Protein AF-A0A926W6M4-F1 (afdb_monomer)

pLDDT: mean 94.33, std 7.23, range [59.16, 98.94]

Nearest PDB structures (foldseek):
  7usl-assembly1_C  TM=1.344E-01  e=1.389E-02  Bordetella pertussis
  4cbp-assembly1_A  TM=4.745E-01  e=2.052E+00  Drosophila melanogaster
  4ru4-assembly1_C  TM=1.924E-01  e=9.771E-01  Pseudomonas phage LKA1

Secondary structure (DSSP, 8-state):
-B-EEEEEE--SS--EEEEEEEEEESS-EEEEEEEEEEEE--SSS-EEEEEEEEEESSS-EEEEEEES-EEE--BSS-EEEEEEEEEESS-EEEEEEES-EEEEEESS-EEEEEEEEEE--SS-SS--EEEEEES-EEEEEES--EEEEEEEEEESS-EEEEEEEEEEEEEES--EEEEEEEEEESS--EEEEEEEEEEEEEES--EEEEEEEE--SBS-EEEEEES-EEEEEES--EEEEEEEE-SBT-EEEEEESSEEEEEESS-EEEEEEEEESTT-EEEEEES-EEEEEESS-EEEEEEEEEESS--EEEEEES-EEEEEESS-EEEEEEEEEESS-EEEEEEES-EEEEEESS-EEEEEEEEEETT-EEEEEEES-EEEEEEES-EEEEEEEEEESS--EEEEEES-EEEEEEE--EEEEEEEEEE-SSS-EEEEEEES-EEEEEEE--EEEEEEEESSTTEEEEEEES-EEEEEES--EEEEEESSEEEEEEEEEEEES--EEEE-SEEEEEEEEES--EEE-TT--TTTEEEEE-STT-EEEEEEEEETTEEEEEEEEEES-SEEEETTEEESSHHHHHHHHHH-

Radius of gyration: 30.2 Å; Cα contacts (8 Å, |Δi|>4): 2503; chains: 1; bounding box: 79×34×93 Å

Mean predicted aligned error: 5.6 Å

Sequence (592 aa):
MSQLTGNQAGTPRADSFSGTVELSGATDLAGAAIVNASVATFGGNDTIKGTTTVVSSEGSAEADGIKSSSLDAGSGNDVFTVKASATGTKPVLAYGARWASLRGGSGDDKFSILGAAYSTVSSSAIPPKSYGLYQASVFGGNGKDTIEITSVTSGWQPESYGTYEAAIFGEDGNDTITVKSTGNGSVIGQVYGVYGGLVSGGNGNDTFAIESINTGLYSASSVGVSEAFIEGGRGNDTISIVAKAGAYGGSSVGLRGGTISGGSGNDVIDIAASGGGKGASGTGVDGGSIYGGSGNDQVTISAVGSGGYGGSSTGLSQGTIDTGEGNDSITISSSAYGTKGAGSTGVYGGSIYGGSGNDQVTISAIGSGGDGGGGTGLFQGTIDTGEGNDSITISSSAYGAIGVGSTGVYQSAVRGGDGKDVINITAIAGSDGSSPGSAFGLRQSQVDGGQGNDLITISGQAKSGRVTGYGASQSTVHGGDGNDVISISGTTAALDDALIYGGNGNDVFKTGRGSGTVDGGAGKDLIFLDFFDAATMTIAAQSGNGLQITGTAQVMDKTVGWSQTILNMEQFQVGSTIFTTAVEAATFLQSA

Foldseek 3Di:
DFAAAEEEEADQEEEEAWFEEEEEEAEADADERYENYEYAYAHYAYEYWFYYAFEHEHYEWHWESHELYEHEHHYYAYEYHFDTETEYAAAWEWEQYENYEYEDAAEAYEHDTETETEHPDQDDPHAHETESEEQYEYEQHAYAYEHAFEYEYEYAAHEWESHAQYEYEDAHEAYEHEFYTEYHHAEHYEWEREEAHEYEDHAYAYEYHFETEYQYAYQYEWERYEQYEYEDHHEAYEHAFYTEFDHAATETERYHAYEYEDHEYAYEAHFEFEFEEANTEWERYHAYEYEQHAEAYEHEFETEFEYAEEGEYEREALYEYAHAHYAYEAAFEIEFDYQYHYEWERYHNYEYEQHAEAYEHHFETEFAYAAEGHWEREYNYEYAHEHYAYEAAFETEMEYAHAYEWERYYNYEYEDHADEYEAHFETEYEHPQNYAYEFESEELYEYEDHHEEYEHAFWFEYPYLRYWGERYANYEYEDYHYAYEHAFDIPFASYHQYEYEDYADEYEDRGAHFAYEHEDHHDAYEYEDQNDDLVFKAWDADPQLKIKIKGWTDNRPDIDIHIYIYHHHQWYDHDHDIDRGSVVVRVVSNVD

Solvent-accessible surface area (backbone atoms only — not comparable to full-atom values): 21208 Å² total; per-residue (Å²): 122,44,64,35,56,44,83,46,77,53,44,78,44,61,41,78,48,72,13,40,28,76,46,77,48,62,47,71,44,76,43,48,0,27,35,56,23,37,39,42,32,63,14,33,53,30,37,43,35,17,33,10,40,22,38,9,71,64,15,30,3,30,8,20,2,30,31,51,25,42,39,36,39,34,28,32,52,26,38,39,43,26,32,6,32,6,29,14,55,34,55,11,32,8,23,6,28,28,51,23,40,39,36,33,36,33,37,50,18,37,39,40,27,27,5,26,5,34,35,79,39,86,77,52,98,56,54,17,31,11,18,7,27,33,51,19,38,42,37,32,29,40,31,49,20,38,42,40,30,29,7,33,12,27,20,30,32,5,32,7,20,7,25,35,52,18,39,40,35,30,40,39,35,48,21,39,43,35,26,34,7,32,15,39,24,64,26,59,23,44,10,22,6,34,32,33,41,40,40,37,29,33,40,33,50,19,38,36,43,28,32,6,34,10,61,6,49,28,44,3,28,8,27,8,32,32,55,24,40,38,35,30,35,38,36,48,18,38,43,38,29,33,5,31,4,28,31,40,33,0,31,9,25,8,30,38,32,34,38,40,33,30,35,38,35,47,20,39,40,37,29,30,5,35,6,28,24,40,45,1,28,4,25,7,26,45,29,31,41,38,35,29,36,38,35,48,20,37,39,38,27,35,6,28,1,36,13,64,47,25,2,30,10,28,7,32,31,55,20,41,39,38,33,33,40,29,51,28,36,40,38,27,34,10,33,6,31,23,53,26,53,2,33,7,27,8,26,38,50,17,40,40,36,33,35,38,38,47,20,35,40,39,30,32,5,33,3,37,3,47,53,6,2,28,5,29,8,34,31,52,21,41,38,39,32,32,39,29,51,24,38,39,37,29,29,11,30,6,29,18,36,29,59,13,33,7,28,7,32,31,55,24,42,39,35,32,32,41,36,42,20,36,39,38,27,31,6,32,14,36,39,78,58,79,32,58,30,36,6,25,6,30,30,52,23,41,40,36,29,32,39,37,45,19,39,40,37,31,27,2,35,36,73,25,84,44,30,41,5,27,4,28,30,53,20,42,38,35,31,30,41,28,50,20,38,42,36,30,32,28,70,66,20,11,26,40,64,17,41,38,37,28,34,40,35,45,22,38,37,45,52,51,54,37,21,29,39,40,33,28,55,46,71,58,12,37,40,45,51,73,73,69,46,68,93,51,38,52,67,42,58,44,80,75,43,8,37,40,39,37,36,58,44,72,58,68,98,37,84,41,77,38,46,28,39,37,35,46,39,44,32,41,32,48,88,90,47,75,30,71,42,30,59,58,44,36,54,50,56,75,73,106

Structure (mmCIF, N/CA/C/O backbone):
data_AF-A0A926W6M4-F1
#
_entry.id   AF-A0A926W6M4-F1
#
loop_
_atom_site.group_PDB
_atom_site.id
_atom_site.type_symbol
_atom_site.label_atom_id
_atom_site.label_alt_id
_atom_site.label_comp_id
_atom_site.label_asym_id
_atom_site.label_entity_id
_atom_site.label_seq_id
_atom_site.pdbx_PDB_ins_code
_atom_site.Cartn_x
_atom_site.Cartn_y
_atom_site.Cartn_z
_atom_site.occupancy
_atom_site.B_iso_or_equiv
_atom_site.auth_seq_id
_atom_site.auth_comp_id
_atom_site.auth_asym_id
_atom_site.auth_atom_id
_atom_site.pdbx_PDB_model_num
ATOM 1 N N . MET A 1 1 ? 34.849 2.402 -35.323 1.00 59.16 1 MET A N 1
ATOM 2 C CA . MET A 1 1 ? 33.580 3.083 -35.007 1.00 59.16 1 MET A CA 1
ATOM 3 C C . MET A 1 1 ? 32.620 2.807 -36.149 1.00 59.16 1 MET A C 1
ATOM 5 O O . MET A 1 1 ? 32.940 3.169 -37.273 1.00 59.16 1 MET A O 1
ATOM 9 N N . SER A 1 2 ? 31.524 2.099 -35.894 1.00 78.75 2 SER A N 1
ATOM 10 C CA . SER A 1 2 ? 30.453 1.896 -36.873 1.00 78.75 2 SER A CA 1
ATOM 11 C C . SER A 1 2 ? 29.199 2.494 -36.260 1.00 78.75 2 SER A C 1
ATOM 13 O O . SER A 1 2 ? 28.609 1.908 -35.362 1.00 78.75 2 SER A O 1
ATOM 15 N N . GLN A 1 3 ? 28.880 3.722 -36.646 1.00 90.50 3 GLN A N 1
ATOM 16 C CA . GLN A 1 3 ? 27.676 4.401 -36.190 1.00 90.50 3 GLN A CA 1
ATOM 17 C C . GLN A 1 3 ? 26.574 4.174 -37.224 1.00 90.50 3 GLN A C 1
ATOM 19 O O . GLN A 1 3 ? 26.821 4.339 -38.420 1.00 90.50 3 GLN A O 1
ATOM 24 N N . LEU A 1 4 ? 25.375 3.809 -36.775 1.00 91.75 4 LEU A N 1
ATOM 25 C CA . LEU A 1 4 ? 24.209 3.694 -37.646 1.00 91.75 4 LEU A CA 1
ATOM 26 C C . LEU A 1 4 ? 23.500 5.049 -37.720 1.00 91.75 4 LEU A C 1
ATOM 28 O O . LEU A 1 4 ? 23.140 5.617 -36.688 1.00 91.75 4 LEU A O 1
ATOM 32 N N . THR A 1 5 ? 23.317 5.568 -38.935 1.00 92.94 5 THR A N 1
ATOM 33 C CA . THR A 1 5 ? 22.681 6.869 -39.195 1.00 92.94 5 THR A CA 1
ATOM 34 C C . THR A 1 5 ? 21.812 6.815 -40.451 1.00 92.94 5 THR A C 1
ATOM 36 O O . THR A 1 5 ? 21.972 5.918 -41.287 1.00 92.94 5 THR A O 1
ATOM 39 N N . GLY A 1 6 ? 20.917 7.795 -40.602 1.00 91.44 6 GLY A N 1
ATOM 40 C CA . GLY A 1 6 ? 20.104 7.963 -41.804 1.00 91.44 6 GLY A CA 1
ATOM 41 C C . GLY A 1 6 ? 19.035 6.884 -41.979 1.00 91.44 6 GLY A C 1
ATOM 42 O O . GLY A 1 6 ? 18.664 6.197 -41.029 1.00 91.44 6 GLY A O 1
ATOM 43 N N . ASN A 1 7 ? 18.527 6.755 -43.204 1.00 90.19 7 ASN A N 1
ATOM 44 C CA . ASN A 1 7 ? 17.441 5.829 -43.520 1.00 90.19 7 ASN A CA 1
ATOM 45 C C . ASN A 1 7 ? 17.991 4.439 -43.842 1.00 90.19 7 ASN A C 1
ATOM 47 O O . ASN A 1 7 ? 18.852 4.294 -44.710 1.00 90.19 7 ASN A O 1
ATOM 51 N N . GLN A 1 8 ? 17.450 3.432 -43.174 1.00 90.31 8 GLN A N 1
ATOM 52 C CA . GLN A 1 8 ? 17.761 2.024 -43.353 1.00 90.31 8 GLN A CA 1
ATOM 53 C C . GLN A 1 8 ? 16.446 1.283 -43.594 1.00 90.31 8 GLN A C 1
ATOM 55 O O . GLN A 1 8 ? 15.484 1.470 -42.852 1.00 90.31 8 GLN A O 1
ATOM 60 N N . ALA A 1 9 ? 16.399 0.468 -44.642 1.00 89.19 9 ALA A N 1
ATOM 61 C CA . ALA A 1 9 ? 15.225 -0.322 -44.985 1.00 89.19 9 ALA A CA 1
ATOM 62 C C . ALA A 1 9 ? 15.596 -1.803 -44.972 1.00 89.19 9 ALA A C 1
ATOM 64 O O . ALA A 1 9 ? 16.601 -2.191 -45.576 1.00 89.19 9 ALA A O 1
ATOM 65 N N . GLY A 1 10 ? 14.785 -2.592 -44.278 1.00 88.12 10 GLY A N 1
ATOM 66 C CA . GLY A 1 10 ? 14.865 -4.041 -44.263 1.00 88.12 10 GLY A CA 1
ATOM 67 C C . GLY A 1 10 ? 14.240 -4.693 -45.496 1.00 88.12 10 GLY A C 1
ATOM 68 O O . GLY A 1 10 ? 13.847 -4.046 -46.473 1.00 88.12 10 GLY A O 1
ATOM 69 N N . THR A 1 11 ? 14.145 -6.009 -45.438 1.00 88.56 11 THR A N 1
ATOM 70 C CA . THR A 1 11 ? 13.506 -6.897 -46.393 1.00 88.56 11 THR A CA 1
ATOM 71 C C . THR A 1 11 ? 12.354 -7.648 -45.707 1.00 88.56 11 THR A C 1
ATOM 73 O O . THR A 1 11 ? 12.111 -7.469 -44.522 1.00 88.56 11 THR A O 1
ATOM 76 N N . PRO A 1 12 ? 11.591 -8.483 -46.434 1.00 87.44 12 PRO A N 1
ATOM 77 C CA . PRO A 1 12 ? 10.625 -9.403 -45.818 1.00 87.44 12 PRO A CA 1
ATOM 78 C C . PRO A 1 12 ? 11.266 -10.649 -45.170 1.00 87.44 12 PRO A C 1
ATOM 80 O O . PRO A 1 12 ? 10.611 -11.684 -45.036 1.00 87.44 12 PRO A O 1
ATOM 83 N N . ARG A 1 13 ? 12.577 -10.628 -44.915 1.00 92.44 13 ARG A N 1
ATOM 84 C CA . ARG A 1 13 ? 13.341 -11.704 -44.276 1.00 92.44 13 ARG A CA 1
ATOM 85 C C . ARG A 1 13 ? 14.089 -11.101 -43.096 1.00 92.44 13 ARG A C 1
ATOM 87 O O . ARG A 1 13 ? 14.403 -9.927 -43.145 1.00 92.44 13 ARG A O 1
ATOM 94 N N . ALA A 1 14 ? 14.511 -11.965 -42.172 1.00 93.62 14 ALA A N 1
ATOM 95 C CA . ALA A 1 14 ? 15.355 -11.590 -41.044 1.00 93.62 14 ALA A CA 1
ATOM 96 C C . ALA A 1 14 ? 16.553 -10.716 -41.464 1.00 93.62 14 ALA A C 1
ATOM 98 O O . ALA A 1 14 ? 17.445 -11.163 -42.200 1.00 93.62 14 ALA A O 1
ATOM 99 N N . ASP A 1 15 ? 16.576 -9.502 -40.938 1.00 94.81 15 ASP A N 1
ATOM 100 C CA . ASP A 1 15 ? 17.582 -8.477 -41.119 1.00 94.81 15 ASP A CA 1
ATOM 101 C C . ASP A 1 15 ? 18.339 -8.214 -39.811 1.00 94.81 15 ASP A C 1
ATOM 103 O O . ASP A 1 15 ? 17.902 -8.518 -38.698 1.00 94.81 15 ASP A O 1
ATOM 107 N N . SER A 1 16 ? 19.525 -7.617 -39.935 1.00 95.25 16 SER A N 1
ATOM 108 C CA . SER A 1 16 ? 20.306 -7.201 -38.775 1.00 95.25 16 SER A CA 1
ATOM 109 C C . SER A 1 16 ? 20.917 -5.823 -38.978 1.00 95.25 16 SER A C 1
ATOM 111 O O . SER A 1 16 ? 21.706 -5.605 -39.899 1.00 95.25 16 SER A O 1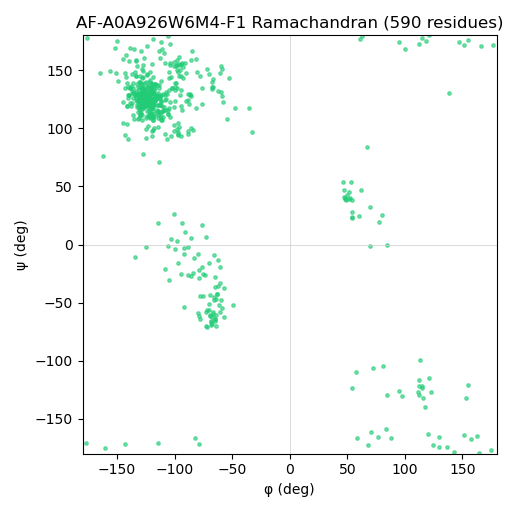
ATOM 113 N N . PHE A 1 17 ? 20.587 -4.905 -38.071 1.00 95.31 17 PHE A N 1
ATOM 114 C CA . PHE A 1 17 ? 21.121 -3.549 -38.037 1.00 95.31 17 PHE A CA 1
ATOM 115 C C . PHE A 1 17 ? 21.927 -3.358 -36.759 1.00 95.31 17 PHE A C 1
ATOM 117 O O . PHE A 1 17 ? 21.427 -3.582 -35.658 1.00 95.31 17 PHE A O 1
ATOM 124 N N . SER A 1 18 ? 23.185 -2.928 -36.877 1.00 95.00 18 SER A N 1
ATOM 125 C CA . SER A 1 18 ? 24.042 -2.749 -35.705 1.00 95.00 18 SER A CA 1
ATOM 126 C C . SER A 1 18 ? 24.888 -1.485 -35.760 1.00 95.00 18 SER A C 1
ATOM 128 O O . SER A 1 18 ? 25.546 -1.227 -36.767 1.00 95.00 18 SER A O 1
ATOM 130 N N . GLY A 1 19 ? 24.937 -0.757 -34.646 1.00 95.38 19 GLY A N 1
ATOM 131 C CA . GLY A 1 19 ? 25.907 0.298 -34.371 1.00 95.38 19 GLY A CA 1
ATOM 132 C C . GLY A 1 19 ? 26.801 -0.078 -33.187 1.00 95.38 19 GLY A C 1
ATOM 133 O O . GLY A 1 19 ? 26.333 -0.607 -32.176 1.00 95.38 19 GLY A O 1
ATOM 134 N N . THR A 1 20 ? 28.104 0.178 -33.288 1.00 96.69 20 THR A N 1
ATOM 135 C CA . THR A 1 20 ? 29.062 0.029 -32.185 1.00 96.69 20 THR A CA 1
ATOM 136 C C . THR A 1 20 ? 30.061 1.184 -32.143 1.00 96.69 20 THR A C 1
ATOM 138 O O . THR A 1 20 ? 30.822 1.431 -33.091 1.00 96.69 20 THR A O 1
ATOM 141 N N . VAL A 1 21 ? 30.080 1.877 -31.004 1.00 96.75 21 VAL A N 1
ATOM 142 C CA . VAL A 1 21 ? 30.970 3.003 -30.715 1.00 96.75 21 VAL A CA 1
ATOM 143 C C . VAL A 1 21 ? 31.762 2.713 -29.447 1.00 96.75 21 VAL A C 1
ATOM 145 O O . VAL A 1 21 ? 31.196 2.485 -28.384 1.00 96.75 21 VAL A O 1
ATOM 148 N N . GLU A 1 22 ? 33.085 2.756 -29.559 1.00 96.75 22 GLU A N 1
ATOM 149 C CA . GLU A 1 22 ? 34.008 2.647 -28.432 1.00 96.75 22 GLU A CA 1
ATOM 150 C C . GLU A 1 22 ? 34.937 3.859 -28.462 1.00 96.75 22 GLU A C 1
ATOM 152 O O . GLU A 1 22 ? 35.627 4.097 -29.457 1.00 96.75 22 GLU A O 1
ATOM 157 N N . LEU A 1 23 ? 34.905 4.654 -27.395 1.00 95.31 23 LEU A N 1
ATOM 158 C CA . LEU A 1 23 ? 35.708 5.860 -27.230 1.00 95.31 23 LEU A CA 1
ATOM 159 C C . LEU A 1 23 ? 36.489 5.776 -25.922 1.00 95.31 23 LEU A C 1
ATOM 161 O O . LEU A 1 23 ? 35.921 5.486 -24.871 1.00 95.31 23 LEU A O 1
ATOM 165 N N . SER A 1 24 ? 37.783 6.079 -25.978 1.00 95.00 24 SER A N 1
ATOM 166 C CA . SER A 1 24 ? 38.648 6.143 -24.799 1.00 95.00 24 SER A CA 1
ATOM 167 C C . SER A 1 24 ? 39.659 7.276 -24.927 1.00 95.00 24 SER A C 1
ATOM 169 O O . SER A 1 24 ? 40.294 7.400 -25.976 1.00 95.00 24 SER A O 1
ATOM 171 N N . GLY A 1 25 ? 39.857 8.071 -23.878 1.00 92.38 25 GLY A N 1
ATOM 172 C CA . GLY A 1 25 ? 40.804 9.187 -23.912 1.00 92.38 25 GLY A CA 1
ATOM 173 C C . GLY A 1 25 ? 40.799 10.046 -22.649 1.00 92.38 25 GLY A C 1
ATOM 174 O O . GLY A 1 25 ? 40.094 9.751 -21.691 1.00 92.38 25 GLY A O 1
ATOM 175 N N . ALA A 1 26 ? 41.593 11.118 -22.659 1.00 85.81 26 ALA A N 1
ATOM 176 C CA . ALA A 1 26 ? 41.717 12.058 -21.539 1.00 85.81 26 ALA A CA 1
ATOM 177 C C . ALA A 1 26 ? 40.865 13.333 -21.697 1.00 85.81 26 ALA A C 1
ATOM 179 O O . ALA A 1 26 ? 40.933 14.227 -20.867 1.00 85.81 26 ALA A O 1
ATOM 180 N N . THR A 1 27 ? 40.070 13.454 -22.758 1.00 91.56 27 THR A N 1
ATOM 181 C CA . THR A 1 27 ? 39.250 14.645 -23.034 1.00 91.56 27 THR A CA 1
ATOM 182 C C . THR A 1 27 ? 37.775 14.388 -22.756 1.00 91.56 27 THR A C 1
ATOM 184 O O . THR A 1 27 ? 37.385 13.281 -22.393 1.00 91.56 27 THR A O 1
ATOM 187 N N . ASP A 1 28 ? 36.941 15.402 -22.959 1.00 92.31 28 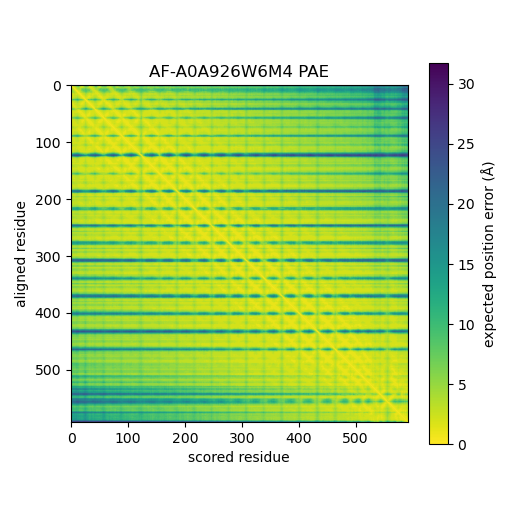ASP A N 1
ATOM 188 C CA . ASP A 1 28 ? 35.497 15.212 -23.078 1.00 92.31 28 ASP A CA 1
ATOM 189 C C . ASP A 1 28 ? 35.191 14.281 -24.260 1.00 92.31 28 ASP A C 1
ATOM 191 O O . ASP A 1 28 ? 35.747 14.445 -25.352 1.00 92.31 28 ASP A O 1
ATOM 195 N N . LEU A 1 29 ? 34.349 13.276 -24.023 1.00 95.12 29 LEU A N 1
ATOM 196 C CA . LEU A 1 29 ? 33.982 12.258 -25.002 1.00 95.12 29 LEU A CA 1
ATOM 197 C C . LEU A 1 29 ? 32.469 12.049 -25.002 1.00 95.12 29 LEU A C 1
ATOM 199 O O . LEU A 1 29 ? 31.862 11.839 -23.954 1.00 95.12 29 LEU A O 1
ATOM 203 N N . ALA A 1 30 ? 31.889 12.035 -26.200 1.00 95.75 30 ALA A N 1
ATOM 204 C CA . ALA A 1 30 ? 30.486 11.723 -26.424 1.00 95.75 30 ALA A CA 1
ATOM 205 C C . ALA A 1 30 ? 30.353 10.749 -27.599 1.00 95.75 30 ALA A C 1
ATOM 207 O O . ALA A 1 30 ? 30.940 10.969 -28.661 1.00 95.75 30 ALA A O 1
ATOM 208 N N . GLY A 1 31 ? 29.595 9.671 -27.411 1.00 95.56 31 GLY A N 1
ATOM 209 C CA . GLY A 1 31 ? 29.374 8.644 -28.426 1.00 95.56 31 GLY A CA 1
ATOM 210 C C . GLY A 1 31 ? 27.914 8.215 -28.491 1.00 95.56 31 GLY A C 1
ATOM 211 O O . GLY A 1 31 ? 27.237 8.172 -27.471 1.00 95.56 31 GLY A O 1
ATOM 212 N N . ALA A 1 32 ? 27.445 7.869 -29.690 1.00 97.06 32 ALA A N 1
ATOM 213 C CA . ALA A 1 32 ? 26.110 7.317 -29.910 1.00 97.06 32 ALA A CA 1
ATOM 214 C C . ALA A 1 32 ? 26.170 6.186 -30.942 1.00 97.06 32 ALA A C 1
ATOM 216 O O . ALA A 1 32 ? 26.720 6.405 -32.019 1.00 97.06 32 ALA A O 1
ATOM 217 N N . ALA A 1 33 ? 25.623 5.004 -30.655 1.00 97.19 33 ALA A N 1
ATOM 218 C CA . ALA A 1 33 ? 25.716 3.864 -31.573 1.00 97.19 33 ALA A CA 1
ATOM 219 C C . ALA A 1 33 ? 24.727 3.972 -32.736 1.00 97.19 33 ALA A C 1
ATOM 221 O O . ALA A 1 33 ? 25.111 3.753 -33.886 1.00 97.19 33 ALA A O 1
ATOM 222 N N . ILE A 1 34 ? 23.485 4.348 -32.436 1.00 97.25 34 ILE A N 1
ATOM 223 C CA . ILE A 1 34 ? 22.439 4.641 -33.416 1.00 97.25 34 ILE A CA 1
ATOM 224 C C . ILE A 1 34 ? 22.004 6.091 -33.197 1.00 97.25 34 ILE A C 1
ATOM 226 O O . ILE A 1 34 ? 21.569 6.440 -32.099 1.00 97.25 34 ILE A O 1
ATOM 230 N N . VAL A 1 35 ? 22.161 6.953 -34.204 1.00 97.31 35 VAL A N 1
ATOM 231 C CA . VAL A 1 35 ? 21.824 8.379 -34.080 1.00 97.31 35 VAL A CA 1
ATOM 232 C C . VAL A 1 35 ? 21.177 8.925 -35.341 1.00 97.31 35 VAL A C 1
ATOM 234 O O . VAL A 1 35 ? 21.666 8.675 -36.443 1.00 97.31 35 VAL A O 1
ATOM 237 N N . ASN A 1 36 ? 20.107 9.710 -35.181 1.00 96.75 36 ASN A N 1
ATOM 238 C CA . ASN A 1 36 ? 19.364 10.295 -36.302 1.00 96.75 36 ASN A CA 1
ATOM 239 C C . ASN A 1 36 ? 19.056 9.245 -37.385 1.00 96.75 36 ASN A C 1
ATOM 241 O O . ASN A 1 36 ? 19.243 9.491 -38.580 1.00 96.75 36 ASN A O 1
ATOM 245 N N . ALA A 1 37 ? 18.690 8.040 -36.944 1.00 96.00 37 ALA A N 1
ATOM 246 C CA . ALA A 1 37 ? 18.408 6.912 -37.810 1.00 96.00 37 ALA A CA 1
ATOM 247 C C . ALA A 1 37 ? 16.898 6.699 -37.930 1.00 96.00 37 ALA A C 1
ATOM 249 O O . ALA A 1 37 ? 16.152 6.864 -36.962 1.00 96.00 37 ALA A O 1
ATOM 250 N N . SER A 1 38 ? 16.470 6.300 -39.121 1.00 96.81 38 SER A N 1
ATOM 251 C CA . SER A 1 38 ? 15.142 5.758 -39.381 1.00 96.81 38 SER A CA 1
ATOM 252 C C . SER A 1 38 ? 15.336 4.342 -39.899 1.00 96.81 38 SER A C 1
ATOM 254 O O . SER A 1 38 ? 15.884 4.164 -40.985 1.00 96.81 38 SER A O 1
ATOM 256 N N . VAL A 1 39 ? 14.966 3.349 -39.095 1.00 94.19 39 VAL A N 1
ATOM 257 C CA . VAL A 1 39 ? 15.032 1.930 -39.461 1.00 94.19 39 VAL A CA 1
ATOM 258 C C . VAL A 1 39 ? 13.605 1.423 -39.568 1.00 94.19 39 VAL A C 1
ATOM 260 O O . VAL A 1 39 ? 12.829 1.622 -38.638 1.00 94.19 39 VAL A O 1
ATOM 263 N N . ALA A 1 40 ? 13.275 0.797 -40.691 1.00 93.62 40 ALA A N 1
ATOM 264 C CA . ALA A 1 40 ? 12.019 0.084 -40.872 1.00 93.62 40 ALA A CA 1
ATOM 265 C C . ALA A 1 40 ? 12.322 -1.284 -41.477 1.00 93.62 40 ALA A C 1
ATOM 267 O O . ALA A 1 40 ? 12.875 -1.355 -42.583 1.00 93.62 40 ALA A O 1
ATOM 268 N N . THR A 1 41 ? 11.986 -2.348 -40.762 1.00 88.62 41 THR A N 1
ATOM 269 C CA . THR A 1 41 ? 11.997 -3.712 -41.288 1.00 88.62 41 THR A CA 1
ATOM 270 C C . THR A 1 41 ? 10.557 -4.153 -41.542 1.00 88.62 41 THR A C 1
ATOM 272 O O . THR A 1 41 ? 9.611 -3.596 -40.991 1.00 88.62 41 THR A O 1
ATOM 275 N N . PHE A 1 42 ? 10.360 -5.002 -42.552 1.00 84.81 42 PHE A N 1
ATOM 276 C CA . PHE A 1 42 ? 9.016 -5.306 -43.061 1.00 84.81 42 PHE A CA 1
ATOM 277 C C . PHE A 1 42 ? 8.532 -6.680 -42.614 1.00 84.81 42 PHE A C 1
ATOM 279 O O . PHE A 1 42 ? 7.326 -6.875 -42.495 1.00 84.81 42 PHE A O 1
ATOM 286 N N . GLY A 1 43 ? 9.447 -7.633 -42.416 1.00 86.62 43 GLY A N 1
ATOM 287 C CA . GLY A 1 43 ? 9.126 -8.865 -41.719 1.00 86.62 43 GLY A CA 1
ATOM 288 C C . GLY A 1 43 ? 10.267 -9.877 -41.643 1.00 86.62 43 GLY A C 1
ATOM 289 O O . GLY A 1 43 ? 11.265 -9.760 -42.345 1.00 86.62 43 GLY A O 1
ATOM 290 N N . GLY A 1 44 ? 10.057 -10.940 -40.868 1.00 93.25 44 GLY A N 1
ATOM 291 C CA . GLY A 1 44 ? 11.107 -11.867 -40.446 1.00 93.25 44 GLY A CA 1
ATOM 292 C C . GLY A 1 44 ? 11.554 -11.542 -39.021 1.00 93.25 44 GLY A C 1
ATOM 293 O O . GLY A 1 44 ? 11.173 -10.523 -38.490 1.00 93.25 44 GLY A O 1
ATOM 294 N N . ASN A 1 45 ? 12.328 -12.427 -38.390 1.00 96.88 45 ASN A N 1
ATOM 295 C CA . ASN A 1 45 ? 12.819 -12.181 -37.029 1.00 96.88 45 ASN A CA 1
ATOM 296 C C . ASN A 1 45 ? 14.082 -11.316 -37.095 1.00 96.88 45 ASN A C 1
ATOM 298 O O . ASN A 1 45 ? 15.179 -11.825 -37.361 1.00 96.88 45 ASN A O 1
ATOM 302 N N . ASP A 1 46 ? 13.911 -10.026 -36.876 1.00 97.06 46 ASP A N 1
ATOM 303 C CA . ASP A 1 46 ? 14.900 -8.986 -37.059 1.00 97.06 46 ASP A CA 1
ATOM 304 C C . ASP A 1 46 ? 15.698 -8.720 -35.779 1.00 97.06 46 ASP A C 1
ATOM 306 O O . ASP A 1 46 ? 15.312 -9.032 -34.650 1.00 97.06 46 ASP A O 1
ATOM 310 N N . THR A 1 47 ? 16.902 -8.172 -35.935 1.00 97.38 47 THR A N 1
ATOM 311 C CA . THR A 1 47 ? 17.750 -7.800 -34.796 1.00 97.38 47 THR A CA 1
ATOM 312 C C . THR A 1 47 ? 18.321 -6.405 -34.968 1.00 97.38 47 THR A C 1
ATOM 314 O O . THR A 1 47 ? 19.121 -6.155 -35.874 1.00 97.38 47 THR A O 1
ATOM 317 N N . ILE A 1 48 ? 18.006 -5.512 -34.031 1.00 97.25 48 ILE A N 1
ATOM 318 C CA . ILE A 1 48 ? 18.528 -4.147 -33.993 1.00 97.25 48 ILE A CA 1
ATOM 319 C C . ILE A 1 48 ? 19.395 -3.961 -32.743 1.00 97.25 48 ILE A C 1
ATOM 321 O O . ILE A 1 48 ? 18.946 -4.113 -31.606 1.00 97.25 48 ILE A O 1
ATOM 325 N N . LYS A 1 49 ? 20.677 -3.631 -32.941 1.00 97.88 49 LYS A N 1
ATOM 326 C CA . LYS A 1 49 ? 21.678 -3.554 -31.868 1.00 97.88 49 LYS A CA 1
ATOM 327 C C . LYS A 1 49 ? 22.401 -2.209 -31.816 1.00 97.88 49 LYS A C 1
ATOM 329 O O . LYS A 1 49 ? 23.096 -1.833 -32.755 1.00 97.88 49 LYS A O 1
ATOM 334 N N . GLY A 1 50 ? 22.344 -1.526 -30.677 1.00 97.81 50 GLY A N 1
ATOM 335 C CA . GLY A 1 50 ? 23.132 -0.318 -30.402 1.00 97.81 50 GLY A CA 1
ATOM 336 C C . GLY A 1 50 ? 24.063 -0.538 -29.215 1.00 97.81 50 GLY A C 1
ATOM 337 O O . GLY A 1 50 ? 23.603 -0.851 -28.124 1.00 97.81 50 GLY A O 1
ATOM 338 N N . THR A 1 51 ? 25.380 -0.412 -29.386 1.00 98.25 51 THR A N 1
ATOM 339 C CA . THR A 1 51 ? 26.333 -0.530 -28.267 1.00 98.25 51 THR A CA 1
ATOM 340 C C . THR A 1 51 ? 27.321 0.627 -28.240 1.00 98.25 51 THR A C 1
ATOM 342 O O . THR A 1 51 ? 28.123 0.788 -29.156 1.00 98.25 51 THR A O 1
ATOM 345 N N . THR A 1 52 ? 27.309 1.390 -27.153 1.00 98.44 52 THR A N 1
ATOM 346 C CA . THR A 1 52 ? 28.227 2.505 -26.928 1.00 98.44 52 THR A CA 1
ATOM 347 C C . THR A 1 52 ? 28.981 2.320 -25.622 1.00 98.44 52 THR A C 1
ATOM 349 O O . THR A 1 52 ? 28.370 2.153 -24.567 1.00 98.44 52 THR A O 1
ATOM 352 N N . THR A 1 53 ? 30.307 2.415 -25.686 1.00 98.19 53 THR A N 1
ATOM 353 C CA . THR A 1 53 ? 31.189 2.476 -24.518 1.00 98.19 53 THR A CA 1
ATOM 354 C C . THR A 1 53 ? 32.057 3.725 -24.607 1.00 98.19 53 THR A C 1
ATOM 356 O O . THR A 1 53 ? 32.791 3.905 -25.578 1.00 98.19 53 THR A O 1
ATOM 359 N N . VAL A 1 54 ? 31.995 4.583 -23.592 1.00 97.69 54 VAL A N 1
ATOM 360 C CA . VAL A 1 54 ? 32.797 5.806 -23.492 1.00 97.69 54 VAL A CA 1
ATOM 361 C C . VAL A 1 54 ? 33.567 5.809 -22.179 1.00 97.69 54 VAL A C 1
ATOM 363 O O . VAL A 1 54 ? 32.979 5.699 -21.107 1.00 97.69 54 VAL A O 1
ATOM 366 N N . VAL A 1 55 ? 34.890 5.947 -22.257 1.00 97.19 55 VAL A N 1
ATOM 367 C CA . VAL A 1 55 ? 35.786 5.999 -21.096 1.00 97.19 55 VAL A CA 1
ATOM 368 C C . VAL A 1 55 ? 36.629 7.270 -21.158 1.00 97.19 55 VAL A C 1
ATOM 370 O O . VAL A 1 55 ? 37.541 7.368 -21.978 1.00 97.19 55 VAL A O 1
ATOM 373 N N . SER A 1 56 ? 36.359 8.236 -20.278 1.00 94.44 56 SER A N 1
ATOM 374 C CA . SER A 1 56 ? 37.191 9.436 -20.136 1.00 94.44 56 SER A CA 1
ATOM 375 C C . SER A 1 56 ? 37.995 9.413 -18.837 1.00 94.44 56 SER A C 1
ATOM 377 O O . SER A 1 56 ? 37.429 9.295 -17.753 1.00 94.44 56 SER A O 1
ATOM 379 N N . SER A 1 57 ? 39.322 9.543 -18.913 1.00 90.81 57 SER A N 1
ATOM 380 C CA . SER A 1 57 ? 40.174 9.577 -17.716 1.00 90.81 57 SER A CA 1
ATOM 381 C C . SER A 1 57 ? 40.173 10.938 -17.010 1.00 90.81 57 SER A C 1
ATOM 383 O O . SER A 1 57 ? 40.333 10.983 -15.792 1.00 90.81 57 SER A O 1
ATOM 385 N N . GLU A 1 58 ? 39.965 12.047 -17.729 1.00 86.38 58 GLU A N 1
ATOM 386 C CA . GLU A 1 58 ? 40.045 13.408 -17.155 1.00 86.38 58 GLU A CA 1
ATOM 387 C C . GLU A 1 58 ? 38.889 14.348 -17.550 1.00 86.38 58 GLU A C 1
ATOM 389 O O . GLU A 1 58 ? 38.769 15.437 -16.973 1.00 86.38 58 GLU A O 1
ATOM 394 N N . GLY A 1 59 ? 38.050 13.962 -18.514 1.00 85.31 59 GLY A N 1
ATOM 395 C CA . GLY A 1 59 ? 36.941 14.752 -19.055 1.00 85.31 59 GLY A CA 1
ATOM 396 C C . GLY A 1 59 ? 35.561 14.158 -18.758 1.00 85.31 59 GLY A C 1
ATOM 397 O O . GLY A 1 59 ? 35.415 13.232 -17.954 1.00 85.31 59 GLY A O 1
ATOM 398 N N . SER A 1 60 ? 34.535 14.737 -19.382 1.00 91.88 60 SER A N 1
ATOM 399 C CA . SER A 1 60 ? 33.170 14.205 -19.381 1.00 91.88 60 SER A CA 1
ATOM 400 C C . SER A 1 60 ? 33.061 12.943 -20.241 1.00 91.88 60 SER A C 1
ATOM 402 O O . SER A 1 60 ? 33.811 12.756 -21.203 1.00 91.88 60 SER A O 1
ATOM 404 N N . ALA A 1 61 ? 32.133 12.062 -19.874 1.00 96.31 61 ALA A N 1
ATOM 405 C CA . ALA A 1 61 ? 31.835 10.844 -20.614 1.00 96.31 61 ALA A CA 1
ATOM 406 C C . ALA A 1 61 ? 30.323 10.746 -20.830 1.00 96.31 61 ALA A C 1
ATOM 408 O O . ALA A 1 61 ? 29.570 10.578 -19.872 1.00 96.31 61 ALA A O 1
ATOM 409 N N . GLU A 1 62 ? 29.888 10.832 -22.084 1.00 97.62 62 GLU A N 1
ATOM 410 C CA . GLU A 1 62 ? 28.487 10.692 -22.481 1.00 97.62 62 GLU A CA 1
ATOM 411 C C . GLU A 1 62 ? 28.323 9.528 -23.464 1.00 97.62 62 GLU A C 1
ATOM 413 O O . GLU A 1 62 ? 28.931 9.513 -24.535 1.00 97.62 62 GLU A O 1
ATOM 418 N N . ALA A 1 63 ? 27.507 8.541 -23.101 1.00 98.38 63 ALA A N 1
ATOM 419 C CA . ALA A 1 63 ? 27.213 7.384 -23.940 1.00 98.38 63 ALA A CA 1
ATOM 420 C C . ALA A 1 63 ? 25.713 7.298 -24.238 1.00 98.38 63 ALA A C 1
ATOM 422 O O . ALA A 1 63 ? 24.906 7.218 -23.315 1.00 98.38 63 ALA A O 1
ATOM 423 N N . ASP A 1 64 ? 25.350 7.233 -25.518 1.00 98.50 64 ASP A N 1
ATOM 424 C CA . ASP A 1 64 ? 23.995 6.934 -25.982 1.00 98.50 64 ASP A CA 1
ATOM 425 C C . ASP A 1 64 ? 23.961 5.588 -26.714 1.00 98.50 64 ASP A C 1
ATOM 427 O O . ASP A 1 64 ? 24.721 5.366 -27.660 1.00 98.50 64 ASP A O 1
ATOM 431 N N . GLY A 1 65 ? 23.063 4.684 -26.338 1.00 98.00 65 GLY A N 1
ATOM 432 C CA . GLY A 1 65 ? 22.806 3.475 -27.122 1.00 98.00 65 GLY A CA 1
ATOM 433 C C . GLY A 1 65 ? 22.056 3.841 -28.402 1.00 98.00 65 GLY A C 1
ATOM 434 O O . GLY A 1 65 ? 22.542 3.603 -29.511 1.00 98.00 65 GLY A O 1
ATOM 435 N N . ILE A 1 66 ? 20.913 4.505 -28.234 1.00 98.12 66 ILE A N 1
ATOM 436 C CA . ILE A 1 66 ? 20.115 5.103 -29.308 1.00 98.12 66 ILE A CA 1
ATOM 437 C C . ILE A 1 66 ? 19.823 6.566 -28.970 1.00 98.12 66 ILE A C 1
ATOM 439 O O . ILE A 1 66 ? 19.419 6.879 -27.851 1.00 98.12 66 ILE A O 1
ATOM 443 N N . LYS A 1 67 ? 19.969 7.456 -29.954 1.00 98.38 67 LYS A N 1
ATOM 444 C CA . LYS A 1 67 ? 19.679 8.885 -29.813 1.00 98.38 67 LYS A CA 1
ATOM 445 C C . LYS A 1 67 ? 18.869 9.415 -30.991 1.00 98.38 67 LYS A C 1
ATOM 447 O O . LYS A 1 67 ? 19.270 9.223 -32.138 1.00 98.38 67 LYS A O 1
ATOM 452 N N . SER A 1 68 ? 17.767 10.118 -30.728 1.00 98.12 68 SER A N 1
ATOM 453 C CA . SER A 1 68 ? 17.010 10.857 -31.758 1.00 98.12 68 SER A CA 1
ATOM 454 C C . SER A 1 68 ? 16.665 10.002 -32.987 1.00 98.12 68 SER A C 1
ATOM 456 O O . SER A 1 68 ? 16.914 10.408 -34.117 1.00 98.12 68 SER A O 1
ATOM 458 N N . SER A 1 69 ? 16.193 8.772 -32.772 1.00 98.25 69 SER A N 1
ATOM 459 C CA . SER A 1 69 ? 15.996 7.778 -33.838 1.00 98.25 69 SER A CA 1
ATOM 460 C C . SER A 1 69 ? 14.621 7.116 -33.750 1.00 98.25 69 SER A C 1
ATOM 462 O O . SER A 1 69 ? 14.048 7.021 -32.666 1.00 98.25 69 SER A O 1
ATOM 464 N N . SER A 1 70 ? 14.115 6.643 -34.888 1.00 97.94 70 SER A N 1
ATOM 465 C CA . SER A 1 70 ? 12.856 5.900 -35.004 1.00 97.94 70 SER A CA 1
ATOM 466 C C . SER A 1 70 ? 13.142 4.530 -35.599 1.00 97.94 70 SER A C 1
ATOM 468 O O . SER A 1 70 ? 13.675 4.452 -36.706 1.00 97.94 70 SER A O 1
ATOM 470 N N . LEU A 1 71 ? 12.814 3.473 -34.867 1.00 97.69 71 LEU A N 1
ATOM 471 C CA . LEU A 1 71 ? 13.107 2.091 -35.228 1.00 97.69 71 LEU A CA 1
ATOM 472 C C . LEU A 1 71 ? 11.805 1.288 -35.189 1.00 97.69 71 LEU A C 1
ATOM 474 O O . LEU A 1 71 ? 11.123 1.303 -34.168 1.00 97.69 71 LEU A O 1
ATOM 478 N N . ASP A 1 72 ? 11.480 0.621 -36.286 1.00 97.06 72 ASP A N 1
ATOM 479 C CA . ASP A 1 72 ? 10.273 -0.187 -36.459 1.00 97.06 72 ASP A CA 1
ATOM 480 C C . ASP A 1 72 ? 10.680 -1.557 -37.011 1.00 97.06 72 ASP A C 1
ATOM 482 O O . ASP A 1 72 ? 11.337 -1.603 -38.058 1.00 97.06 72 ASP A O 1
ATOM 486 N N . ALA A 1 73 ? 10.382 -2.626 -36.265 1.00 95.25 73 ALA A N 1
ATOM 487 C CA . ALA A 1 73 ? 10.771 -3.989 -36.617 1.00 95.25 73 ALA A CA 1
ATOM 488 C C . ALA A 1 73 ? 9.709 -4.753 -37.452 1.00 95.25 73 ALA A C 1
ATOM 490 O O . ALA A 1 73 ? 9.986 -5.784 -38.065 1.00 95.25 73 ALA A O 1
ATOM 491 N N . GLY A 1 74 ? 8.512 -4.185 -37.621 1.00 93.94 74 GLY A N 1
ATOM 492 C CA . GLY A 1 74 ? 7.509 -4.741 -38.520 1.00 93.94 74 GLY A CA 1
ATOM 493 C C . GLY A 1 74 ? 6.868 -6.029 -38.002 1.00 93.94 74 GLY A C 1
ATOM 494 O O . GLY A 1 74 ? 5.948 -5.971 -37.198 1.00 93.94 74 GLY A O 1
ATOM 495 N N . SER A 1 75 ? 7.211 -7.185 -38.571 1.00 95.56 75 SER A N 1
ATOM 496 C CA . SER A 1 75 ? 6.535 -8.447 -38.236 1.00 95.56 75 SER A CA 1
ATOM 497 C C . SER A 1 75 ? 7.520 -9.588 -38.045 1.00 95.56 75 SER A C 1
ATOM 499 O O . SER A 1 75 ? 8.249 -9.916 -38.976 1.00 95.56 75 SER A O 1
ATOM 501 N N . GLY A 1 76 ? 7.418 -10.322 -36.956 1.00 96.88 76 GLY A N 1
ATOM 502 C CA . GLY A 1 76 ? 8.356 -11.366 -36.590 1.00 96.88 76 GLY A CA 1
ATOM 503 C C . GLY A 1 76 ? 8.548 -11.355 -35.086 1.00 96.88 76 GLY A C 1
ATOM 504 O O . GLY A 1 76 ? 7.910 -10.594 -34.383 1.00 96.88 76 GLY A O 1
ATOM 505 N N . ASN A 1 77 ? 9.400 -12.243 -34.589 1.00 97.94 77 ASN A N 1
ATOM 506 C CA . ASN A 1 77 ? 9.822 -12.177 -33.194 1.00 97.94 77 ASN A CA 1
ATOM 507 C C . ASN A 1 77 ? 11.163 -11.447 -33.155 1.00 97.94 77 ASN A C 1
ATOM 509 O O . ASN A 1 77 ? 12.219 -12.068 -33.362 1.00 97.94 77 ASN A O 1
ATOM 513 N N . ASP A 1 78 ? 11.106 -10.143 -32.938 1.00 98.31 78 ASP A N 1
ATOM 514 C CA . ASP A 1 78 ? 12.196 -9.209 -33.157 1.00 98.31 78 ASP A CA 1
ATOM 515 C C . ASP A 1 78 ? 12.956 -8.897 -31.870 1.00 98.31 78 ASP A C 1
ATOM 517 O O . ASP A 1 78 ? 12.472 -9.036 -30.745 1.00 98.31 78 ASP A O 1
ATOM 521 N N . VAL A 1 79 ? 14.225 -8.509 -32.018 1.00 98.38 79 VAL A N 1
ATOM 522 C CA . VAL A 1 79 ? 15.120 -8.298 -30.876 1.00 98.38 79 VAL A CA 1
ATOM 523 C C . VAL A 1 79 ? 15.828 -6.953 -30.950 1.00 98.38 79 VAL A C 1
ATOM 525 O O . VAL A 1 79 ? 16.705 -6.721 -31.785 1.00 98.38 79 VAL A O 1
ATOM 528 N N . PHE A 1 80 ? 15.560 -6.107 -29.959 1.00 98.56 80 PHE A N 1
ATOM 529 C CA . PHE A 1 80 ? 16.281 -4.871 -29.691 1.00 98.56 80 PHE A CA 1
ATOM 530 C C . PHE A 1 80 ? 17.278 -5.075 -28.547 1.00 98.56 80 PHE A C 1
ATOM 532 O O . PHE A 1 80 ? 16.907 -5.362 -27.411 1.00 98.56 80 PHE A O 1
ATOM 539 N N . THR A 1 81 ? 18.573 -4.898 -28.821 1.00 98.38 81 THR A N 1
ATOM 540 C CA . THR A 1 81 ? 19.631 -4.942 -27.795 1.00 98.38 81 THR A CA 1
ATOM 541 C C . THR A 1 81 ? 20.401 -3.630 -27.757 1.00 98.38 81 THR A C 1
ATOM 543 O O . THR A 1 81 ? 21.195 -3.326 -28.650 1.00 98.38 81 THR A O 1
ATOM 546 N N . VAL A 1 82 ? 20.215 -2.859 -26.690 1.00 98.44 82 VAL A N 1
ATOM 547 C CA . VAL A 1 82 ? 20.743 -1.502 -26.558 1.00 98.44 82 VAL A CA 1
ATOM 548 C C . VAL A 1 82 ? 21.563 -1.381 -25.283 1.00 98.44 82 VAL A C 1
ATOM 550 O O . VAL A 1 82 ? 21.087 -1.659 -24.187 1.00 98.44 82 VAL A O 1
ATOM 553 N N . LYS A 1 83 ? 22.816 -0.948 -25.413 1.00 98.44 83 LYS A N 1
ATOM 554 C CA . LYS A 1 83 ? 23.730 -0.758 -24.288 1.00 98.44 83 LYS A CA 1
ATOM 555 C C . LYS A 1 83 ? 24.483 0.556 -24.414 1.00 98.44 83 LYS A C 1
ATOM 557 O O . LYS A 1 83 ? 25.185 0.775 -25.399 1.00 98.44 83 LYS A O 1
ATOM 562 N N . ALA A 1 84 ? 24.419 1.367 -23.370 1.00 98.50 84 ALA A N 1
ATOM 563 C CA . ALA A 1 84 ? 25.229 2.559 -23.190 1.00 98.50 84 ALA A CA 1
ATOM 564 C C . ALA A 1 84 ? 26.018 2.462 -21.887 1.00 98.50 84 ALA A C 1
ATOM 566 O O . ALA A 1 84 ? 25.440 2.274 -20.821 1.00 98.50 84 ALA A O 1
ATOM 567 N N . SER A 1 85 ? 27.339 2.591 -21.968 1.00 98.31 85 SER A N 1
ATOM 568 C CA . SER A 1 85 ? 28.232 2.569 -20.812 1.00 98.31 85 SER A CA 1
ATOM 569 C C . SER A 1 85 ? 29.148 3.784 -20.845 1.00 98.31 85 SER A C 1
ATOM 571 O O . SER A 1 85 ? 29.946 3.923 -21.769 1.00 98.31 85 SER A O 1
ATOM 573 N N . ALA A 1 86 ? 29.075 4.627 -19.822 1.00 97.88 86 ALA A N 1
ATOM 574 C CA . ALA A 1 86 ? 29.961 5.768 -19.638 1.00 97.88 86 ALA A CA 1
ATOM 575 C C . ALA A 1 86 ? 30.770 5.604 -18.347 1.00 97.88 86 ALA A C 1
ATOM 577 O O . ALA A 1 86 ? 30.210 5.314 -17.291 1.00 97.88 86 ALA A O 1
ATOM 578 N N . THR A 1 87 ? 32.082 5.816 -18.419 1.00 96.44 87 THR A N 1
ATOM 579 C CA . THR A 1 87 ? 32.983 5.797 -17.261 1.00 96.44 87 THR A CA 1
ATOM 580 C C . THR A 1 87 ? 33.856 7.042 -17.274 1.00 96.44 87 THR A C 1
ATOM 582 O O . THR A 1 87 ? 34.504 7.321 -18.283 1.00 96.44 87 THR A O 1
ATOM 585 N N . GLY A 1 88 ? 33.929 7.773 -16.161 1.00 92.56 88 GLY A N 1
ATOM 586 C CA . GLY A 1 88 ? 34.838 8.915 -16.082 1.00 92.56 88 GLY A CA 1
ATOM 587 C C . GLY A 1 88 ? 34.907 9.647 -14.748 1.00 92.56 88 GLY A C 1
ATOM 588 O O . GLY A 1 88 ? 34.408 9.177 -13.726 1.00 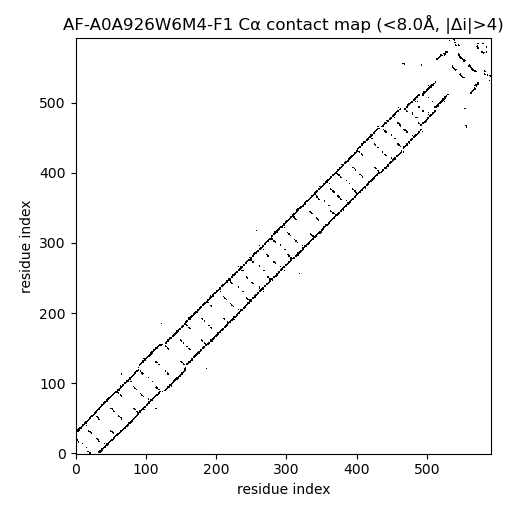92.56 88 GLY A O 1
ATOM 589 N N . THR A 1 89 ? 35.590 10.794 -14.757 1.00 85.75 89 THR A N 1
ATOM 590 C CA . THR A 1 89 ? 35.889 11.601 -13.557 1.00 85.75 89 THR A CA 1
ATOM 591 C C . THR A 1 89 ? 35.094 12.908 -13.485 1.00 85.75 89 THR A C 1
ATOM 593 O O . THR A 1 89 ? 34.916 13.459 -12.400 1.00 85.75 89 THR A O 1
ATOM 596 N N . LYS A 1 90 ? 34.594 13.397 -14.623 1.00 81.69 90 LYS A N 1
ATOM 597 C CA . LYS A 1 90 ? 33.712 14.570 -14.780 1.00 81.69 90 LYS A CA 1
ATOM 598 C C . LYS A 1 90 ? 32.436 14.113 -15.512 1.00 81.69 90 LYS A C 1
ATOM 600 O O . LYS A 1 90 ? 32.424 12.948 -15.899 1.00 81.69 90 LYS A O 1
ATOM 605 N N . PRO A 1 91 ? 31.360 14.928 -15.633 1.00 89.31 91 PRO A N 1
ATOM 606 C CA . PRO A 1 91 ? 29.980 14.448 -15.768 1.00 89.31 91 PRO A CA 1
ATOM 607 C C . PRO A 1 91 ? 29.856 13.157 -16.572 1.00 89.31 91 PRO A C 1
ATOM 609 O O . PRO A 1 91 ? 30.247 13.111 -17.740 1.00 89.31 91 PRO A O 1
ATOM 612 N N . VAL A 1 92 ? 29.372 12.110 -15.906 1.00 94.94 92 VAL A N 1
ATOM 613 C CA . VAL A 1 92 ? 29.228 10.781 -16.497 1.00 94.94 92 VAL A CA 1
ATOM 614 C C . VAL A 1 92 ? 27.748 10.565 -16.754 1.00 94.94 92 VAL A C 1
ATOM 616 O O . VAL A 1 92 ? 26.968 10.496 -15.804 1.00 94.94 92 VAL A O 1
ATOM 619 N N . LEU A 1 93 ? 27.375 10.509 -18.029 1.00 97.12 93 LEU A N 1
ATOM 620 C CA . LEU A 1 93 ? 25.998 10.386 -18.489 1.00 97.12 93 LEU A CA 1
ATOM 621 C C . LEU A 1 93 ? 25.867 9.148 -19.373 1.00 97.12 93 LEU A C 1
ATOM 623 O O . LEU A 1 93 ? 26.608 8.990 -20.343 1.00 97.12 93 LEU A O 1
ATOM 627 N N . ALA A 1 94 ? 24.910 8.283 -19.061 1.00 98.44 94 ALA A N 1
ATOM 628 C CA . ALA A 1 94 ? 24.578 7.143 -19.904 1.00 98.44 94 ALA A CA 1
ATOM 629 C C . ALA A 1 94 ? 23.080 7.107 -20.197 1.00 98.44 94 ALA A C 1
ATOM 631 O O . ALA A 1 94 ? 22.264 7.170 -19.280 1.00 98.44 94 ALA A O 1
ATOM 632 N N . TYR A 1 95 ? 22.736 6.974 -21.473 1.00 98.69 95 TYR A N 1
ATOM 633 C CA . TYR A 1 95 ? 21.366 6.862 -21.955 1.00 98.69 95 TYR A CA 1
ATOM 634 C C . TYR A 1 95 ? 21.238 5.577 -22.767 1.00 98.69 95 TYR A C 1
ATOM 636 O O . TYR A 1 95 ? 21.851 5.464 -23.830 1.00 98.69 95 TYR A O 1
ATOM 644 N N . GLY A 1 96 ? 20.446 4.612 -22.297 1.00 98.50 96 GLY A N 1
ATOM 645 C CA . GLY A 1 96 ? 20.096 3.439 -23.098 1.00 98.50 96 GLY A CA 1
ATOM 646 C C . GLY A 1 96 ? 19.432 3.886 -24.402 1.00 98.50 96 GLY A C 1
ATOM 647 O O . GLY A 1 96 ? 20.016 3.743 -25.478 1.00 98.50 96 GLY A O 1
ATOM 648 N N . ALA A 1 97 ? 18.277 4.545 -24.291 1.00 98.50 97 ALA A N 1
ATOM 649 C CA . ALA A 1 97 ? 17.649 5.270 -25.392 1.00 98.50 97 ALA A CA 1
ATOM 650 C C . ALA A 1 97 ? 17.220 6.686 -24.973 1.00 98.50 97 ALA A C 1
ATOM 652 O O . ALA A 1 97 ? 16.625 6.881 -23.912 1.00 98.50 97 ALA A O 1
ATOM 653 N N . ARG A 1 98 ? 17.509 7.677 -25.825 1.00 98.56 98 ARG A N 1
ATOM 654 C CA . ARG A 1 98 ? 17.177 9.091 -25.609 1.00 98.56 98 ARG A CA 1
ATOM 655 C C . ARG A 1 98 ? 16.482 9.690 -26.826 1.00 98.56 98 ARG A C 1
ATOM 657 O O . ARG A 1 98 ? 17.023 9.627 -27.932 1.00 98.56 98 ARG A O 1
ATOM 664 N N . TRP A 1 99 ? 15.315 10.307 -26.621 1.00 98.50 99 TRP A N 1
ATOM 665 C CA . TRP A 1 99 ? 14.516 10.914 -27.701 1.00 98.50 99 TRP A CA 1
ATOM 666 C C . TRP A 1 99 ? 14.256 9.948 -28.860 1.00 98.50 99 TRP A C 1
ATOM 668 O O . TRP A 1 99 ? 14.380 10.312 -30.028 1.00 98.50 99 TRP A O 1
ATOM 678 N N . ALA A 1 100 ? 13.989 8.686 -28.534 1.00 98.06 100 ALA A N 1
ATOM 679 C CA . ALA A 1 100 ? 13.861 7.615 -29.509 1.00 98.06 100 ALA A CA 1
ATOM 680 C C . ALA A 1 100 ? 12.470 6.979 -29.463 1.00 98.06 100 ALA A C 1
ATOM 682 O O . ALA A 1 100 ? 11.797 7.018 -28.433 1.00 98.06 100 ALA A O 1
ATOM 683 N N . SER A 1 101 ? 12.063 6.380 -30.578 1.00 98.38 101 SER A N 1
ATOM 684 C CA . SER A 1 101 ? 10.866 5.545 -30.678 1.00 98.38 101 SER A CA 1
ATOM 685 C C . SER A 1 101 ? 11.268 4.174 -31.204 1.00 98.38 101 SER A C 1
ATOM 687 O O . SER A 1 101 ? 11.943 4.092 -32.231 1.00 98.38 101 SER A O 1
ATOM 689 N N . LEU A 1 102 ? 10.928 3.127 -30.458 1.00 98.44 102 LEU A N 1
ATOM 690 C CA . LEU A 1 102 ? 11.215 1.736 -30.787 1.00 98.44 102 LEU A CA 1
ATOM 691 C C . LEU A 1 102 ? 9.884 0.984 -30.860 1.00 98.44 102 LEU A C 1
ATOM 693 O O . LEU A 1 102 ? 9.106 1.068 -29.912 1.00 98.44 102 LEU A O 1
ATOM 697 N N . ARG A 1 103 ? 9.621 0.283 -31.963 1.00 98.44 103 ARG A N 1
ATOM 698 C CA . ARG A 1 103 ? 8.400 -0.504 -32.186 1.00 98.44 103 ARG A CA 1
ATOM 699 C C . ARG A 1 103 ? 8.772 -1.925 -32.592 1.00 98.44 103 ARG A C 1
ATOM 701 O O . ARG A 1 103 ? 9.616 -2.073 -33.477 1.00 98.44 103 ARG A O 1
ATOM 708 N N . GLY A 1 104 ? 8.176 -2.910 -31.928 1.00 97.00 104 GLY A N 1
ATOM 709 C CA . GLY A 1 104 ? 8.327 -4.333 -32.238 1.00 97.00 104 GLY A CA 1
ATOM 710 C C . GLY A 1 104 ? 7.447 -4.688 -33.425 1.00 97.00 104 GLY A C 1
ATOM 711 O O . GLY A 1 104 ? 7.946 -4.892 -34.525 1.00 97.00 104 GLY A O 1
ATOM 712 N N . GLY A 1 105 ? 6.139 -4.509 -33.253 1.00 96.31 105 GLY A N 1
ATOM 713 C CA . GLY A 1 105 ? 5.167 -4.590 -34.332 1.00 96.31 105 GLY A CA 1
ATOM 714 C C . GLY A 1 105 ? 4.242 -5.782 -34.150 1.00 96.31 105 GLY A C 1
ATOM 715 O O . GLY A 1 105 ? 3.247 -5.663 -33.447 1.00 96.31 105 GLY A O 1
ATOM 716 N N . SER A 1 106 ? 4.463 -6.900 -34.833 1.00 96.62 106 SER A N 1
ATOM 717 C CA . SER A 1 106 ? 3.665 -8.111 -34.599 1.00 96.62 106 SER A CA 1
ATOM 718 C C . SER A 1 106 ? 4.543 -9.335 -34.417 1.00 96.62 106 SER A C 1
ATOM 720 O O . SER A 1 106 ? 5.324 -9.625 -35.316 1.00 96.62 106 SER A O 1
ATOM 722 N N . GLY A 1 107 ? 4.271 -10.136 -33.398 1.00 97.50 107 GLY A N 1
ATOM 723 C CA . GLY A 1 107 ? 5.046 -11.297 -32.979 1.00 97.50 107 GLY A CA 1
ATOM 724 C C . GLY A 1 107 ? 5.521 -11.109 -31.540 1.00 97.50 107 GLY A C 1
ATOM 725 O O . GLY A 1 107 ? 5.167 -10.133 -30.903 1.00 97.50 107 GLY A O 1
ATOM 726 N N . ASP A 1 108 ? 6.247 -12.087 -30.999 1.00 98.44 108 ASP A N 1
ATOM 727 C CA . ASP A 1 108 ? 6.716 -12.017 -29.608 1.00 98.44 108 ASP A CA 1
ATOM 728 C C . ASP A 1 108 ? 8.081 -11.308 -29.568 1.00 98.44 108 ASP A C 1
ATOM 730 O O . ASP A 1 108 ? 9.129 -11.942 -29.771 1.00 98.44 108 ASP A O 1
ATOM 734 N N . ASP A 1 109 ? 8.066 -10.002 -29.321 1.00 98.56 109 ASP A N 1
ATOM 735 C CA . ASP A 1 109 ? 9.215 -9.113 -29.433 1.00 98.56 109 ASP A CA 1
ATOM 736 C C . ASP A 1 109 ? 9.970 -8.939 -28.114 1.00 98.56 109 ASP A C 1
ATOM 738 O O . ASP A 1 109 ? 9.449 -9.060 -27.001 1.00 98.56 109 ASP A O 1
ATOM 742 N N . LYS A 1 110 ? 11.268 -8.641 -28.217 1.00 98.75 110 LYS A N 1
ATOM 743 C CA . LYS A 1 110 ? 12.137 -8.463 -27.053 1.00 98.75 110 LYS A CA 1
ATOM 744 C C . LYS A 1 110 ? 12.956 -7.186 -27.107 1.00 98.75 110 LYS A C 1
ATOM 746 O O . LYS A 1 110 ? 13.813 -7.007 -27.971 1.00 98.75 110 LYS A O 1
ATOM 751 N N . PHE A 1 111 ? 12.844 -6.388 -26.052 1.00 98.81 111 PHE A N 1
ATOM 752 C CA . PHE A 1 111 ? 13.641 -5.188 -25.827 1.00 98.81 111 PHE A CA 1
ATOM 753 C C . PHE A 1 111 ? 14.537 -5.372 -24.606 1.00 98.81 111 PHE A C 1
ATOM 755 O O . PHE A 1 111 ? 14.075 -5.699 -23.519 1.00 98.81 111 PHE A O 1
ATOM 762 N N . SER A 1 112 ? 15.838 -5.144 -24.772 1.00 98.69 112 SER A N 1
ATOM 763 C CA . SER A 1 112 ? 16.806 -5.100 -23.674 1.00 98.69 112 SER A CA 1
ATOM 764 C C . SER A 1 112 ? 17.608 -3.811 -23.774 1.00 98.69 112 SER A C 1
ATOM 766 O O . SER A 1 112 ? 18.434 -3.654 -24.677 1.00 98.69 112 SER A O 1
ATOM 768 N N . ILE A 1 113 ? 17.335 -2.866 -22.873 1.00 98.81 113 ILE A N 1
ATOM 769 C CA . ILE A 1 113 ? 17.875 -1.506 -22.920 1.00 98.81 113 ILE A CA 1
ATOM 770 C C . ILE A 1 113 ? 18.605 -1.198 -21.615 1.00 98.81 113 ILE A C 1
ATOM 772 O O . ILE A 1 113 ? 18.012 -1.197 -20.541 1.00 98.81 113 ILE A O 1
ATOM 776 N N . LEU A 1 114 ? 19.903 -0.907 -21.715 1.00 98.69 114 LEU A N 1
ATOM 777 C CA . LEU A 1 114 ? 20.781 -0.632 -20.580 1.00 98.69 114 LEU A CA 1
ATOM 778 C C . LEU A 1 114 ? 21.450 0.740 -20.701 1.00 98.69 114 LEU A C 1
ATOM 780 O O . LEU A 1 114 ? 22.213 0.978 -21.640 1.00 98.69 114 LEU A O 1
ATOM 784 N N . GLY A 1 115 ? 21.253 1.587 -19.691 1.00 98.56 115 GLY A N 1
ATOM 785 C CA . GLY A 1 115 ? 22.130 2.714 -19.370 1.00 98.56 115 GLY A CA 1
ATOM 786 C C . GLY A 1 115 ? 23.030 2.376 -18.179 1.00 98.56 115 GLY A C 1
ATOM 787 O O . GLY A 1 115 ? 22.563 1.819 -17.184 1.00 98.56 115 GLY A O 1
ATOM 788 N N . ALA A 1 116 ? 24.325 2.682 -18.262 1.00 98.31 116 ALA A N 1
ATOM 789 C CA . ALA A 1 116 ? 25.261 2.468 -17.163 1.00 98.31 116 ALA A CA 1
ATOM 790 C C . ALA A 1 116 ? 26.292 3.601 -17.037 1.00 98.31 116 ALA A C 1
ATOM 792 O O . ALA A 1 116 ? 27.091 3.819 -17.948 1.00 98.31 116 ALA A O 1
ATOM 793 N N . ALA A 1 117 ? 26.308 4.300 -15.899 1.00 97.19 117 ALA A N 1
ATOM 794 C CA . ALA A 1 117 ? 27.222 5.414 -15.632 1.00 97.19 117 ALA A CA 1
ATOM 795 C C . ALA A 1 117 ? 28.098 5.161 -14.393 1.00 97.19 117 ALA A C 1
ATOM 797 O O . ALA A 1 117 ? 27.604 5.020 -13.272 1.00 97.19 117 ALA A O 1
ATOM 798 N N . TYR A 1 118 ? 29.418 5.157 -14.582 1.00 95.06 118 TYR A N 1
ATOM 799 C CA . TYR A 1 118 ? 30.405 4.872 -13.541 1.00 95.06 118 TYR A CA 1
ATOM 800 C C . TYR A 1 118 ? 31.334 6.070 -13.319 1.00 95.06 118 TYR A C 1
ATOM 802 O O . TYR A 1 118 ? 32.194 6.384 -14.142 1.00 95.06 118 TYR A O 1
ATOM 810 N N . SER A 1 119 ? 31.193 6.732 -12.175 1.00 91.38 119 SER A N 1
ATOM 811 C CA . SER A 1 119 ? 32.153 7.737 -11.725 1.00 91.38 119 SER A CA 1
ATOM 812 C C . SER A 1 119 ? 33.288 7.071 -10.949 1.00 91.38 119 SER A C 1
ATOM 814 O O . SER A 1 119 ? 33.043 6.294 -10.026 1.00 91.38 119 SER A O 1
ATOM 816 N N . THR A 1 120 ? 34.536 7.379 -11.304 1.00 86.31 120 THR A N 1
ATOM 817 C CA . THR A 1 120 ? 35.730 6.834 -10.628 1.00 86.31 120 THR A CA 1
ATOM 818 C C . THR A 1 120 ? 36.238 7.718 -9.489 1.00 86.31 120 THR A C 1
ATOM 820 O O . THR A 1 120 ? 37.183 7.346 -8.794 1.00 86.31 120 THR A O 1
ATOM 823 N N . VAL A 1 121 ? 35.620 8.882 -9.273 1.00 80.94 121 VAL A N 1
ATOM 824 C CA . VAL A 1 121 ? 36.007 9.819 -8.215 1.00 80.94 121 VAL A CA 1
ATOM 825 C C . VAL A 1 121 ? 35.101 9.693 -6.996 1.00 80.94 121 VAL A C 1
ATOM 827 O O . VAL A 1 121 ? 33.878 9.603 -7.088 1.00 80.94 121 VAL A O 1
ATOM 830 N N . SER A 1 122 ? 35.721 9.748 -5.821 1.00 68.81 122 SER A N 1
ATOM 831 C CA . SER A 1 122 ? 35.053 9.664 -4.519 1.00 68.81 122 SER A CA 1
ATOM 832 C C . SER A 1 122 ? 34.531 11.011 -4.004 1.00 68.81 122 SER A C 1
ATOM 834 O O . SER A 1 122 ? 34.109 11.093 -2.857 1.00 68.81 122 SER A O 1
ATOM 836 N N . SER A 1 123 ? 34.616 12.076 -4.806 1.00 69.75 123 SER A N 1
ATOM 837 C CA . SER A 1 123 ? 34.159 13.430 -4.468 1.00 69.75 123 SER A CA 1
ATOM 838 C C . SER A 1 123 ? 34.009 14.262 -5.749 1.00 69.75 123 SER A C 1
ATOM 840 O O . SER A 1 123 ? 34.880 15.064 -6.090 1.00 69.75 123 SER A O 1
ATOM 842 N N . SER A 1 124 ? 32.940 14.026 -6.510 1.00 64.75 124 SER A N 1
ATOM 843 C CA . SER A 1 124 ? 32.577 14.877 -7.653 1.00 64.75 124 SER A CA 1
ATOM 844 C C . SER A 1 124 ? 31.495 15.862 -7.231 1.00 64.75 124 SER A C 1
ATOM 846 O O . SER A 1 124 ? 30.546 15.468 -6.560 1.00 64.75 124 SER A O 1
ATOM 848 N N . ALA A 1 125 ? 31.602 17.117 -7.673 1.00 65.62 125 ALA A N 1
ATOM 849 C CA . ALA A 1 125 ? 30.519 18.095 -7.548 1.00 65.62 125 ALA A CA 1
ATOM 850 C C . ALA A 1 125 ? 29.327 17.778 -8.471 1.00 65.62 125 ALA A C 1
ATOM 852 O O . ALA A 1 125 ? 28.253 18.344 -8.289 1.00 65.62 125 ALA A O 1
ATOM 853 N N . ILE A 1 126 ? 29.519 16.910 -9.475 1.00 82.25 126 ILE A N 1
ATOM 854 C CA . ILE A 1 126 ? 28.480 16.538 -10.438 1.00 82.25 126 ILE A CA 1
ATOM 855 C C . ILE A 1 126 ? 28.228 15.025 -10.344 1.00 82.25 126 ILE A C 1
ATOM 857 O O . ILE A 1 126 ? 29.160 14.248 -10.599 1.00 82.25 126 ILE A O 1
ATOM 861 N N . PRO A 1 127 ? 27.008 14.604 -9.969 1.00 87.06 127 PRO A N 1
ATOM 862 C CA . PRO A 1 127 ? 26.649 13.198 -9.814 1.00 87.06 127 PRO A CA 1
ATOM 863 C C . PRO A 1 127 ? 26.657 12.452 -11.162 1.00 87.06 127 PRO A C 1
ATOM 865 O O . PRO A 1 127 ? 26.248 13.032 -12.173 1.00 87.06 127 PRO A O 1
ATOM 868 N N . PRO A 1 128 ? 27.110 11.181 -11.217 1.00 93.12 128 PRO A N 1
ATOM 869 C CA . PRO A 1 128 ? 26.895 10.347 -12.395 1.00 93.12 128 PRO A CA 1
ATOM 870 C C . PRO A 1 128 ? 25.401 10.061 -12.561 1.00 93.12 128 PRO A C 1
ATOM 872 O O . PRO A 1 128 ? 24.730 9.715 -11.583 1.00 93.12 128 PRO A O 1
ATOM 875 N N . LYS A 1 129 ? 24.905 10.170 -13.797 1.00 96.12 129 LYS A N 1
ATOM 876 C CA . LYS A 1 129 ? 23.502 9.914 -14.131 1.00 96.12 129 LYS A CA 1
ATOM 877 C C . LYS A 1 129 ? 23.373 8.816 -15.170 1.00 96.12 129 LYS A C 1
ATOM 879 O O . LYS A 1 129 ? 24.079 8.823 -16.178 1.00 96.12 129 LYS A O 1
ATOM 884 N N . SER A 1 130 ? 22.445 7.900 -14.938 1.00 98.06 130 SER A N 1
ATOM 885 C CA . SER A 1 130 ? 22.070 6.885 -15.914 1.00 98.06 130 SER A CA 1
ATOM 886 C C . SER A 1 130 ? 20.566 6.872 -16.113 1.00 98.06 130 SER A C 1
ATOM 888 O O . SER A 1 130 ? 19.803 7.045 -15.161 1.00 98.06 130 SER A O 1
ATOM 890 N N . TYR A 1 131 ? 20.183 6.640 -17.363 1.00 98.62 131 TYR A N 1
ATOM 891 C CA . TYR A 1 131 ? 18.815 6.514 -17.821 1.00 98.62 131 TYR A CA 1
ATOM 892 C C . TYR A 1 131 ? 18.705 5.253 -18.676 1.00 98.62 131 TYR A C 1
ATOM 894 O O . TYR A 1 131 ? 19.438 5.112 -19.659 1.00 98.62 131 TYR A O 1
ATOM 902 N N . GLY A 1 132 ? 17.790 4.347 -18.332 1.00 98.50 132 GLY A N 1
ATOM 903 C CA . GLY A 1 132 ? 17.407 3.267 -19.243 1.00 98.50 132 GLY A CA 1
ATOM 904 C C . GLY A 1 132 ? 16.690 3.860 -20.457 1.00 98.50 132 GLY A C 1
ATOM 905 O O . GLY A 1 132 ? 17.182 3.769 -21.584 1.00 98.50 132 GLY A O 1
ATOM 906 N N . LEU A 1 133 ? 15.596 4.582 -20.192 1.00 98.62 133 LEU A N 1
ATOM 907 C CA . LEU A 1 133 ? 14.881 5.425 -21.154 1.00 98.62 133 LEU A CA 1
ATOM 908 C C . LEU A 1 133 ? 14.836 6.882 -20.682 1.00 98.62 133 LEU A C 1
ATOM 910 O O . LEU A 1 133 ? 14.501 7.154 -19.530 1.00 98.62 133 LEU A O 1
ATOM 914 N N . TYR A 1 134 ? 15.118 7.820 -21.583 1.00 98.75 134 TYR A N 1
ATOM 915 C CA . TYR A 1 134 ? 14.985 9.257 -21.338 1.00 98.75 134 TYR A CA 1
ATOM 916 C C . TYR A 1 134 ? 14.167 9.904 -22.449 1.00 98.75 134 TYR A C 1
ATOM 918 O O . TYR A 1 134 ? 14.638 9.983 -23.590 1.00 98.75 134 TYR A O 1
ATOM 926 N N . GLN A 1 135 ? 12.957 10.370 -22.121 1.00 98.50 135 GLN A N 1
ATOM 927 C CA . GLN A 1 135 ? 12.054 11.018 -23.079 1.00 98.50 135 GLN A CA 1
ATOM 928 C C . GLN A 1 135 ? 11.940 10.211 -24.383 1.00 98.50 135 GLN A C 1
ATOM 930 O O . GLN A 1 135 ? 12.132 10.723 -25.486 1.00 98.50 135 GLN A O 1
ATOM 935 N N . ALA A 1 136 ? 11.745 8.902 -24.232 1.00 98.50 136 ALA A N 1
ATOM 936 C CA . ALA A 1 136 ? 11.725 7.916 -25.302 1.00 98.50 136 ALA A CA 1
ATOM 937 C C . ALA A 1 136 ? 10.465 7.049 -25.190 1.00 98.50 136 ALA A C 1
ATOM 939 O O . ALA A 1 136 ? 9.779 7.076 -24.170 1.00 98.50 136 ALA A O 1
ATOM 940 N N . SER A 1 137 ? 10.168 6.292 -26.242 1.00 98.62 137 SER A N 1
ATOM 941 C CA . SER A 1 137 ? 9.008 5.405 -26.305 1.00 98.62 137 SER A CA 1
ATOM 942 C C . SER A 1 137 ? 9.392 4.008 -26.779 1.00 98.62 137 SER A C 1
ATOM 944 O O . SER A 1 137 ? 10.210 3.872 -27.695 1.00 98.62 137 SER A O 1
ATOM 946 N N . VAL A 1 138 ? 8.796 2.996 -26.154 1.00 98.75 138 VAL A N 1
ATOM 947 C CA . VAL A 1 138 ? 8.856 1.591 -26.571 1.00 98.75 138 VAL A CA 1
ATOM 948 C C . VAL A 1 138 ? 7.426 1.087 -26.737 1.00 98.75 138 VAL A C 1
ATOM 950 O O . VAL A 1 138 ? 6.606 1.305 -25.849 1.00 98.75 138 VAL A O 1
ATOM 953 N N . PHE A 1 139 ? 7.150 0.445 -27.867 1.00 98.62 139 PHE A N 1
ATOM 954 C CA . PHE A 1 139 ? 5.876 -0.194 -28.183 1.00 98.62 139 PHE A CA 1
ATOM 955 C C . PHE A 1 139 ? 6.162 -1.666 -28.494 1.00 98.62 139 PHE A C 1
ATOM 957 O O . PHE A 1 139 ? 6.967 -1.924 -29.396 1.00 98.62 139 PHE A O 1
ATOM 964 N N . GLY A 1 140 ? 5.561 -2.580 -27.731 1.00 97.50 140 GLY A N 1
ATOM 965 C CA . GLY A 1 140 ? 5.596 -4.020 -27.984 1.00 97.50 140 GLY A CA 1
ATOM 966 C C . GLY A 1 140 ? 4.891 -4.325 -29.299 1.00 97.50 140 GLY A C 1
ATOM 967 O O . GLY A 1 140 ? 5.552 -4.499 -30.325 1.00 97.50 140 GLY A O 1
ATOM 968 N N . GLY A 1 141 ? 3.570 -4.171 -29.302 1.00 97.62 141 GLY A N 1
ATOM 969 C CA . GLY A 1 141 ? 2.737 -4.373 -30.474 1.00 97.62 141 GLY A CA 1
ATOM 970 C C . GLY A 1 141 ? 1.749 -5.510 -30.255 1.00 97.62 141 GLY A C 1
ATOM 971 O O . GLY A 1 141 ? 1.135 -5.624 -29.205 1.00 97.62 141 GLY A O 1
ATOM 972 N N . ASN A 1 142 ? 1.537 -6.333 -31.280 1.00 97.31 142 ASN A N 1
ATOM 973 C CA . ASN A 1 142 ? 0.715 -7.532 -31.144 1.00 97.31 142 ASN A CA 1
ATOM 974 C C . ASN A 1 142 ? 1.598 -8.733 -30.812 1.00 97.31 142 ASN A C 1
ATOM 976 O O . ASN A 1 142 ? 2.309 -9.196 -31.701 1.00 97.31 142 ASN A O 1
ATOM 980 N N . GLY A 1 143 ? 1.448 -9.351 -29.650 1.00 97.69 143 GLY A N 1
ATOM 981 C CA . GLY A 1 143 ? 2.198 -10.548 -29.293 1.00 97.69 143 GLY A CA 1
ATOM 982 C C . GLY A 1 143 ? 2.400 -10.679 -27.797 1.00 97.69 143 GLY A C 1
ATOM 983 O O . GLY A 1 143 ? 1.672 -10.106 -27.007 1.00 97.69 143 GLY A O 1
ATOM 984 N N . LYS A 1 144 ? 3.328 -11.536 -27.383 1.00 98.50 144 LYS A N 1
ATOM 985 C CA . LYS A 1 144 ? 3.760 -11.609 -25.985 1.00 98.50 144 LYS A CA 1
ATOM 986 C C . LYS A 1 144 ? 5.136 -10.998 -25.865 1.00 98.50 144 LYS A C 1
ATOM 988 O O . LYS A 1 144 ? 6.150 -11.696 -25.986 1.00 98.50 144 LYS A O 1
ATOM 993 N N . ASP A 1 145 ? 5.161 -9.710 -25.593 1.00 98.62 145 ASP A N 1
ATOM 994 C CA . ASP A 1 145 ? 6.364 -8.915 -25.653 1.00 98.62 145 ASP A CA 1
ATOM 995 C C . ASP A 1 145 ? 7.091 -8.883 -24.314 1.00 98.62 145 ASP A C 1
ATOM 997 O O . ASP A 1 145 ? 6.528 -8.955 -23.221 1.00 98.62 145 ASP A O 1
ATOM 1001 N N . THR A 1 146 ? 8.416 -8.802 -24.384 1.00 98.81 146 THR A N 1
ATOM 1002 C CA . THR A 1 146 ? 9.280 -8.678 -23.211 1.00 98.81 146 THR A CA 1
ATOM 1003 C C . THR A 1 146 ? 10.089 -7.396 -23.296 1.00 98.81 146 THR A C 1
ATOM 1005 O O . THR A 1 146 ? 11.032 -7.291 -24.083 1.00 98.81 146 THR A O 1
ATOM 1008 N N . ILE A 1 147 ? 9.788 -6.440 -22.422 1.00 98.88 147 ILE A N 1
ATOM 1009 C CA . ILE A 1 147 ? 10.449 -5.137 -22.368 1.00 98.88 147 ILE A CA 1
ATOM 1010 C C . ILE A 1 147 ? 11.272 -5.043 -21.082 1.00 98.88 147 ILE A C 1
ATOM 1012 O O . ILE A 1 147 ? 10.730 -4.887 -19.992 1.00 98.88 147 ILE A O 1
ATOM 1016 N N . GLU A 1 148 ? 12.601 -5.114 -21.190 1.00 98.81 148 GLU A N 1
ATOM 1017 C CA . GLU A 1 148 ? 13.526 -4.969 -20.061 1.00 98.81 148 GLU A CA 1
ATOM 1018 C C . GLU A 1 148 ? 14.336 -3.672 -20.166 1.00 98.81 148 GLU A C 1
ATOM 1020 O O . GLU A 1 148 ? 15.209 -3.511 -21.026 1.00 98.81 148 GLU A O 1
ATOM 1025 N N . ILE A 1 149 ? 14.085 -2.759 -19.229 1.00 98.81 149 ILE A N 1
ATOM 1026 C CA . ILE A 1 149 ? 14.774 -1.479 -19.096 1.00 98.81 149 ILE A CA 1
ATOM 1027 C C . ILE A 1 149 ? 15.621 -1.501 -17.830 1.00 98.81 149 ILE A C 1
ATOM 1029 O O . ILE A 1 149 ? 15.118 -1.719 -16.731 1.00 98.81 149 ILE A O 1
ATOM 1033 N N . THR A 1 150 ? 16.919 -1.250 -17.966 1.00 98.62 150 THR A N 1
ATOM 1034 C CA . THR A 1 150 ? 17.856 -1.227 -16.844 1.00 98.62 150 THR A CA 1
ATOM 1035 C C . THR A 1 150 ? 18.667 0.064 -16.821 1.00 98.62 150 THR A C 1
ATOM 1037 O O . THR A 1 150 ? 19.218 0.498 -17.833 1.00 98.62 150 THR A O 1
ATOM 1040 N N . SER A 1 151 ? 18.807 0.644 -15.633 1.00 98.50 151 SER A N 1
ATOM 1041 C CA . SER A 1 151 ? 19.736 1.734 -15.355 1.00 98.50 151 SER A CA 1
ATOM 1042 C C . SER A 1 151 ? 20.640 1.400 -14.175 1.00 98.50 151 SER A C 1
ATOM 1044 O O . SER A 1 151 ? 20.172 0.985 -13.113 1.00 98.50 151 SER A O 1
ATOM 1046 N N . VAL A 1 152 ? 21.946 1.620 -14.333 1.00 97.50 152 VAL A N 1
ATOM 1047 C CA . VAL A 1 152 ? 22.939 1.400 -13.276 1.00 97.50 152 VAL A CA 1
ATOM 1048 C C . VAL A 1 152 ? 23.814 2.632 -13.110 1.00 97.50 152 VAL A C 1
ATOM 1050 O O . VAL A 1 152 ? 24.450 3.085 -14.059 1.00 97.50 152 VAL A O 1
ATOM 1053 N N . THR A 1 153 ? 23.929 3.137 -11.887 1.00 95.06 153 THR A N 1
ATOM 1054 C CA . THR A 1 153 ? 24.922 4.160 -11.551 1.00 95.06 153 THR A CA 1
ATOM 1055 C C . THR A 1 153 ? 25.829 3.753 -10.410 1.00 95.06 153 THR A C 1
ATOM 1057 O O . THR A 1 153 ? 25.429 3.063 -9.474 1.00 95.06 153 THR A O 1
ATOM 1060 N N . SER A 1 154 ? 27.081 4.204 -10.486 1.00 93.00 154 SER A N 1
ATOM 1061 C CA . SER A 1 154 ? 28.058 4.058 -9.411 1.00 93.00 154 SER A CA 1
ATOM 1062 C C . SER A 1 154 ? 28.847 5.346 -9.209 1.00 93.00 154 SER A C 1
ATOM 1064 O O . SER A 1 154 ? 29.370 5.897 -10.177 1.00 93.00 154 SER A O 1
ATOM 1066 N N . GLY A 1 155 ? 28.982 5.817 -7.967 1.00 88.69 155 GLY A N 1
ATOM 1067 C CA . GLY A 1 155 ? 29.783 7.006 -7.648 1.00 88.69 155 GLY A CA 1
ATOM 1068 C C . GLY A 1 155 ? 29.476 7.624 -6.286 1.00 88.69 155 GLY A C 1
ATOM 1069 O O . GLY A 1 155 ? 28.845 7.007 -5.439 1.00 88.69 155 GLY A O 1
ATOM 1070 N N . TRP A 1 156 ? 29.926 8.859 -6.045 1.00 84.62 156 TRP A N 1
ATOM 1071 C CA . TRP A 1 156 ? 29.711 9.517 -4.749 1.00 84.62 156 TRP A CA 1
ATOM 1072 C C . TRP A 1 156 ? 28.221 9.803 -4.472 1.00 84.62 156 TRP A C 1
ATOM 1074 O O . TRP A 1 156 ? 27.732 9.411 -3.418 1.00 84.62 156 TRP A O 1
ATOM 1084 N N . GLN A 1 157 ? 27.496 10.379 -5.442 1.00 87.50 157 GLN A N 1
ATOM 1085 C CA . GLN A 1 157 ? 26.053 10.682 -5.395 1.00 87.50 157 GLN A CA 1
ATOM 1086 C C . GLN A 1 157 ? 25.354 10.101 -6.635 1.00 87.50 157 GLN A C 1
ATOM 1088 O O . GLN A 1 157 ? 25.158 10.814 -7.611 1.00 87.50 157 GLN A O 1
ATOM 1093 N N . PRO A 1 158 ? 25.071 8.795 -6.690 1.00 89.88 158 PRO A N 1
ATOM 1094 C CA . PRO A 1 158 ? 24.496 8.186 -7.886 1.00 89.88 158 PRO A CA 1
ATOM 1095 C C . PRO A 1 158 ? 23.060 8.672 -8.133 1.00 89.88 158 PRO A C 1
ATOM 1097 O O . PRO A 1 158 ? 22.239 8.655 -7.216 1.00 89.88 158 PRO A O 1
ATOM 1100 N N . GLU A 1 159 ? 22.750 9.047 -9.376 1.00 94.44 159 GLU A N 1
ATOM 1101 C CA . GLU A 1 159 ? 21.378 9.271 -9.843 1.00 94.44 159 GLU A CA 1
ATOM 1102 C C . GLU A 1 159 ? 21.019 8.236 -10.914 1.00 94.44 159 GLU A C 1
ATOM 1104 O O . GLU A 1 159 ? 21.622 8.218 -11.985 1.00 94.44 159 GLU A O 1
ATOM 1109 N N . SER A 1 160 ? 20.065 7.349 -10.644 1.00 96.81 160 SER A N 1
ATOM 1110 C CA . SER A 1 160 ? 19.664 6.298 -11.589 1.00 96.81 160 SER A CA 1
ATOM 1111 C C . SER A 1 160 ? 18.173 6.362 -11.871 1.00 96.81 160 SER A C 1
ATOM 1113 O O . SER A 1 160 ? 17.377 6.407 -10.935 1.00 96.81 160 SER A O 1
ATOM 1115 N N . TYR A 1 161 ? 17.797 6.319 -13.144 1.00 98.44 161 TYR A N 1
ATOM 1116 C CA . TYR A 1 161 ? 16.408 6.344 -13.587 1.00 98.44 161 TYR A CA 1
ATOM 1117 C C . TYR A 1 161 ? 16.189 5.169 -14.537 1.00 98.44 161 TYR A C 1
ATOM 1119 O O . TYR A 1 161 ? 16.808 5.115 -15.600 1.00 98.44 161 TYR A O 1
ATOM 1127 N N . GLY A 1 162 ? 15.330 4.215 -14.176 1.00 98.31 162 GLY A N 1
ATOM 1128 C CA . GLY A 1 162 ? 14.918 3.176 -15.122 1.00 98.31 162 GLY A CA 1
ATOM 1129 C C . GLY A 1 162 ? 14.267 3.841 -16.335 1.00 98.31 162 GLY A C 1
ATOM 1130 O O . GLY A 1 162 ? 14.772 3.733 -17.455 1.00 98.31 162 GLY A O 1
ATOM 1131 N N . THR A 1 163 ? 13.250 4.661 -16.075 1.00 98.50 163 THR A N 1
ATOM 1132 C CA . THR A 1 163 ? 12.671 5.594 -17.044 1.00 98.50 163 THR A CA 1
ATOM 1133 C C . THR A 1 163 ? 12.603 7.021 -16.497 1.00 98.50 163 THR A C 1
ATOM 1135 O O . THR A 1 163 ? 12.473 7.242 -15.291 1.00 98.50 163 THR A O 1
ATOM 1138 N N . TYR A 1 164 ? 12.706 7.999 -17.396 1.00 98.56 164 TYR A N 1
ATOM 1139 C CA . TYR A 1 164 ? 12.517 9.419 -17.107 1.00 98.56 164 TYR A CA 1
ATOM 1140 C C . TYR A 1 164 ? 11.665 10.052 -18.207 1.00 98.56 164 TYR A C 1
ATOM 1142 O O . TYR A 1 164 ? 12.119 10.144 -19.352 1.00 98.56 164 TYR A O 1
ATOM 1150 N N . GLU A 1 165 ? 10.440 10.454 -17.861 1.00 98.38 165 GLU A N 1
ATOM 1151 C CA . GLU A 1 165 ? 9.449 11.046 -18.772 1.00 98.38 165 GLU A CA 1
ATOM 1152 C C . GLU A 1 165 ? 9.290 10.234 -20.071 1.00 98.38 165 GLU A C 1
ATOM 1154 O O . GLU A 1 165 ? 9.230 10.780 -21.173 1.00 98.38 165 GLU A O 1
ATOM 1159 N N . ALA A 1 166 ? 9.301 8.906 -19.947 1.00 98.38 166 ALA A N 1
ATOM 1160 C CA . ALA A 1 166 ? 9.248 7.974 -21.068 1.00 98.38 166 ALA A CA 1
ATOM 1161 C C . ALA A 1 166 ? 7.897 7.254 -21.121 1.00 98.38 166 ALA A C 1
ATOM 1163 O O . ALA A 1 166 ? 7.149 7.250 -20.144 1.00 98.38 166 ALA A O 1
ATOM 1164 N N . ALA A 1 167 ? 7.612 6.632 -22.261 1.00 98.56 167 ALA A N 1
ATOM 1165 C CA . ALA A 1 167 ? 6.413 5.831 -22.452 1.00 98.56 167 ALA A CA 1
ATOM 1166 C C . ALA A 1 167 ? 6.767 4.380 -22.808 1.00 98.56 167 ALA A C 1
ATOM 1168 O O . ALA A 1 167 ? 7.653 4.141 -23.631 1.00 98.56 167 ALA A O 1
ATOM 1169 N N . ILE A 1 168 ? 6.090 3.420 -22.188 1.00 98.81 168 ILE A N 1
ATOM 1170 C CA . ILE A 1 168 ? 6.191 1.994 -22.509 1.00 98.81 168 ILE A CA 1
ATOM 1171 C C . ILE A 1 168 ? 4.773 1.470 -22.718 1.00 98.81 168 ILE A C 1
ATOM 1173 O O . ILE A 1 168 ? 3.920 1.697 -21.864 1.00 98.81 168 ILE A O 1
ATOM 1177 N N . PHE A 1 169 ? 4.544 0.782 -23.831 1.00 98.69 169 PHE A N 1
ATOM 1178 C CA . PHE A 1 169 ? 3.267 0.162 -24.172 1.00 98.69 169 PHE A CA 1
ATOM 1179 C C . PHE A 1 169 ? 3.503 -1.306 -24.528 1.00 98.69 169 PHE A C 1
ATOM 1181 O O . PHE A 1 169 ? 4.362 -1.567 -25.374 1.00 98.69 169 PHE A O 1
ATOM 1188 N N . GLY A 1 170 ? 2.780 -2.223 -23.885 1.00 97.81 170 GLY A N 1
ATOM 1189 C CA . GLY A 1 170 ? 2.657 -3.615 -24.331 1.00 97.81 170 GLY A CA 1
ATOM 1190 C C . GLY A 1 170 ? 1.822 -3.704 -25.611 1.00 97.81 170 GLY A C 1
ATOM 1191 O O . GLY A 1 170 ? 2.339 -4.086 -26.651 1.00 97.81 170 GLY A O 1
ATOM 1192 N N . GLU A 1 171 ? 0.638 -3.086 -25.576 1.00 98.00 171 GLU A N 1
ATOM 1193 C CA . GLU A 1 171 ? -0.416 -3.090 -26.600 1.00 98.00 171 GLU A CA 1
ATOM 1194 C C . GLU A 1 171 ? -1.305 -4.343 -26.562 1.00 98.00 171 GLU A C 1
ATOM 1196 O O . GLU A 1 171 ? -2.210 -4.385 -25.735 1.00 98.00 171 GLU A O 1
ATOM 1201 N N . ASP A 1 172 ? -1.166 -5.299 -27.477 1.00 98.31 172 ASP A N 1
ATOM 1202 C CA . ASP A 1 172 ? -2.068 -6.451 -27.579 1.00 98.31 172 ASP A CA 1
ATOM 1203 C C . ASP A 1 172 ? -1.326 -7.755 -27.265 1.00 98.31 172 ASP A C 1
ATOM 1205 O O . ASP A 1 172 ? -0.555 -8.250 -28.079 1.00 98.31 172 ASP A O 1
ATOM 1209 N N . GLY A 1 173 ? -1.696 -8.411 -26.173 1.00 98.12 173 GLY A N 1
ATOM 1210 C CA . GLY A 1 173 ? -1.257 -9.737 -25.766 1.00 98.12 173 GLY A CA 1
ATOM 1211 C C . GLY A 1 173 ? -0.780 -9.751 -24.318 1.00 98.12 173 GLY A C 1
ATOM 1212 O O . GLY A 1 173 ? -1.151 -8.895 -23.540 1.00 98.12 173 GLY A O 1
ATOM 1213 N N . ASN A 1 174 ? -0.078 -10.809 -23.906 1.00 98.62 174 ASN A N 1
ATOM 1214 C CA . ASN A 1 174 ? 0.328 -10.942 -22.501 1.00 98.62 174 ASN A CA 1
ATOM 1215 C C . ASN A 1 174 ? 1.789 -10.536 -22.367 1.00 98.62 174 ASN A C 1
ATOM 1217 O O . ASN A 1 174 ? 2.682 -11.367 -22.593 1.00 98.62 174 ASN A O 1
ATOM 1221 N N . ASP A 1 175 ? 2.008 -9.298 -21.964 1.00 98.75 175 ASP A N 1
ATOM 1222 C CA . ASP A 1 175 ? 3.300 -8.646 -22.000 1.00 98.75 175 ASP A CA 1
ATOM 1223 C C . ASP A 1 175 ? 3.998 -8.665 -20.645 1.00 98.75 175 ASP A C 1
ATOM 1225 O O . ASP A 1 175 ? 3.412 -8.754 -19.565 1.00 98.75 175 ASP A O 1
ATOM 1229 N N . THR A 1 176 ? 5.324 -8.612 -20.689 1.00 98.81 176 THR A N 1
ATOM 1230 C CA . THR A 1 176 ? 6.170 -8.519 -19.502 1.00 98.81 176 THR A CA 1
ATOM 1231 C C . THR A 1 176 ? 7.030 -7.270 -19.581 1.00 98.81 176 THR A C 1
ATOM 1233 O O . THR A 1 176 ? 7.980 -7.194 -20.363 1.00 98.81 176 THR A O 1
ATOM 1236 N N . ILE A 1 177 ? 6.759 -6.313 -18.698 1.00 98.88 177 ILE A N 1
ATOM 1237 C CA . ILE A 1 177 ? 7.477 -5.045 -18.604 1.00 98.88 177 ILE A CA 1
ATOM 1238 C C . ILE A 1 177 ? 8.292 -5.027 -17.312 1.00 98.88 177 ILE A C 1
ATOM 1240 O O . ILE A 1 177 ? 7.772 -5.032 -16.201 1.00 98.88 177 ILE A O 1
ATOM 1244 N N . THR A 1 178 ? 9.615 -4.990 -17.439 1.00 98.81 178 THR A N 1
ATOM 1245 C CA . THR A 1 178 ? 10.546 -4.922 -16.311 1.00 98.81 178 THR A CA 1
ATOM 1246 C C . THR A 1 178 ? 11.352 -3.633 -16.365 1.00 98.81 178 THR A C 1
ATOM 1248 O O . THR A 1 178 ? 12.081 -3.385 -17.324 1.00 98.81 178 THR A O 1
ATOM 1251 N N . VAL A 1 179 ? 11.296 -2.841 -15.295 1.00 98.81 179 VAL A N 1
ATOM 1252 C CA . VAL A 1 179 ? 12.082 -1.612 -15.143 1.00 98.81 179 VAL A CA 1
ATOM 1253 C C . VAL A 1 179 ? 12.934 -1.716 -13.887 1.00 98.81 179 VAL A C 1
ATOM 1255 O O . VAL A 1 179 ? 12.420 -1.752 -12.775 1.00 98.81 179 VAL A O 1
ATOM 1258 N N . LYS A 1 180 ? 14.257 -1.747 -14.051 1.00 98.50 180 LYS A N 1
ATOM 1259 C CA . LYS A 1 180 ? 15.217 -1.873 -12.950 1.00 98.50 180 LYS A CA 1
ATOM 1260 C C . LYS A 1 180 ? 16.142 -0.673 -12.892 1.00 98.50 180 LYS A C 1
ATOM 1262 O O . LYS A 1 180 ? 16.782 -0.305 -13.874 1.00 98.50 180 LYS A O 1
ATOM 1267 N N . SER A 1 181 ? 16.280 -0.101 -11.707 1.00 97.81 181 SER A N 1
ATOM 1268 C CA . SER A 1 181 ? 17.175 1.017 -11.452 1.00 97.81 181 SER A CA 1
ATOM 1269 C C . SER A 1 181 ? 18.025 0.737 -10.226 1.00 97.81 181 SER A C 1
ATOM 1271 O O . SER A 1 181 ? 17.512 0.438 -9.150 1.00 97.81 181 SER A O 1
ATOM 1273 N N . THR A 1 182 ? 19.346 0.791 -10.382 1.00 96.19 182 THR A N 1
ATOM 1274 C CA . THR A 1 182 ? 20.301 0.567 -9.291 1.00 96.19 182 THR A CA 1
ATOM 1275 C C . THR A 1 182 ? 21.254 1.744 -9.156 1.00 96.19 182 THR A C 1
ATOM 1277 O O . THR A 1 182 ? 21.870 2.160 -10.137 1.00 96.19 182 THR A O 1
ATOM 1280 N N . GLY A 1 183 ? 21.403 2.253 -7.936 1.00 92.69 183 GLY A N 1
ATOM 1281 C CA . GLY A 1 183 ? 22.411 3.242 -7.565 1.00 92.69 183 GLY A CA 1
ATOM 1282 C C . GLY A 1 183 ? 23.340 2.692 -6.489 1.00 92.69 183 GLY A C 1
ATOM 1283 O O . GLY A 1 183 ? 22.893 2.291 -5.414 1.00 92.69 183 GLY A O 1
ATOM 1284 N N . ASN A 1 184 ? 24.641 2.694 -6.770 1.00 89.75 184 ASN A N 1
ATOM 1285 C CA . ASN A 1 184 ? 25.684 2.243 -5.854 1.00 89.75 184 ASN A CA 1
ATOM 1286 C C . ASN A 1 184 ? 26.566 3.428 -5.468 1.00 89.75 184 ASN A C 1
ATOM 1288 O O . ASN A 1 184 ? 27.303 3.959 -6.299 1.00 89.75 184 ASN A O 1
ATOM 1292 N N . GLY A 1 185 ? 26.508 3.874 -4.214 1.00 78.44 185 GLY A N 1
ATOM 1293 C CA . GLY A 1 185 ? 27.257 5.070 -3.847 1.00 78.44 185 GLY A CA 1
ATOM 1294 C C . GLY A 1 185 ? 27.717 5.189 -2.414 1.00 78.44 185 GLY A C 1
ATOM 1295 O O . GLY A 1 185 ? 27.365 4.410 -1.535 1.00 78.44 185 GLY A O 1
ATOM 1296 N N . SER A 1 186 ? 28.574 6.179 -2.182 1.00 71.88 186 SER A N 1
ATOM 1297 C CA . SER A 1 186 ? 29.087 6.454 -0.840 1.00 71.88 186 SER A CA 1
ATOM 1298 C C . SER A 1 186 ? 28.200 7.411 -0.048 1.00 71.88 186 SER A C 1
ATOM 1300 O O . SER A 1 186 ? 28.218 7.325 1.172 1.00 71.88 186 SER A O 1
ATOM 1302 N N . VAL A 1 187 ? 27.428 8.299 -0.685 1.00 72.00 187 VAL A N 1
ATOM 1303 C CA . VAL A 1 187 ? 26.534 9.268 -0.017 1.00 72.00 187 VAL A CA 1
ATOM 1304 C C . VAL A 1 187 ? 25.225 9.465 -0.812 1.00 72.00 187 VAL A C 1
ATOM 1306 O O . VAL A 1 187 ? 24.981 8.723 -1.760 1.00 72.00 187 VAL A O 1
ATOM 1309 N N . ILE A 1 188 ? 24.396 10.443 -0.402 1.00 72.56 188 ILE A N 1
ATOM 1310 C CA . ILE A 1 188 ? 23.046 10.792 -0.900 1.00 72.56 188 ILE A CA 1
ATOM 1311 C C . ILE A 1 188 ? 22.891 10.527 -2.407 1.00 72.56 188 ILE A C 1
ATOM 1313 O O . ILE A 1 188 ? 23.270 11.354 -3.236 1.00 72.56 188 ILE A O 1
ATOM 1317 N N . GLY A 1 189 ? 22.321 9.374 -2.747 1.00 79.56 189 GLY A N 1
ATOM 1318 C CA . GLY A 1 189 ? 21.939 9.013 -4.110 1.00 79.56 189 GLY A CA 1
ATOM 1319 C C . GLY A 1 189 ? 20.424 9.023 -4.269 1.00 79.56 189 GLY A C 1
ATOM 1320 O O . GLY A 1 189 ? 19.703 8.838 -3.285 1.00 79.56 189 GLY A O 1
ATOM 1321 N N . GLN A 1 190 ? 19.951 9.197 -5.498 1.00 90.50 190 GLN A N 1
ATOM 1322 C CA . GLN A 1 190 ? 18.536 9.096 -5.844 1.00 90.50 190 GLN A CA 1
ATOM 1323 C C . GLN A 1 190 ? 18.349 8.022 -6.909 1.00 90.50 190 GLN A C 1
ATOM 1325 O O . GLN A 1 190 ? 19.003 8.043 -7.950 1.00 90.50 190 GLN A O 1
ATOM 1330 N N . VAL A 1 191 ? 17.468 7.069 -6.640 1.00 95.69 191 VAL A N 1
ATOM 1331 C CA . VAL A 1 191 ? 17.188 5.967 -7.557 1.00 95.69 191 VAL A CA 1
ATOM 1332 C C . VAL A 1 191 ? 15.694 5.924 -7.802 1.00 95.69 191 VAL A C 1
ATOM 1334 O O . VAL A 1 191 ? 14.923 5.833 -6.853 1.00 95.69 191 VAL A O 1
ATOM 1337 N N . TYR A 1 192 ? 15.305 5.985 -9.068 1.00 98.00 192 TYR A N 1
ATOM 1338 C CA . TYR A 1 192 ? 13.925 5.929 -9.523 1.00 98.00 192 TYR A CA 1
ATOM 1339 C C . TYR A 1 192 ? 13.745 4.735 -10.451 1.00 98.00 192 TYR A C 1
ATOM 1341 O O . TYR A 1 192 ? 14.538 4.571 -11.381 1.00 98.00 192 TYR A O 1
ATOM 1349 N N . GLY A 1 193 ? 12.722 3.913 -10.215 1.00 98.00 193 GLY A N 1
ATOM 1350 C CA . GLY A 1 193 ? 12.280 2.920 -11.194 1.00 98.00 193 GLY A CA 1
ATOM 1351 C C . GLY A 1 193 ? 11.673 3.642 -12.393 1.00 98.00 193 GLY A C 1
ATOM 1352 O O . GLY A 1 193 ? 12.301 3.723 -13.448 1.00 98.00 193 GLY A O 1
ATOM 1353 N N . VAL A 1 194 ? 10.511 4.260 -12.175 1.00 98.56 194 VAL A N 1
ATOM 1354 C CA . VAL A 1 194 ? 9.804 5.106 -13.146 1.00 98.56 194 VAL A CA 1
ATOM 1355 C C . VAL A 1 194 ? 9.664 6.523 -12.591 1.00 98.56 194 VAL A C 1
ATOM 1357 O O . VAL A 1 194 ? 9.160 6.714 -11.484 1.00 98.56 194 VAL A O 1
ATOM 1360 N N . TYR A 1 195 ? 10.117 7.523 -13.346 1.00 98.38 195 TYR A N 1
ATOM 1361 C CA . TYR A 1 195 ? 9.957 8.938 -13.006 1.00 98.38 195 TYR A CA 1
ATOM 1362 C C . TYR A 1 195 ? 9.199 9.662 -14.117 1.00 98.38 195 TYR A C 1
ATOM 1364 O O . TYR A 1 195 ? 9.746 9.869 -15.202 1.00 98.38 195 TYR A O 1
ATOM 1372 N N . GLY A 1 196 ? 7.953 10.050 -13.846 1.00 97.50 196 GLY A N 1
ATOM 1373 C CA . GLY A 1 196 ? 7.043 10.602 -14.845 1.00 97.50 196 GLY A CA 1
ATOM 1374 C C . GLY A 1 196 ? 6.733 9.634 -15.994 1.00 97.50 196 GLY A C 1
ATOM 1375 O O . GLY A 1 196 ? 7.294 8.542 -16.100 1.00 97.50 196 GLY A O 1
ATOM 1376 N N . GLY A 1 197 ? 5.856 10.066 -16.898 1.00 96.56 197 GLY A N 1
ATOM 1377 C CA . GLY A 1 197 ? 5.500 9.297 -18.092 1.00 96.56 197 GLY A CA 1
ATOM 1378 C C . GLY A 1 197 ? 4.424 8.234 -17.855 1.00 96.56 197 GLY A C 1
ATOM 1379 O O . GLY A 1 197 ? 3.631 8.345 -16.918 1.00 96.56 197 GLY A O 1
ATOM 1380 N N . LEU A 1 198 ? 4.383 7.246 -18.751 1.00 98.31 198 LEU A N 1
ATOM 1381 C CA . LEU A 1 198 ? 3.321 6.242 -18.852 1.00 98.31 198 LEU A CA 1
ATOM 1382 C C . LEU A 1 198 ? 3.911 4.843 -19.054 1.00 98.31 198 LEU A C 1
ATOM 1384 O O . LEU A 1 198 ? 4.785 4.651 -19.898 1.00 98.31 198 LEU A O 1
ATOM 1388 N N . VAL A 1 199 ? 3.404 3.867 -18.314 1.00 98.62 199 VAL A N 1
ATOM 1389 C CA . VAL A 1 199 ? 3.637 2.444 -18.566 1.00 98.62 199 VAL A CA 1
ATOM 1390 C C . VAL A 1 199 ? 2.272 1.775 -18.664 1.00 98.62 199 VAL A C 1
ATOM 1392 O O . VAL A 1 199 ? 1.505 1.847 -17.711 1.00 98.62 199 VAL A O 1
ATOM 1395 N N . SER A 1 200 ? 1.960 1.177 -19.810 1.00 98.56 200 SER A N 1
ATOM 1396 C CA . SER A 1 200 ? 0.661 0.559 -20.083 1.00 98.56 200 SER A CA 1
ATOM 1397 C C . SER A 1 200 ? 0.846 -0.856 -20.626 1.00 98.56 200 SER A C 1
ATOM 1399 O O . SER A 1 200 ? 1.723 -1.065 -21.467 1.00 98.56 200 SER A O 1
ATOM 1401 N N . GLY A 1 201 ? 0.058 -1.801 -20.117 1.00 98.19 201 GLY A N 1
ATOM 1402 C CA . GLY A 1 201 ? 0.004 -3.189 -20.583 1.00 98.19 201 GLY A CA 1
ATOM 1403 C C . GLY A 1 201 ? -0.807 -3.265 -21.863 1.00 98.19 201 GLY A C 1
ATOM 1404 O O . GLY A 1 201 ? -0.235 -3.402 -22.935 1.00 98.19 201 GLY A O 1
ATOM 1405 N N . GLY A 1 202 ? -2.095 -2.945 -21.775 1.00 98.31 202 GLY A N 1
ATOM 1406 C CA . GLY A 1 202 ? -2.988 -2.862 -22.924 1.00 98.31 202 GLY A CA 1
ATOM 1407 C C . GLY A 1 202 ? -4.077 -3.921 -22.842 1.00 98.31 202 GLY A C 1
ATOM 1408 O O . GLY A 1 202 ? -4.876 -3.884 -21.915 1.00 98.31 202 GLY A O 1
ATOM 1409 N N . ASN A 1 203 ? -4.215 -4.787 -23.844 1.00 98.44 203 ASN A N 1
ATOM 1410 C CA . ASN A 1 203 ? -5.138 -5.919 -23.788 1.00 98.44 203 ASN A CA 1
ATOM 1411 C C . ASN A 1 203 ? -4.367 -7.215 -23.540 1.00 98.44 203 ASN A C 1
ATOM 1413 O O . ASN A 1 203 ? -3.641 -7.652 -24.416 1.00 98.44 203 ASN A O 1
ATOM 1417 N N . GLY A 1 204 ? -4.693 -7.936 -22.480 1.00 98.44 204 GLY A N 1
ATOM 1418 C CA . GLY A 1 204 ? -4.135 -9.238 -22.147 1.00 98.44 204 GLY A CA 1
ATOM 1419 C C . GLY A 1 204 ? -3.818 -9.306 -20.663 1.00 98.44 204 GLY A C 1
ATOM 1420 O O . GLY A 1 204 ? -4.207 -8.443 -19.900 1.00 98.44 204 GLY A O 1
ATOM 1421 N N . ASN A 1 205 ? -3.194 -10.394 -20.226 1.00 98.75 205 ASN A N 1
ATOM 1422 C CA . ASN A 1 205 ? -2.790 -10.512 -18.826 1.00 98.75 205 ASN A CA 1
ATOM 1423 C C . ASN A 1 205 ? -1.322 -10.112 -18.713 1.00 98.75 205 ASN A C 1
ATOM 1425 O O . ASN A 1 205 ? -0.439 -10.946 -18.965 1.00 98.75 205 ASN A O 1
ATOM 1429 N N . ASP A 1 206 ? -1.089 -8.865 -18.342 1.00 98.81 206 ASP A N 1
ATOM 1430 C CA . ASP A 1 206 ? 0.207 -8.213 -18.359 1.00 98.81 206 ASP A CA 1
ATOM 1431 C C . ASP A 1 206 ? 0.905 -8.275 -17.004 1.00 98.81 206 ASP A C 1
ATOM 1433 O O . ASP A 1 206 ? 0.314 -8.432 -15.933 1.00 98.81 206 ASP A O 1
ATOM 1437 N N . THR A 1 207 ? 2.233 -8.202 -17.030 1.00 98.81 207 THR A N 1
ATOM 1438 C CA . THR A 1 207 ? 3.061 -8.249 -15.824 1.00 98.81 207 THR A CA 1
ATOM 1439 C C . THR A 1 207 ? 4.074 -7.117 -15.807 1.00 98.81 207 THR A C 1
ATOM 1441 O O . THR A 1 207 ? 4.946 -7.023 -16.671 1.00 98.81 207 THR A O 1
ATOM 1444 N N . PHE A 1 208 ? 4.040 -6.318 -14.743 1.00 98.75 208 PHE A N 1
ATOM 1445 C CA . PHE A 1 208 ? 4.946 -5.205 -14.498 1.00 98.75 208 PHE A CA 1
ATOM 1446 C C . PHE A 1 208 ? 5.818 -5.502 -13.281 1.00 98.75 208 PHE A C 1
ATOM 1448 O O . PHE A 1 208 ? 5.328 -5.775 -12.186 1.00 98.75 208 PHE A O 1
ATOM 1455 N N . ALA A 1 209 ? 7.133 -5.396 -13.451 1.00 98.69 209 ALA A N 1
ATOM 1456 C CA . ALA A 1 209 ? 8.109 -5.508 -12.375 1.00 98.69 209 ALA A CA 1
ATOM 1457 C C . ALA A 1 209 ? 8.998 -4.260 -12.345 1.00 98.69 209 ALA A C 1
ATOM 1459 O O . ALA A 1 209 ? 9.960 -4.139 -13.108 1.00 98.69 209 ALA A O 1
ATOM 1460 N N . ILE A 1 210 ? 8.683 -3.325 -11.448 1.00 98.75 210 ILE A N 1
ATOM 1461 C CA . ILE A 1 210 ? 9.413 -2.067 -11.277 1.00 98.75 210 ILE A CA 1
ATOM 1462 C C . ILE A 1 210 ? 10.241 -2.152 -9.996 1.00 98.75 210 ILE A C 1
ATOM 1464 O O . ILE A 1 210 ? 9.700 -2.226 -8.896 1.00 98.75 210 ILE A O 1
ATOM 1468 N N . GLU A 1 211 ? 11.566 -2.113 -10.117 1.00 98.38 211 GLU A N 1
ATOM 1469 C CA . GLU A 1 211 ? 12.481 -2.191 -8.980 1.00 98.38 211 GLU A CA 1
ATOM 1470 C C . GLU A 1 211 ? 13.447 -0.999 -8.947 1.00 98.38 211 GLU A C 1
ATOM 1472 O O . GLU A 1 211 ? 14.176 -0.723 -9.903 1.00 98.38 211 GLU A O 1
ATOM 1477 N N . SER A 1 212 ? 13.491 -0.312 -7.804 1.00 97.31 212 SER A N 1
ATOM 1478 C CA . SER A 1 212 ? 14.504 0.686 -7.471 1.00 97.31 212 SER A CA 1
ATOM 1479 C C . SER A 1 212 ? 15.327 0.211 -6.273 1.00 97.31 212 SER A C 1
ATOM 1481 O O . SER A 1 212 ? 14.787 -0.138 -5.219 1.00 97.31 212 SER A O 1
ATOM 1483 N N . ILE A 1 213 ? 16.651 0.174 -6.431 1.00 94.88 213 ILE A N 1
ATOM 1484 C CA . ILE A 1 213 ? 17.585 -0.209 -5.368 1.00 94.88 213 ILE A CA 1
ATOM 1485 C C . ILE A 1 213 ? 18.668 0.850 -5.231 1.00 94.88 213 ILE A C 1
ATOM 1487 O O . ILE A 1 213 ? 19.480 1.064 -6.132 1.00 94.88 213 ILE A O 1
ATOM 1491 N N . ASN A 1 214 ? 18.756 1.444 -4.049 1.00 92.25 214 ASN A N 1
ATOM 1492 C CA . ASN A 1 214 ? 19.867 2.294 -3.666 1.00 92.25 214 ASN A CA 1
ATOM 1493 C C . ASN A 1 214 ? 20.681 1.624 -2.555 1.00 92.25 214 ASN A C 1
ATOM 1495 O O . ASN A 1 214 ? 20.217 1.499 -1.423 1.00 92.25 214 ASN A O 1
ATOM 1499 N N . THR A 1 215 ? 21.904 1.196 -2.869 1.00 87.50 215 THR A N 1
ATOM 1500 C CA . THR A 1 215 ? 22.822 0.569 -1.898 1.00 87.50 215 THR A CA 1
ATOM 1501 C C . THR A 1 215 ? 23.739 1.584 -1.205 1.00 87.50 215 THR A C 1
ATOM 1503 O O . THR A 1 215 ? 24.698 1.199 -0.533 1.00 87.50 215 THR A O 1
ATOM 1506 N N . GLY A 1 216 ? 23.459 2.881 -1.377 1.00 79.31 216 GLY A N 1
ATOM 1507 C CA . GLY A 1 216 ? 24.239 3.979 -0.821 1.00 79.31 216 GLY A CA 1
ATOM 1508 C C . GLY A 1 216 ? 24.470 3.865 0.688 1.00 79.31 216 GLY A C 1
ATOM 1509 O O . GLY A 1 216 ? 23.580 3.441 1.410 1.00 79.31 216 GLY A O 1
ATOM 1510 N N . LEU A 1 217 ? 25.649 4.259 1.188 1.00 76.25 217 LEU A N 1
ATOM 1511 C CA . LEU A 1 217 ? 25.999 4.108 2.617 1.00 76.25 217 LEU A CA 1
ATOM 1512 C C . LEU A 1 217 ? 25.318 5.121 3.561 1.00 76.25 217 LEU A C 1
ATOM 1514 O O . LEU A 1 217 ? 25.160 4.834 4.753 1.00 76.25 217 LEU A O 1
ATOM 1518 N N . TYR A 1 218 ? 24.939 6.297 3.053 1.00 80.06 218 TYR A N 1
ATOM 1519 C CA . TYR A 1 218 ? 24.370 7.392 3.846 1.00 80.06 218 TYR A CA 1
ATOM 1520 C C . TYR A 1 218 ? 23.235 8.092 3.097 1.00 80.06 218 TYR A C 1
ATOM 1522 O O . TYR A 1 218 ? 23.444 8.577 1.985 1.00 80.06 218 TYR A O 1
ATOM 1530 N N . SER A 1 219 ? 22.066 8.191 3.738 1.00 80.56 219 SER A N 1
ATOM 1531 C CA . SER A 1 219 ? 20.873 8.892 3.242 1.00 80.56 219 SER A CA 1
ATOM 1532 C C . SER A 1 219 ? 20.494 8.495 1.812 1.00 80.56 219 SER A C 1
ATOM 1534 O O . SER A 1 219 ? 20.192 9.343 0.972 1.00 80.56 219 SER A O 1
ATOM 1536 N N . ALA A 1 220 ? 20.559 7.193 1.527 1.00 85.44 220 ALA A N 1
ATOM 1537 C CA . ALA A 1 220 ? 20.115 6.619 0.267 1.00 85.44 220 ALA A CA 1
ATOM 1538 C C . ALA A 1 220 ? 18.612 6.864 0.080 1.00 85.44 220 ALA A C 1
ATOM 1540 O O . ALA A 1 220 ? 17.833 6.600 0.993 1.00 85.44 220 ALA A O 1
ATOM 1541 N N . SER A 1 221 ? 18.210 7.347 -1.094 1.00 92.31 221 SER A N 1
ATOM 1542 C CA . SER A 1 221 ? 16.805 7.491 -1.474 1.00 92.31 221 SER A CA 1
ATOM 1543 C C . SER A 1 221 ? 16.480 6.563 -2.638 1.00 92.31 221 SER A C 1
ATOM 1545 O O . SER A 1 221 ? 17.212 6.544 -3.635 1.00 92.31 221 SER A O 1
ATOM 1547 N N . SER A 1 222 ? 15.401 5.795 -2.507 1.00 95.44 222 SER A N 1
ATOM 1548 C CA . SER A 1 222 ? 14.883 4.922 -3.559 1.00 95.44 222 SER A CA 1
ATOM 1549 C C . SER A 1 222 ? 13.386 5.130 -3.719 1.00 95.44 222 SER A C 1
ATOM 1551 O O . SER A 1 222 ? 12.651 5.059 -2.738 1.00 95.44 222 SER A O 1
ATOM 1553 N N . VAL A 1 223 ? 12.934 5.366 -4.945 1.00 97.88 223 VAL A N 1
ATOM 1554 C CA . VAL A 1 223 ? 11.522 5.537 -5.280 1.00 97.88 223 VAL A CA 1
ATOM 1555 C C . VAL A 1 223 ? 11.156 4.571 -6.403 1.00 97.88 223 VAL A C 1
ATOM 1557 O O . VAL A 1 223 ? 11.814 4.551 -7.441 1.00 97.88 223 VAL A O 1
ATOM 1560 N N . GLY A 1 224 ? 10.147 3.727 -6.197 1.00 98.00 224 GLY A N 1
ATOM 1561 C CA . GLY A 1 224 ? 9.676 2.787 -7.217 1.00 98.00 224 GLY A CA 1
ATOM 1562 C C . GLY A 1 224 ? 9.088 3.537 -8.408 1.00 98.00 224 GLY A C 1
ATOM 1563 O O . GLY A 1 224 ? 9.664 3.526 -9.497 1.00 98.00 224 GLY A O 1
ATOM 1564 N N . VAL A 1 225 ? 7.999 4.259 -8.159 1.00 98.56 225 VAL A N 1
ATOM 1565 C CA . VAL A 1 225 ? 7.290 5.094 -9.134 1.00 98.56 225 VAL A CA 1
ATOM 1566 C C . VAL A 1 225 ? 7.106 6.499 -8.562 1.00 98.56 225 VAL A C 1
ATOM 1568 O O . VAL A 1 225 ? 6.722 6.654 -7.405 1.00 98.56 225 VAL A O 1
ATOM 1571 N N . SER A 1 226 ? 7.391 7.533 -9.353 1.00 98.31 226 SER A N 1
ATOM 1572 C CA . SER A 1 226 ? 7.187 8.935 -8.971 1.00 98.31 226 SER A CA 1
ATOM 1573 C C . SER A 1 226 ? 6.449 9.677 -10.073 1.00 98.31 226 SER A C 1
ATOM 1575 O O . SER A 1 226 ? 6.977 9.774 -11.178 1.00 98.31 226 SER A O 1
ATOM 1577 N N . GLU A 1 227 ? 5.292 10.261 -9.753 1.00 97.44 227 GLU A N 1
ATOM 1578 C CA . GLU A 1 227 ? 4.547 11.174 -10.645 1.00 97.44 227 GLU A CA 1
ATOM 1579 C C . GLU A 1 227 ? 4.236 10.589 -12.042 1.00 97.44 227 GLU A C 1
ATOM 1581 O O . GLU A 1 227 ? 4.124 11.323 -13.021 1.00 97.44 227 GLU A O 1
ATOM 1586 N N . ALA A 1 228 ? 4.117 9.264 -12.146 1.00 98.12 228 ALA A N 1
ATOM 1587 C CA . ALA A 1 228 ? 3.845 8.556 -13.395 1.00 98.12 228 ALA A CA 1
ATOM 1588 C C . ALA A 1 228 ? 2.471 7.877 -13.369 1.00 98.12 228 ALA A C 1
ATOM 1590 O O . ALA A 1 228 ? 1.861 7.741 -12.305 1.00 98.12 228 ALA A O 1
ATOM 1591 N N . PHE A 1 229 ? 2.017 7.447 -14.545 1.00 98.38 229 PHE A N 1
ATOM 1592 C CA . PHE A 1 229 ? 0.819 6.632 -14.715 1.00 98.38 229 PHE A CA 1
ATOM 1593 C C . PHE A 1 229 ? 1.220 5.197 -15.070 1.00 98.38 229 PHE A C 1
ATOM 1595 O O . PHE A 1 229 ? 1.985 4.994 -16.015 1.00 98.38 229 PHE A O 1
ATOM 1602 N N . ILE A 1 230 ? 0.733 4.225 -14.303 1.00 98.69 230 ILE A N 1
ATOM 1603 C CA . ILE A 1 230 ? 0.897 2.794 -14.569 1.00 98.69 230 ILE A CA 1
ATOM 1604 C C . ILE A 1 230 ? -0.500 2.201 -14.770 1.00 98.69 230 ILE A C 1
ATOM 1606 O O . ILE A 1 230 ? -1.352 2.381 -13.904 1.00 98.69 230 ILE A O 1
ATOM 1610 N N . GLU A 1 231 ? -0.733 1.520 -15.886 1.00 98.31 231 GLU A N 1
ATOM 1611 C CA . GLU A 1 231 ? -2.040 0.964 -16.254 1.00 98.31 231 GLU A CA 1
ATOM 1612 C C . GLU A 1 231 ? -1.884 -0.482 -16.720 1.00 98.31 231 GLU A C 1
ATOM 1614 O O . GLU A 1 231 ? -1.116 -0.732 -17.649 1.00 98.31 231 GLU A O 1
ATOM 1619 N N . GLY A 1 232 ? -2.599 -1.414 -16.087 1.00 98.38 232 GLY A N 1
ATOM 1620 C CA . GLY A 1 232 ? -2.726 -2.787 -16.577 1.00 98.38 232 GLY A CA 1
ATOM 1621 C C . GLY A 1 232 ? -3.469 -2.798 -17.908 1.00 98.38 232 GLY A C 1
ATOM 1622 O O . GLY A 1 232 ? -2.862 -2.984 -18.961 1.00 98.38 232 GLY A O 1
ATOM 1623 N N . GLY A 1 233 ? -4.735 -2.386 -17.875 1.00 98.38 233 GLY A N 1
ATOM 1624 C CA . GLY A 1 233 ? -5.580 -2.246 -19.052 1.00 98.38 233 GLY A CA 1
ATOM 1625 C C . GLY A 1 233 ? -6.737 -3.233 -18.999 1.00 98.38 233 GLY A C 1
ATOM 1626 O O . GLY A 1 233 ? -7.581 -3.144 -18.113 1.00 98.38 233 GLY A O 1
ATOM 1627 N N . ARG A 1 234 ? -6.867 -4.110 -19.994 1.00 98.50 234 ARG A N 1
ATOM 1628 C CA . ARG A 1 234 ? -7.859 -5.188 -19.977 1.00 98.50 234 ARG A CA 1
ATOM 1629 C C . ARG A 1 234 ? -7.183 -6.521 -19.754 1.00 98.50 234 ARG A C 1
ATOM 1631 O O . ARG A 1 234 ? -6.412 -6.917 -20.608 1.00 98.50 234 ARG A O 1
ATOM 1638 N N . GLY A 1 235 ? -7.697 -7.308 -18.826 1.00 98.56 235 GLY A N 1
ATOM 1639 C CA . GLY A 1 235 ? -7.218 -8.644 -18.510 1.00 98.56 235 GLY A CA 1
ATOM 1640 C C . GLY A 1 235 ? -6.877 -8.710 -17.032 1.00 98.56 235 GLY A C 1
ATOM 1641 O O . GLY A 1 235 ? -7.230 -7.821 -16.281 1.00 98.56 235 GLY A O 1
ATOM 1642 N N . ASN A 1 236 ? -6.281 -9.812 -16.598 1.00 98.75 236 ASN A N 1
ATOM 1643 C CA . ASN A 1 236 ? -5.875 -9.961 -15.205 1.00 98.75 236 ASN A CA 1
ATOM 1644 C C . ASN A 1 236 ? -4.392 -9.616 -15.093 1.00 98.75 236 ASN A C 1
ATOM 1646 O O . ASN A 1 236 ? -3.538 -10.465 -15.390 1.00 98.75 236 ASN A O 1
ATOM 1650 N N . ASP A 1 237 ? -4.109 -8.399 -14.663 1.00 98.81 237 ASP A N 1
ATOM 1651 C CA . ASP A 1 237 ? -2.788 -7.801 -14.671 1.00 98.81 237 ASP A CA 1
ATOM 1652 C C . ASP A 1 237 ? -2.090 -7.932 -13.317 1.00 98.81 237 ASP A C 1
ATOM 1654 O O . ASP A 1 237 ? -2.691 -8.095 -12.256 1.00 98.81 237 ASP A O 1
ATOM 1658 N N . THR A 1 238 ? -0.760 -7.905 -13.333 1.00 98.88 238 THR A N 1
ATOM 1659 C CA . THR A 1 238 ? 0.055 -7.939 -12.115 1.00 98.88 238 THR A CA 1
ATOM 1660 C C . THR A 1 238 ? 1.070 -6.810 -12.122 1.00 98.88 238 THR A C 1
ATOM 1662 O O . THR A 1 238 ? 2.029 -6.828 -12.889 1.00 98.88 238 THR A O 1
ATOM 1665 N N . ILE A 1 239 ? 0.912 -5.853 -11.212 1.00 98.88 239 ILE A N 1
ATOM 1666 C CA . ILE A 1 239 ? 1.778 -4.687 -11.050 1.00 98.88 239 ILE A CA 1
ATOM 1667 C C . ILE A 1 239 ? 2.561 -4.818 -9.743 1.00 98.88 239 ILE A C 1
ATOM 1669 O O . ILE A 1 239 ? 2.021 -4.621 -8.661 1.00 98.88 239 ILE A O 1
ATOM 1673 N N . SER A 1 240 ? 3.862 -5.104 -9.831 1.00 98.75 240 SER A N 1
ATOM 1674 C CA . SER A 1 240 ? 4.763 -5.194 -8.677 1.00 98.75 240 SER A CA 1
ATOM 1675 C C . SER A 1 240 ? 5.771 -4.044 -8.666 1.00 98.75 240 SER A C 1
ATOM 1677 O O . SER A 1 240 ? 6.634 -3.943 -9.544 1.00 98.75 240 SER A O 1
ATOM 1679 N N . ILE A 1 241 ? 5.746 -3.232 -7.610 1.00 98.75 241 ILE A N 1
ATOM 1680 C CA . ILE A 1 241 ? 6.663 -2.112 -7.381 1.00 98.75 241 ILE A CA 1
ATOM 1681 C C . ILE A 1 241 ? 7.479 -2.359 -6.115 1.00 98.75 241 ILE A C 1
ATOM 1683 O O . ILE A 1 241 ? 6.941 -2.528 -5.025 1.00 98.75 241 ILE A O 1
ATOM 1687 N N . VAL A 1 242 ? 8.803 -2.317 -6.239 1.00 98.44 242 VAL A N 1
ATOM 1688 C CA . VAL A 1 242 ? 9.734 -2.551 -5.134 1.00 98.44 242 VAL A CA 1
ATOM 1689 C C . VAL A 1 242 ? 10.736 -1.406 -5.031 1.00 98.44 242 VAL A C 1
ATOM 1691 O O . VAL A 1 242 ? 11.511 -1.155 -5.951 1.00 98.44 242 VAL A O 1
ATOM 1694 N N . ALA A 1 243 ? 10.774 -0.743 -3.878 1.00 97.38 243 ALA A N 1
ATOM 1695 C CA . ALA A 1 243 ? 11.749 0.290 -3.552 1.00 97.38 243 ALA A CA 1
ATOM 1696 C C . ALA A 1 243 ? 12.590 -0.112 -2.338 1.00 97.38 243 ALA A C 1
ATOM 1698 O O . ALA A 1 243 ? 12.068 -0.376 -1.253 1.00 97.38 243 ALA A O 1
ATOM 1699 N N . LYS A 1 244 ? 13.914 -0.142 -2.499 1.00 95.19 244 LYS A N 1
ATOM 1700 C CA . LYS A 1 244 ? 14.852 -0.543 -1.442 1.00 95.19 244 LYS A CA 1
ATOM 1701 C C . LYS A 1 244 ? 15.948 0.496 -1.275 1.00 95.19 244 LYS A C 1
ATOM 1703 O O . LYS A 1 244 ? 16.718 0.747 -2.197 1.00 95.19 244 LYS A O 1
ATOM 1708 N N . ALA A 1 245 ? 16.072 1.042 -0.071 1.00 91.31 245 ALA A N 1
ATOM 1709 C CA . ALA A 1 245 ? 17.162 1.941 0.290 1.00 91.31 245 ALA A CA 1
ATOM 1710 C C . ALA A 1 245 ? 17.972 1.358 1.452 1.00 91.31 245 ALA A C 1
ATOM 1712 O O . ALA A 1 245 ? 17.449 1.113 2.540 1.00 91.31 245 ALA A O 1
ATOM 1713 N N . GLY A 1 246 ? 19.258 1.116 1.208 1.00 75.69 246 GLY A N 1
ATOM 1714 C CA . GLY A 1 246 ? 20.201 0.617 2.201 1.00 75.69 246 GLY A CA 1
ATOM 1715 C C . GLY A 1 246 ? 20.840 1.719 3.055 1.00 75.69 246 GLY A C 1
ATOM 1716 O O . GLY A 1 246 ? 20.950 2.869 2.646 1.00 75.69 246 GLY A O 1
ATOM 1717 N N . ALA A 1 247 ? 21.333 1.301 4.224 1.00 68.88 247 ALA A N 1
ATOM 1718 C CA . ALA A 1 247 ? 22.255 2.008 5.121 1.00 68.88 247 ALA A CA 1
ATOM 1719 C C . ALA A 1 247 ? 21.765 3.285 5.856 1.00 68.88 247 ALA A C 1
ATOM 1721 O O . ALA A 1 247 ? 20.587 3.586 5.973 1.00 68.88 247 ALA A O 1
ATOM 1722 N N . TYR A 1 248 ? 22.681 3.987 6.534 1.00 75.81 248 TYR A N 1
ATOM 1723 C CA . TYR A 1 248 ? 22.365 5.007 7.548 1.00 75.81 248 TYR A CA 1
ATOM 1724 C C . TYR A 1 248 ? 21.415 6.097 7.010 1.00 75.81 248 TYR A C 1
ATOM 1726 O O . TYR A 1 248 ? 21.839 6.953 6.241 1.00 75.81 248 TYR A O 1
ATOM 1734 N N . GLY A 1 249 ? 20.154 6.097 7.453 1.00 76.75 249 GLY A N 1
ATOM 1735 C CA . GLY A 1 249 ? 19.117 7.045 7.033 1.00 76.75 249 GLY A CA 1
ATOM 1736 C C . GLY A 1 249 ? 18.465 6.724 5.686 1.00 76.75 249 GLY A C 1
ATOM 1737 O O . GLY A 1 249 ? 18.020 7.652 5.016 1.00 76.75 249 GLY A O 1
ATOM 1738 N N . GLY A 1 250 ? 18.463 5.457 5.256 1.00 83.25 250 GLY A N 1
ATOM 1739 C CA . GLY A 1 250 ? 17.827 5.028 4.010 1.00 83.25 250 GLY A CA 1
ATOM 1740 C C . GLY A 1 250 ? 16.328 5.338 3.983 1.00 83.25 250 GLY A C 1
ATOM 1741 O O . GLY A 1 250 ? 15.601 4.959 4.902 1.00 83.25 250 GLY A O 1
ATOM 1742 N N . SER A 1 251 ? 15.877 6.012 2.926 1.00 92.19 251 SER A N 1
ATOM 1743 C CA . SER A 1 251 ? 14.477 6.338 2.665 1.00 92.19 251 SER A CA 1
ATOM 1744 C C . SER A 1 251 ? 14.003 5.631 1.403 1.00 92.19 251 SER A C 1
ATOM 1746 O O . SER A 1 251 ? 14.615 5.752 0.341 1.00 92.19 251 SER A O 1
ATOM 1748 N N . SER A 1 252 ? 12.916 4.882 1.523 1.00 95.38 252 SER A N 1
ATOM 1749 C CA . SER A 1 252 ? 12.295 4.183 0.401 1.00 95.38 252 SER A CA 1
ATOM 1750 C C . SER A 1 252 ? 10.835 4.584 0.267 1.00 95.38 252 SER A C 1
ATOM 1752 O O . SER A 1 252 ? 10.129 4.659 1.274 1.00 95.38 252 SER A O 1
ATOM 1754 N N . VAL A 1 253 ? 10.402 4.825 -0.968 1.00 97.75 253 VAL A N 1
ATOM 1755 C CA . VAL A 1 253 ? 9.007 5.100 -1.306 1.00 97.75 253 VAL A CA 1
ATOM 1756 C C . VAL A 1 253 ? 8.576 4.187 -2.450 1.00 97.75 253 VAL A C 1
ATOM 1758 O O . VAL A 1 253 ? 9.239 4.163 -3.483 1.00 97.75 253 VAL A O 1
ATOM 1761 N N . GLY A 1 254 ? 7.503 3.417 -2.289 1.00 98.12 254 GLY A N 1
ATOM 1762 C CA . GLY A 1 254 ? 6.983 2.571 -3.366 1.00 98.12 254 GLY A CA 1
ATOM 1763 C C . GLY A 1 254 ? 6.392 3.424 -4.489 1.00 98.12 254 GLY A C 1
ATOM 1764 O O . GLY A 1 254 ? 6.967 3.497 -5.576 1.00 98.12 254 GLY A O 1
ATOM 1765 N N . LEU A 1 255 ? 5.308 4.135 -4.180 1.00 98.50 255 LEU A N 1
ATOM 1766 C CA . LEU A 1 255 ? 4.653 5.121 -5.042 1.00 98.50 255 LEU A CA 1
ATOM 1767 C C . LEU A 1 255 ? 4.747 6.517 -4.414 1.00 98.50 255 LEU A C 1
ATOM 1769 O O . LEU A 1 255 ? 4.366 6.693 -3.260 1.00 98.50 255 LEU A O 1
ATOM 1773 N N . ARG A 1 256 ? 5.244 7.510 -5.156 1.00 98.12 256 ARG A N 1
ATOM 1774 C CA . ARG A 1 256 ? 5.291 8.919 -4.738 1.00 98.12 256 ARG A CA 1
ATOM 1775 C C . ARG A 1 256 ? 4.475 9.779 -5.697 1.00 98.12 256 ARG A C 1
ATOM 1777 O O . ARG A 1 256 ? 4.969 10.163 -6.762 1.00 98.12 256 ARG A O 1
ATOM 1784 N N . GLY A 1 257 ? 3.239 10.090 -5.317 1.00 96.38 257 GLY A N 1
ATOM 1785 C CA . GLY A 1 257 ? 2.263 10.676 -6.234 1.00 96.38 257 GLY A CA 1
ATOM 1786 C C . GLY A 1 257 ? 2.005 9.781 -7.453 1.00 96.38 257 GLY A C 1
ATOM 1787 O O . GLY A 1 257 ? 2.426 8.630 -7.492 1.00 96.38 257 GLY A O 1
ATOM 1788 N N . GLY A 1 258 ? 1.354 10.324 -8.481 1.00 96.75 258 GLY A N 1
ATOM 1789 C CA . GLY A 1 258 ? 1.000 9.557 -9.680 1.00 96.75 258 GLY A CA 1
ATOM 1790 C C . GLY A 1 258 ? -0.197 8.629 -9.470 1.00 96.75 258 GLY A C 1
ATOM 1791 O O . GLY A 1 258 ? -0.943 8.769 -8.495 1.00 96.75 258 GLY A O 1
ATOM 1792 N N . THR A 1 259 ? -0.388 7.706 -10.410 1.00 98.50 259 THR A N 1
ATOM 1793 C CA . THR A 1 259 ? -1.546 6.809 -10.435 1.00 98.50 259 THR A CA 1
ATOM 1794 C C . THR A 1 259 ? -1.153 5.412 -10.890 1.00 98.50 259 THR A C 1
ATOM 1796 O O . THR A 1 259 ? -0.362 5.259 -11.821 1.00 98.50 259 THR A O 1
ATOM 1799 N N . ILE A 1 260 ? -1.726 4.408 -10.234 1.00 98.75 260 ILE A N 1
ATOM 1800 C CA . ILE A 1 260 ? -1.688 3.010 -10.657 1.00 98.75 260 ILE A CA 1
ATOM 1801 C C . ILE A 1 260 ? -3.133 2.565 -10.874 1.00 98.75 260 ILE A C 1
ATOM 1803 O O . ILE A 1 260 ? -3.967 2.827 -10.012 1.00 98.75 260 ILE A O 1
ATOM 1807 N N . SER A 1 261 ? -3.421 1.920 -11.997 1.00 98.62 261 SER A N 1
ATOM 1808 C CA . SER A 1 261 ? -4.727 1.336 -12.304 1.00 98.62 261 SER A CA 1
ATOM 1809 C C . SER A 1 261 ? -4.552 -0.113 -12.745 1.00 98.62 261 SER A C 1
ATOM 1811 O O . SER A 1 261 ? -3.719 -0.362 -13.616 1.00 98.62 261 SER A O 1
ATOM 1813 N N . GLY A 1 262 ? -5.332 -1.034 -12.176 1.00 98.38 262 GLY A N 1
ATOM 1814 C CA . GLY A 1 262 ? -5.491 -2.392 -12.706 1.00 98.38 262 GLY A CA 1
ATOM 1815 C C . GLY A 1 262 ? -6.215 -2.335 -14.048 1.00 98.38 262 GLY A C 1
ATOM 1816 O O . GLY A 1 262 ? -5.610 -2.551 -15.093 1.00 98.38 262 GLY A O 1
ATOM 1817 N N . GLY A 1 263 ? -7.436 -1.802 -14.032 1.00 98.44 263 GLY A N 1
ATOM 1818 C CA . GLY A 1 263 ? -8.256 -1.625 -15.223 1.00 98.44 263 GLY A CA 1
ATOM 1819 C C . GLY A 1 263 ? -9.463 -2.551 -15.179 1.00 98.44 263 GLY A C 1
ATOM 1820 O O . GLY A 1 263 ? -10.307 -2.413 -14.302 1.00 98.44 263 GLY A O 1
ATOM 1821 N N . SER A 1 264 ? -9.634 -3.417 -16.172 1.00 98.44 264 SER A N 1
ATOM 1822 C CA . SER A 1 264 ? -10.724 -4.395 -16.163 1.00 98.44 264 SER A CA 1
ATOM 1823 C C . SER A 1 264 ? -10.183 -5.809 -16.068 1.00 98.44 264 SER A C 1
ATOM 1825 O O . SER A 1 264 ? -9.472 -6.218 -16.978 1.00 98.44 264 SER A O 1
ATOM 1827 N N . GLY A 1 265 ? -10.672 -6.595 -15.120 1.00 98.62 265 GLY A N 1
ATOM 1828 C CA . GLY A 1 265 ? -10.226 -7.952 -14.842 1.00 98.62 265 GLY A CA 1
ATOM 1829 C C . GLY A 1 265 ? -9.923 -8.091 -13.356 1.00 98.62 265 GLY A C 1
ATOM 1830 O O . GLY A 1 265 ? -10.252 -7.219 -12.577 1.00 98.62 265 GLY A O 1
ATOM 1831 N N . ASN A 1 266 ? -9.384 -9.233 -12.943 1.00 98.75 266 ASN A N 1
ATOM 1832 C CA . ASN A 1 266 ? -8.985 -9.423 -11.549 1.00 98.75 266 ASN A CA 1
ATOM 1833 C C . ASN A 1 266 ? -7.492 -9.118 -11.432 1.00 98.75 266 ASN A C 1
ATOM 1835 O O . ASN A 1 266 ? -6.668 -9.978 -11.778 1.00 98.75 266 ASN A O 1
ATOM 1839 N N . ASP A 1 267 ? -7.166 -7.930 -10.948 1.00 98.88 267 ASP A N 1
ATOM 1840 C CA . ASP A 1 267 ? -5.819 -7.382 -10.972 1.00 98.88 267 ASP A CA 1
ATOM 1841 C C . ASP A 1 267 ? -5.107 -7.520 -9.626 1.00 98.88 267 ASP A C 1
ATOM 1843 O O . ASP A 1 267 ? -5.707 -7.593 -8.552 1.00 98.88 267 ASP A O 1
ATOM 1847 N N . VAL A 1 268 ? -3.776 -7.565 -9.673 1.00 98.88 268 VAL A N 1
ATOM 1848 C CA . VAL A 1 268 ? -2.917 -7.619 -8.486 1.00 98.88 268 VAL A CA 1
ATOM 1849 C C . VAL A 1 268 ? -1.954 -6.442 -8.501 1.00 98.88 268 VAL A C 1
ATOM 1851 O O . VAL A 1 268 ? -1.111 -6.326 -9.388 1.00 98.88 268 VAL A O 1
ATOM 1854 N N . ILE A 1 269 ? -2.025 -5.594 -7.480 1.00 98.88 269 ILE A N 1
ATOM 1855 C CA . ILE A 1 269 ? -1.159 -4.431 -7.293 1.00 98.88 269 ILE A CA 1
ATOM 1856 C C . ILE A 1 269 ? -0.379 -4.601 -5.989 1.00 98.88 269 ILE A C 1
ATOM 1858 O O . ILE A 1 269 ? -0.916 -4.428 -4.897 1.00 98.88 269 ILE A O 1
ATOM 1862 N N . ASP A 1 270 ? 0.916 -4.886 -6.098 1.00 98.81 270 ASP A N 1
ATOM 1863 C CA . ASP A 1 270 ? 1.821 -5.083 -4.969 1.00 98.81 270 ASP A CA 1
ATOM 1864 C C . ASP A 1 270 ? 2.864 -3.959 -4.896 1.00 98.81 270 ASP A C 1
ATOM 1866 O O . ASP A 1 270 ? 3.689 -3.774 -5.792 1.00 98.81 270 ASP A O 1
ATOM 1870 N N . ILE A 1 271 ? 2.885 -3.219 -3.787 1.00 98.75 271 ILE A N 1
ATOM 1871 C CA . ILE A 1 271 ? 3.810 -2.105 -3.553 1.00 98.75 271 ILE A CA 1
ATOM 1872 C C . ILE A 1 271 ? 4.611 -2.361 -2.280 1.00 98.75 271 ILE A C 1
ATOM 1874 O O . ILE A 1 271 ? 4.072 -2.389 -1.176 1.00 98.75 271 ILE A O 1
ATOM 1878 N N . ALA A 1 272 ? 5.930 -2.488 -2.411 1.00 98.25 272 ALA A N 1
ATOM 1879 C CA . ALA A 1 272 ? 6.838 -2.731 -1.299 1.00 98.25 272 ALA A CA 1
ATOM 1880 C C . ALA A 1 272 ? 7.911 -1.641 -1.178 1.00 98.25 272 ALA A C 1
ATOM 1882 O O . ALA A 1 272 ? 8.668 -1.381 -2.113 1.00 98.25 272 ALA A O 1
ATOM 1883 N N . ALA A 1 273 ? 8.048 -1.062 0.015 1.00 97.25 273 ALA A N 1
ATOM 1884 C CA . ALA A 1 273 ? 9.089 -0.097 0.355 1.00 97.25 273 ALA A CA 1
ATOM 1885 C C . ALA A 1 273 ? 9.875 -0.554 1.590 1.00 97.25 273 ALA A C 1
ATOM 1887 O O . ALA A 1 273 ? 9.298 -0.790 2.651 1.00 97.25 273 ALA A O 1
ATOM 1888 N N . SER A 1 274 ? 11.198 -0.675 1.469 1.00 94.56 274 SER A N 1
ATOM 1889 C CA . SER A 1 274 ? 12.082 -1.084 2.565 1.00 94.56 274 SER A CA 1
ATOM 1890 C C . SER A 1 274 ? 13.271 -0.139 2.739 1.00 94.56 274 SER A C 1
ATOM 1892 O O . SER A 1 274 ? 14.212 -0.139 1.938 1.00 94.56 274 SER A O 1
ATOM 1894 N N . GLY A 1 275 ? 13.271 0.597 3.852 1.00 89.38 275 GLY A N 1
ATOM 1895 C CA . GLY A 1 275 ? 14.406 1.366 4.347 1.00 89.38 275 GLY A CA 1
ATOM 1896 C C . GLY A 1 275 ? 15.190 0.562 5.386 1.00 89.38 275 GLY A C 1
ATOM 1897 O O . GLY A 1 275 ? 14.621 0.059 6.361 1.00 89.38 275 GLY A O 1
ATOM 1898 N N . GLY A 1 276 ? 16.505 0.445 5.209 1.00 84.69 276 GLY A N 1
ATOM 1899 C CA . GLY A 1 276 ? 17.404 -0.202 6.170 1.00 84.69 276 GLY A CA 1
ATOM 1900 C C . GLY A 1 276 ? 18.460 0.760 6.700 1.00 84.69 276 GLY A C 1
ATOM 1901 O O . GLY A 1 276 ? 18.953 1.559 5.929 1.00 84.69 276 GLY A O 1
ATOM 1902 N N . GLY A 1 277 ? 18.854 0.660 7.975 1.00 78.19 277 GLY A N 1
ATOM 1903 C CA . GLY A 1 277 ? 19.919 1.453 8.614 1.00 78.19 277 GLY A CA 1
ATOM 1904 C C . GLY A 1 277 ? 19.429 2.439 9.685 1.00 78.19 277 GLY A C 1
ATOM 1905 O O . GLY A 1 277 ? 18.241 2.598 9.923 1.00 78.19 277 GLY A O 1
ATOM 1906 N N . LYS A 1 278 ? 20.340 3.090 10.422 1.00 80.06 278 LYS A N 1
ATOM 1907 C CA . LYS A 1 278 ? 19.969 4.018 11.518 1.00 80.06 278 LYS A CA 1
ATOM 1908 C C . LYS A 1 278 ? 19.074 5.155 10.996 1.00 80.06 278 LYS A C 1
ATOM 1910 O O . LYS A 1 278 ? 19.541 5.896 10.143 1.00 80.06 278 LYS A O 1
ATOM 1915 N N . GLY A 1 279 ? 17.868 5.338 11.539 1.00 76.88 279 GLY A N 1
ATOM 1916 C CA . GLY A 1 279 ? 16.941 6.385 11.092 1.00 76.88 279 GLY A CA 1
ATOM 1917 C C . GLY A 1 279 ? 16.205 6.073 9.785 1.00 76.88 279 GLY A C 1
ATOM 1918 O O . GLY A 1 279 ? 15.791 7.006 9.108 1.00 76.88 279 GLY A O 1
ATOM 1919 N N . ALA A 1 280 ? 16.129 4.803 9.376 1.00 85.12 280 ALA A N 1
ATOM 1920 C CA . ALA A 1 280 ? 15.533 4.432 8.098 1.00 85.12 280 ALA A CA 1
ATOM 1921 C C . ALA A 1 280 ? 14.010 4.620 8.058 1.00 85.12 280 ALA A C 1
ATOM 1923 O O . ALA A 1 280 ? 13.317 4.385 9.055 1.00 85.12 280 ALA A O 1
ATOM 1924 N N . SER A 1 281 ? 13.503 4.979 6.878 1.00 91.50 281 SER A N 1
ATOM 1925 C CA . SER A 1 281 ? 12.080 5.152 6.598 1.00 91.50 281 SER A CA 1
ATOM 1926 C C . SER A 1 281 ? 11.620 4.328 5.397 1.00 91.50 281 SER A C 1
ATOM 1928 O O . SER A 1 281 ? 12.243 4.347 4.332 1.00 91.50 281 SER A O 1
ATOM 1930 N N . GLY A 1 282 ? 10.505 3.624 5.563 1.00 94.69 282 GLY A N 1
ATOM 1931 C CA . GLY A 1 282 ? 9.774 3.001 4.462 1.00 94.69 282 GLY A CA 1
ATOM 1932 C C . GLY A 1 282 ? 8.389 3.613 4.334 1.00 94.69 282 GLY A C 1
ATOM 1933 O O . GLY A 1 282 ? 7.639 3.610 5.308 1.00 94.69 282 GLY A O 1
ATOM 1934 N N . THR A 1 283 ? 8.045 4.106 3.150 1.00 97.38 283 THR A N 1
ATOM 1935 C CA . THR A 1 283 ? 6.689 4.557 2.834 1.00 97.38 283 THR A CA 1
ATOM 1936 C C . THR A 1 283 ? 6.166 3.765 1.646 1.00 97.38 283 THR A C 1
ATOM 1938 O O . THR A 1 283 ? 6.773 3.797 0.583 1.00 97.38 283 THR A O 1
ATOM 1941 N N . GLY A 1 284 ? 5.070 3.027 1.801 1.00 97.94 284 GLY A N 1
ATOM 1942 C CA . GLY A 1 284 ? 4.495 2.269 0.688 1.00 97.94 284 GLY A CA 1
ATOM 1943 C C . GLY A 1 284 ? 4.004 3.215 -0.405 1.00 97.94 284 GLY A C 1
ATOM 1944 O O . GLY A 1 284 ? 4.534 3.220 -1.515 1.00 97.94 284 GLY A O 1
ATOM 1945 N N . VAL A 1 285 ? 3.061 4.080 -0.039 1.00 98.44 285 VAL A N 1
ATOM 1946 C CA . VAL A 1 285 ? 2.460 5.098 -0.905 1.00 98.44 285 VAL A CA 1
ATOM 1947 C C . VAL A 1 285 ? 2.534 6.458 -0.211 1.00 98.44 285 VAL A C 1
ATOM 1949 O O . VAL A 1 285 ? 2.072 6.597 0.921 1.00 98.44 285 VAL A O 1
ATOM 1952 N N . ASP A 1 286 ? 3.132 7.447 -0.870 1.00 97.94 286 ASP A N 1
ATOM 1953 C CA . ASP A 1 286 ? 3.247 8.836 -0.417 1.00 97.94 286 ASP A CA 1
ATOM 1954 C C . ASP A 1 286 ? 2.560 9.772 -1.413 1.00 97.94 286 ASP A C 1
ATOM 1956 O O . ASP A 1 286 ? 3.130 10.179 -2.431 1.00 97.94 286 ASP A O 1
ATOM 1960 N N . GLY A 1 287 ? 1.292 10.057 -1.140 1.00 94.62 287 GLY A N 1
ATOM 1961 C CA . GLY A 1 287 ? 0.357 10.605 -2.108 1.00 94.62 287 GLY A CA 1
ATOM 1962 C C . GLY A 1 287 ? 0.107 9.652 -3.279 1.00 94.62 287 GLY A C 1
ATOM 1963 O O . GLY A 1 287 ? 0.689 8.575 -3.384 1.00 94.62 287 GLY A O 1
ATOM 1964 N N . GLY A 1 288 ? -0.749 10.086 -4.199 1.00 95.56 288 GLY A N 1
ATOM 1965 C CA . GLY A 1 288 ? -1.116 9.307 -5.380 1.00 95.56 288 GLY A CA 1
ATOM 1966 C C . GLY A 1 288 ? -2.397 8.504 -5.191 1.00 95.56 288 GLY A C 1
ATOM 1967 O O . GLY A 1 288 ? -2.985 8.482 -4.105 1.00 95.56 288 GLY A O 1
ATOM 1968 N N . SER A 1 289 ? -2.822 7.880 -6.285 1.00 98.38 289 SER A N 1
ATOM 1969 C CA . SER A 1 289 ? -4.066 7.114 -6.361 1.00 98.38 289 SER A CA 1
ATOM 1970 C C . SER A 1 289 ? -3.811 5.706 -6.880 1.00 98.38 289 SER A C 1
ATOM 1972 O O . SER A 1 289 ? -3.033 5.524 -7.817 1.00 98.38 289 SER A O 1
ATOM 1974 N N . ILE A 1 290 ? -4.484 4.729 -6.288 1.00 98.81 290 ILE A N 1
ATOM 1975 C CA . ILE A 1 290 ? -4.496 3.340 -6.739 1.00 98.81 290 ILE A CA 1
ATOM 1976 C C . ILE A 1 290 ? -5.940 2.977 -7.054 1.00 98.81 290 ILE A C 1
ATOM 1978 O O . ILE A 1 290 ? -6.801 3.149 -6.193 1.00 98.81 290 ILE A O 1
ATOM 1982 N N . TYR A 1 291 ? -6.166 2.488 -8.267 1.00 98.81 291 TYR A N 1
ATOM 1983 C CA . TYR A 1 291 ? -7.460 2.029 -8.744 1.00 98.81 291 TYR A CA 1
ATOM 1984 C C . TYR A 1 291 ? -7.389 0.535 -9.061 1.00 98.81 291 TYR A C 1
ATOM 1986 O O . TYR A 1 291 ? -6.472 0.120 -9.772 1.00 98.81 291 TYR A O 1
ATOM 1994 N N . GLY A 1 292 ? -8.317 -0.254 -8.520 1.00 98.12 292 GLY A N 1
ATOM 1995 C CA . GLY A 1 292 ? -8.526 -1.641 -8.955 1.00 98.12 292 GLY A CA 1
ATOM 1996 C C . GLY A 1 292 ? -9.198 -1.624 -10.323 1.00 98.12 292 GLY A C 1
ATOM 1997 O O . GLY A 1 292 ? -8.534 -1.761 -11.350 1.00 98.12 292 GLY A O 1
ATOM 1998 N N . GLY A 1 293 ? -10.461 -1.207 -10.325 1.00 98.19 293 GLY A N 1
ATOM 1999 C CA . GLY A 1 293 ? -11.272 -0.976 -11.504 1.00 98.19 293 GLY A CA 1
ATOM 2000 C C . GLY A 1 293 ? -12.509 -1.861 -11.471 1.00 98.19 293 GLY A C 1
ATOM 2001 O O . GLY A 1 293 ? -13.402 -1.628 -10.662 1.00 98.19 293 GLY A O 1
ATOM 2002 N N . SER A 1 294 ? -12.627 -2.798 -12.407 1.00 98.38 294 SER A N 1
ATOM 2003 C CA . SER A 1 294 ? -13.728 -3.767 -12.408 1.00 98.38 294 SER A CA 1
ATOM 2004 C C . SER A 1 294 ? -13.186 -5.183 -12.325 1.00 98.38 294 SER A C 1
ATOM 2006 O O . SER A 1 294 ? -12.403 -5.545 -13.196 1.00 98.38 294 SER A O 1
ATOM 2008 N N . GLY A 1 295 ? -13.732 -6.015 -11.449 1.00 98.56 295 GLY A N 1
ATOM 2009 C CA . GLY A 1 295 ? -13.262 -7.368 -11.171 1.00 98.56 295 GLY A CA 1
ATOM 2010 C C . GLY A 1 295 ? -12.827 -7.485 -9.713 1.00 98.56 295 GLY A C 1
ATOM 2011 O O . GLY A 1 295 ? -12.900 -6.530 -8.971 1.00 98.56 295 GLY A O 1
ATOM 2012 N N . ASN A 1 296 ? -12.462 -8.686 -9.264 1.00 98.75 296 ASN A N 1
ATOM 2013 C CA . ASN A 1 296 ? -12.031 -8.883 -7.878 1.00 98.75 296 ASN A CA 1
ATOM 2014 C C . ASN A 1 296 ? -10.534 -8.574 -7.765 1.00 98.75 296 ASN A C 1
ATOM 2016 O O . ASN A 1 296 ? -9.705 -9.433 -8.099 1.00 98.75 296 ASN A O 1
ATOM 2020 N N . ASP A 1 297 ? -10.209 -7.388 -7.279 1.00 98.81 297 ASP A N 1
ATOM 2021 C CA . ASP A 1 297 ? -8.862 -6.841 -7.278 1.00 98.81 297 ASP A CA 1
ATOM 2022 C C . ASP A 1 297 ? -8.147 -7.032 -5.941 1.00 98.81 297 ASP A C 1
ATOM 2024 O O . ASP A 1 297 ? -8.733 -7.060 -4.855 1.00 98.81 297 ASP A O 1
ATOM 2028 N N . GLN A 1 298 ? -6.824 -7.152 -6.003 1.00 98.88 298 GLN A N 1
ATOM 2029 C CA . GLN A 1 298 ? -5.966 -7.240 -4.833 1.00 98.88 298 GLN A CA 1
ATOM 2030 C C . GLN A 1 298 ? -4.977 -6.077 -4.808 1.00 98.88 298 GLN A C 1
ATOM 2032 O O . GLN A 1 298 ? -4.117 -5.959 -5.675 1.00 98.88 298 GLN A O 1
ATOM 2037 N N . VAL A 1 299 ? -5.009 -5.279 -3.740 1.00 98.88 299 VAL A N 1
ATOM 2038 C CA . VAL A 1 299 ? -4.029 -4.218 -3.481 1.00 98.88 299 VAL A CA 1
ATOM 2039 C C . VAL A 1 299 ? -3.250 -4.534 -2.209 1.00 98.88 299 VAL A C 1
ATOM 2041 O O . VAL A 1 299 ? -3.792 -4.489 -1.104 1.00 98.88 299 VAL A O 1
ATOM 2044 N N . THR A 1 300 ? -1.951 -4.803 -2.333 1.00 98.88 300 THR A N 1
ATOM 2045 C CA . THR A 1 300 ? -1.046 -5.015 -1.197 1.00 98.88 300 THR A CA 1
ATOM 2046 C C . THR A 1 300 ? -0.030 -3.883 -1.091 1.00 98.88 300 THR A C 1
ATOM 2048 O O . THR A 1 300 ? 0.756 -3.637 -2.001 1.00 98.88 300 THR A O 1
ATOM 2051 N N . ILE A 1 301 ? 0.046 -3.237 0.071 1.00 98.81 301 ILE A N 1
ATOM 2052 C CA . ILE A 1 301 ? 1.064 -2.232 0.385 1.00 98.81 301 ILE A CA 1
ATOM 2053 C C . ILE A 1 301 ? 1.871 -2.694 1.598 1.00 98.81 301 ILE A C 1
ATOM 2055 O O . ILE A 1 301 ? 1.325 -2.908 2.678 1.00 98.81 301 ILE A O 1
ATOM 2059 N N . SER A 1 302 ? 3.190 -2.802 1.447 1.00 98.31 302 SER A N 1
ATOM 2060 C CA . SER A 1 302 ? 4.119 -3.192 2.510 1.00 98.31 302 SER A CA 1
ATOM 2061 C C . SER A 1 302 ? 5.209 -2.142 2.710 1.00 98.31 302 SER A C 1
ATOM 2063 O O . SER A 1 302 ? 6.019 -1.891 1.819 1.00 98.31 302 SER A O 1
ATOM 2065 N N . ALA A 1 303 ? 5.302 -1.583 3.914 1.00 97.19 303 ALA A N 1
ATOM 2066 C CA . ALA A 1 303 ? 6.299 -0.582 4.277 1.00 97.19 303 ALA A CA 1
ATOM 2067 C C . ALA A 1 303 ? 7.146 -1.028 5.475 1.00 97.19 303 ALA A C 1
ATOM 2069 O O . ALA A 1 303 ? 6.625 -1.310 6.554 1.00 97.19 303 ALA A O 1
ATOM 2070 N N . VAL A 1 304 ? 8.470 -1.043 5.317 1.00 95.06 304 VAL A N 1
ATOM 2071 C CA . VAL A 1 304 ? 9.409 -1.454 6.367 1.00 95.06 304 VAL A CA 1
ATOM 2072 C C . VAL A 1 304 ? 10.450 -0.370 6.624 1.00 95.06 304 VAL A C 1
ATOM 2074 O O . VAL A 1 304 ? 11.174 0.043 5.721 1.00 95.06 304 VAL A O 1
ATOM 2077 N N . GLY A 1 305 ? 10.569 0.050 7.883 1.00 91.25 305 GLY A N 1
ATOM 2078 C CA . GLY A 1 305 ? 11.638 0.924 8.368 1.00 91.25 305 GLY A CA 1
ATOM 2079 C C . GLY A 1 305 ? 12.468 0.216 9.433 1.00 91.25 305 GLY A C 1
ATOM 2080 O O . GLY A 1 305 ? 12.058 0.133 10.589 1.00 91.25 305 GLY A O 1
ATOM 2081 N N . SER A 1 306 ? 13.639 -0.306 9.071 1.00 84.31 306 SER A N 1
ATOM 2082 C CA . SER A 1 306 ? 14.477 -1.108 9.976 1.00 84.31 306 SER A CA 1
ATOM 2083 C C . SER A 1 306 ? 15.802 -0.411 10.287 1.00 84.31 306 SER A C 1
ATOM 2085 O O . SER A 1 306 ? 16.589 -0.132 9.387 1.00 84.31 306 SER A O 1
ATOM 2087 N N . GLY A 1 307 ? 16.089 -0.113 11.562 1.00 71.75 307 GLY A N 1
ATOM 2088 C CA . GLY A 1 307 ? 17.237 0.734 11.884 1.00 71.75 307 GLY A CA 1
ATOM 2089 C C . GLY A 1 307 ? 17.727 0.759 13.323 1.00 71.75 307 GLY A C 1
ATOM 2090 O O . GLY A 1 307 ? 16.955 0.711 14.268 1.00 71.75 307 GLY A O 1
ATOM 2091 N N . GLY A 1 308 ? 19.043 0.929 13.508 1.00 66.81 308 GLY A N 1
ATOM 2092 C CA . GLY A 1 308 ? 19.672 0.938 14.836 1.00 66.81 308 GLY A CA 1
ATOM 2093 C C . GLY A 1 308 ? 19.101 1.987 15.802 1.00 66.81 308 GLY A C 1
ATOM 2094 O O . GLY A 1 308 ? 18.928 1.683 16.967 1.00 66.81 308 GLY A O 1
ATOM 2095 N N . TYR A 1 309 ? 18.736 3.188 15.343 1.00 71.50 309 TYR A N 1
ATOM 2096 C CA . TYR A 1 309 ? 18.045 4.198 16.161 1.00 71.50 309 TYR A CA 1
ATOM 2097 C C . TYR A 1 309 ? 16.845 4.732 15.371 1.00 71.50 309 TYR A C 1
ATOM 2099 O O . TYR A 1 309 ? 17.072 5.450 14.403 1.00 71.50 309 TYR A O 1
ATOM 2107 N N . GLY A 1 310 ? 15.619 4.385 15.762 1.00 69.75 310 GLY A N 1
ATOM 2108 C CA . GLY A 1 310 ? 14.370 4.953 15.237 1.00 69.75 310 GLY A CA 1
ATOM 2109 C C . GLY A 1 310 ? 14.070 4.631 13.780 1.00 69.75 310 GLY A C 1
ATOM 2110 O O . GLY A 1 310 ? 14.365 5.441 12.910 1.00 69.75 310 GLY A O 1
ATOM 2111 N N . GLY A 1 311 ? 13.474 3.468 13.514 1.00 81.94 311 GLY A N 1
ATOM 2112 C CA . GLY A 1 311 ? 12.830 3.203 12.226 1.00 81.94 311 GLY A CA 1
ATOM 2113 C C . GLY A 1 311 ? 11.460 3.881 12.148 1.00 81.94 311 GLY A C 1
ATOM 2114 O O . GLY A 1 311 ? 10.756 3.949 13.158 1.00 81.94 311 GLY A O 1
ATOM 2115 N N . SER A 1 312 ? 11.079 4.358 10.964 1.00 91.12 312 SER A N 1
ATOM 2116 C CA . SER A 1 312 ? 9.717 4.819 10.678 1.00 91.12 312 SER A CA 1
ATOM 2117 C C . SER A 1 312 ? 9.127 4.041 9.510 1.00 91.12 312 SER A C 1
ATOM 2119 O O . SER A 1 312 ? 9.822 3.769 8.532 1.00 91.12 312 SER A O 1
ATOM 2121 N N . SER A 1 313 ? 7.852 3.687 9.587 1.00 95.25 313 SER A N 1
ATOM 2122 C CA . SER A 1 313 ? 7.147 3.080 8.459 1.00 95.25 313 SER A CA 1
ATOM 2123 C C . SER A 1 313 ? 5.747 3.648 8.317 1.00 95.25 313 SER A C 1
ATOM 2125 O O . SER A 1 313 ? 5.039 3.775 9.317 1.00 95.25 313 SER A O 1
ATOM 2127 N N . THR A 1 314 ? 5.351 3.940 7.083 1.00 97.38 314 THR A N 1
ATOM 2128 C CA . THR A 1 314 ? 3.981 4.326 6.745 1.00 97.38 314 THR A CA 1
ATOM 2129 C C . THR A 1 314 ? 3.502 3.496 5.563 1.00 97.38 314 THR A C 1
ATOM 2131 O O . THR A 1 314 ? 4.168 3.473 4.535 1.00 97.38 314 THR A O 1
ATOM 2134 N N . GLY A 1 315 ? 2.375 2.797 5.687 1.00 98.06 315 GLY A N 1
ATOM 2135 C CA . GLY A 1 315 ? 1.798 2.056 4.562 1.00 98.06 315 GLY A CA 1
ATOM 2136 C C . GLY A 1 315 ? 1.294 3.016 3.483 1.00 98.06 315 GLY A C 1
ATOM 2137 O O . GLY A 1 315 ? 1.912 3.139 2.429 1.00 98.06 315 GLY A O 1
ATOM 2138 N N . LEU A 1 316 ? 0.230 3.755 3.799 1.00 98.44 316 LEU A N 1
ATOM 2139 C CA . LEU A 1 316 ? -0.391 4.776 2.948 1.00 98.44 316 LEU A CA 1
ATOM 2140 C C . LEU A 1 316 ? -0.320 6.153 3.624 1.00 98.44 316 LEU A C 1
ATOM 2142 O O . LEU A 1 316 ? -0.791 6.317 4.746 1.00 98.44 316 LEU A O 1
ATOM 2146 N N . SER A 1 317 ? 0.245 7.152 2.952 1.00 98.06 317 SER A N 1
ATOM 2147 C CA . SER A 1 317 ? 0.364 8.541 3.415 1.00 98.06 317 SER A CA 1
ATOM 2148 C C . SER A 1 317 ? -0.346 9.463 2.427 1.00 98.06 317 SER A C 1
ATOM 2150 O O . SER A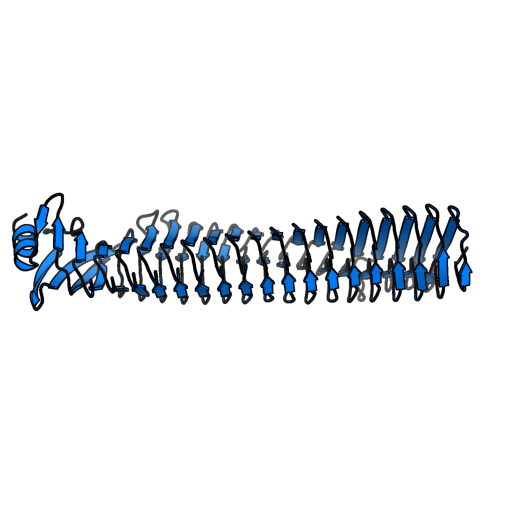 1 317 ? 0.111 9.588 1.300 1.00 98.06 317 SER A O 1
ATOM 2152 N N . GLN A 1 318 ? -1.453 10.098 2.819 1.00 95.81 318 GLN A N 1
ATOM 2153 C CA . GLN A 1 318 ? -2.195 11.102 2.033 1.00 95.81 318 GLN A CA 1
ATOM 2154 C C . GLN A 1 318 ? -2.609 10.649 0.612 1.00 95.81 318 GLN A C 1
ATOM 2156 O O . GLN A 1 318 ? -2.803 11.481 -0.273 1.00 95.81 318 GLN A O 1
ATOM 2161 N N . GLY A 1 319 ? -2.697 9.338 0.369 1.00 96.12 319 GLY A N 1
ATOM 2162 C CA . GLY A 1 319 ? -3.101 8.752 -0.913 1.00 96.12 319 GLY A CA 1
ATOM 2163 C C . GLY A 1 319 ? -4.532 8.216 -0.895 1.00 96.12 319 GLY A C 1
ATOM 2164 O O . GLY A 1 319 ? -5.167 8.156 0.161 1.00 96.12 319 GLY A O 1
ATOM 2165 N N . THR A 1 320 ? -5.021 7.815 -2.066 1.00 98.50 320 THR A N 1
ATOM 2166 C CA . THR A 1 320 ? -6.338 7.181 -2.237 1.00 98.50 320 THR A CA 1
ATOM 2167 C C . THR A 1 320 ? -6.180 5.764 -2.774 1.00 98.50 320 THR A C 1
ATOM 2169 O O . THR A 1 320 ? -5.370 5.541 -3.673 1.00 98.50 320 THR A O 1
ATOM 2172 N N . ILE A 1 321 ? -6.953 4.827 -2.233 1.00 98.81 321 ILE A N 1
ATOM 2173 C CA . ILE A 1 321 ? -7.186 3.504 -2.818 1.00 98.81 321 ILE A CA 1
ATOM 2174 C C . ILE A 1 321 ? -8.684 3.400 -3.088 1.00 98.81 321 ILE A C 1
ATOM 2176 O O . ILE A 1 321 ? -9.467 3.726 -2.199 1.00 98.81 321 ILE A O 1
ATOM 2180 N N . ASP A 1 322 ? -9.053 2.996 -4.294 1.00 98.81 322 ASP A N 1
ATOM 2181 C CA . ASP A 1 322 ? -10.436 2.810 -4.734 1.00 98.81 322 ASP A CA 1
ATOM 2182 C C . ASP A 1 322 ? -10.482 1.567 -5.628 1.00 98.81 322 ASP A C 1
ATOM 2184 O O . ASP A 1 322 ? -9.941 1.587 -6.735 1.00 98.81 322 ASP A O 1
ATOM 2188 N N . THR A 1 323 ? -10.988 0.448 -5.109 1.00 98.38 323 THR A N 1
ATOM 2189 C CA . THR A 1 323 ? -10.920 -0.833 -5.829 1.00 98.38 323 THR A CA 1
ATOM 2190 C C . THR A 1 323 ? -12.076 -1.036 -6.803 1.00 98.38 323 THR A C 1
ATOM 2192 O O . THR A 1 323 ? -11.827 -1.558 -7.881 1.00 98.38 323 THR A O 1
ATOM 2195 N N . GLY A 1 324 ? -13.237 -0.427 -6.564 1.00 98.31 324 GLY A N 1
ATOM 2196 C CA . GLY A 1 324 ? -14.277 -0.257 -7.575 1.00 98.31 324 GLY A CA 1
ATOM 2197 C C . GLY A 1 324 ? -15.343 -1.348 -7.533 1.00 98.31 324 GLY A C 1
ATOM 2198 O O . GLY A 1 324 ? -16.044 -1.497 -6.537 1.00 98.31 324 GLY A O 1
ATOM 2199 N N . GLU A 1 325 ? -15.591 -2.019 -8.658 1.00 98.38 325 GLU A N 1
ATOM 2200 C CA . GLU A 1 325 ? -16.598 -3.085 -8.721 1.00 98.38 325 GLU A CA 1
ATOM 2201 C C . GLU A 1 325 ? -15.945 -4.448 -8.506 1.00 98.38 325 GLU A C 1
ATOM 2203 O O . GLU A 1 325 ? -15.200 -4.881 -9.375 1.00 98.38 325 GLU A O 1
ATOM 2208 N N . GLY A 1 326 ? -16.321 -5.205 -7.479 1.00 98.56 326 GLY A N 1
ATOM 2209 C CA . GLY A 1 326 ? -15.715 -6.509 -7.228 1.00 98.56 326 GLY A CA 1
ATOM 2210 C C . GLY A 1 326 ? -15.793 -6.921 -5.770 1.00 98.56 326 GLY A C 1
ATOM 2211 O O . GLY A 1 326 ? -16.304 -6.205 -4.936 1.00 98.56 326 GLY A O 1
ATOM 2212 N N . ASN A 1 327 ? -15.350 -8.134 -5.450 1.00 98.75 327 ASN A N 1
ATOM 2213 C CA . ASN A 1 327 ? -15.041 -8.481 -4.063 1.00 98.75 327 ASN A CA 1
ATOM 2214 C C . ASN A 1 327 ? -13.537 -8.309 -3.900 1.00 98.75 327 ASN A C 1
ATOM 2216 O O . ASN A 1 327 ? -12.767 -9.219 -4.235 1.00 98.75 327 ASN A O 1
ATOM 2220 N N . ASP A 1 328 ? -13.140 -7.144 -3.423 1.00 98.88 328 ASP A N 1
ATOM 2221 C CA . ASP A 1 328 ? -11.764 -6.690 -3.464 1.00 98.88 328 ASP A CA 1
ATOM 2222 C C . ASP A 1 328 ? -11.040 -6.945 -2.146 1.00 98.88 328 ASP A C 1
ATOM 2224 O O . ASP A 1 328 ? -11.623 -7.134 -1.076 1.00 98.88 328 ASP A O 1
ATOM 2228 N N . SER A 1 329 ? -9.712 -6.974 -2.207 1.00 98.81 329 SER A N 1
ATOM 2229 C CA . SER A 1 329 ? -8.859 -7.185 -1.044 1.00 98.81 329 SER A CA 1
ATOM 2230 C C . SER A 1 329 ? -7.768 -6.128 -0.968 1.00 98.81 329 SER A C 1
ATOM 2232 O O . SER A 1 329 ? -6.781 -6.165 -1.703 1.00 98.81 329 SER A O 1
ATOM 2234 N N . ILE A 1 330 ? -7.864 -5.264 0.036 1.00 98.94 330 ILE A N 1
ATOM 2235 C CA . ILE A 1 330 ? -6.892 -4.220 0.344 1.00 98.94 330 ILE A CA 1
ATOM 2236 C C . ILE A 1 330 ? -6.120 -4.621 1.601 1.00 98.94 330 ILE A C 1
ATOM 2238 O O . ILE A 1 330 ? -6.671 -4.703 2.698 1.00 98.94 330 ILE A O 1
ATOM 2242 N N . THR A 1 331 ? -4.814 -4.845 1.476 1.00 98.88 331 THR A N 1
ATOM 2243 C CA . THR A 1 331 ? -3.924 -5.157 2.601 1.00 98.88 331 THR A CA 1
ATOM 2244 C C . THR A 1 331 ? -2.820 -4.119 2.733 1.00 98.88 331 THR A C 1
ATOM 2246 O O . THR A 1 331 ? -1.958 -3.993 1.870 1.00 98.88 331 THR A O 1
ATOM 2249 N N . ILE A 1 332 ? -2.776 -3.421 3.867 1.00 98.81 332 ILE A N 1
ATOM 2250 C CA . ILE A 1 332 ? -1.747 -2.431 4.186 1.00 98.81 332 ILE A CA 1
ATOM 2251 C C . ILE A 1 332 ? -0.989 -2.881 5.429 1.00 98.81 332 ILE A C 1
ATOM 2253 O O . ILE A 1 332 ? -1.529 -2.937 6.531 1.00 98.81 332 ILE A O 1
ATOM 2257 N N . SER A 1 333 ? 0.295 -3.172 5.260 1.00 98.12 333 SER A N 1
ATOM 2258 C CA . SER A 1 333 ? 1.199 -3.561 6.335 1.00 98.12 333 SER A CA 1
ATOM 2259 C C . SER A 1 333 ? 2.325 -2.551 6.482 1.00 98.12 333 SER A C 1
ATOM 2261 O O . SER A 1 333 ? 3.067 -2.277 5.540 1.00 98.12 333 SER A O 1
ATOM 2263 N N . SER A 1 334 ? 2.511 -2.031 7.688 1.00 96.88 334 SER A N 1
ATOM 2264 C CA . SER A 1 334 ? 3.674 -1.231 8.043 1.00 96.88 334 SER A CA 1
ATOM 2265 C C . SER A 1 334 ? 4.386 -1.813 9.257 1.00 96.88 334 SER A C 1
ATOM 2267 O O . SER A 1 334 ? 3.786 -2.354 10.189 1.00 96.88 334 SER A O 1
ATOM 2269 N N . SER A 1 335 ? 5.715 -1.789 9.222 1.00 95.00 335 SER A N 1
ATOM 2270 C CA . SER A 1 335 ? 6.552 -2.336 10.284 1.00 95.00 335 SER A CA 1
ATOM 2271 C C . SER A 1 335 ? 7.812 -1.508 10.486 1.00 95.00 335 SER A C 1
ATOM 2273 O O . SER A 1 335 ? 8.635 -1.341 9.585 1.00 95.00 335 SER A O 1
ATOM 2275 N N . ALA A 1 336 ? 7.991 -1.017 11.707 1.00 92.56 336 ALA A N 1
ATOM 2276 C CA . ALA A 1 336 ? 9.164 -0.268 12.115 1.00 92.56 336 ALA A CA 1
ATOM 2277 C C . ALA A 1 336 ? 9.907 -0.987 13.241 1.00 92.56 336 ALA A C 1
ATOM 2279 O O . ALA A 1 336 ? 9.326 -1.332 14.273 1.00 92.56 336 ALA A O 1
ATOM 2280 N N . TYR A 1 337 ? 11.219 -1.150 13.067 1.00 89.62 337 TYR A N 1
ATOM 2281 C CA . TYR A 1 337 ? 12.090 -1.838 14.019 1.00 89.62 337 TYR A CA 1
ATOM 2282 C C . TYR A 1 337 ? 13.300 -0.982 14.381 1.00 89.62 337 TYR A C 1
ATOM 2284 O O . TYR A 1 337 ? 13.950 -0.408 13.504 1.00 89.62 337 TYR A O 1
ATOM 2292 N N . GLY A 1 338 ? 13.667 -0.958 15.664 1.00 84.00 338 GLY A N 1
ATOM 2293 C CA . GLY A 1 338 ? 14.937 -0.372 16.082 1.00 84.00 338 GLY A CA 1
ATOM 2294 C C . GLY A 1 338 ? 15.263 -0.495 17.562 1.00 84.00 338 GLY A C 1
ATOM 2295 O O . GLY A 1 338 ? 14.476 -1.010 18.350 1.00 84.00 338 GLY A O 1
ATOM 2296 N N . THR A 1 339 ? 16.435 -0.010 17.986 1.00 80.25 339 THR A N 1
ATOM 2297 C CA . THR A 1 339 ? 16.791 -0.057 19.418 1.00 80.25 339 THR A CA 1
ATOM 2298 C C . THR A 1 339 ? 16.197 1.107 20.213 1.00 80.25 339 THR A C 1
ATOM 2300 O O . THR A 1 339 ? 16.231 1.073 21.437 1.00 80.25 339 THR A O 1
ATOM 2303 N N . LYS A 1 340 ? 15.646 2.136 19.553 1.00 77.94 340 LYS A N 1
ATOM 2304 C CA . LYS A 1 340 ? 14.960 3.287 20.173 1.00 77.94 340 LYS A CA 1
ATOM 2305 C C . LYS A 1 340 ? 13.861 3.811 19.251 1.00 77.94 340 LYS A C 1
ATOM 2307 O O . LYS A 1 340 ? 14.137 3.904 18.064 1.00 77.94 340 LYS A O 1
ATOM 2312 N N . GLY A 1 341 ? 12.701 4.202 19.783 1.00 75.00 341 GLY A N 1
ATOM 2313 C CA . GLY A 1 341 ? 11.716 5.061 19.104 1.00 75.00 341 GLY A CA 1
ATOM 2314 C C . GLY A 1 341 ? 11.266 4.601 17.713 1.00 75.00 341 GLY A C 1
ATOM 2315 O O . GLY A 1 341 ? 11.400 5.370 16.767 1.00 75.00 341 GLY A O 1
ATOM 2316 N N . ALA A 1 342 ? 10.788 3.362 17.573 1.00 86.12 342 ALA A N 1
ATOM 2317 C CA . ALA A 1 342 ? 10.297 2.845 16.293 1.00 86.12 342 ALA A CA 1
ATOM 2318 C C . ALA A 1 342 ? 8.808 3.178 16.102 1.00 86.12 342 ALA A C 1
ATOM 2320 O O . ALA A 1 342 ? 7.990 2.779 16.928 1.00 86.12 342 ALA A O 1
ATOM 2321 N N . GLY A 1 343 ? 8.464 3.899 15.033 1.00 89.69 343 GLY A N 1
ATOM 2322 C CA . GLY A 1 343 ? 7.101 4.361 14.750 1.00 89.69 343 GLY A CA 1
ATOM 2323 C C . GLY A 1 343 ? 6.533 3.737 13.480 1.00 89.69 343 GLY A C 1
ATOM 2324 O O . GLY A 1 343 ? 7.159 3.782 12.426 1.00 89.69 343 GLY A O 1
ATOM 2325 N N . SER A 1 344 ? 5.345 3.158 13.564 1.00 94.94 344 SER A N 1
ATOM 2326 C CA . SER A 1 344 ? 4.671 2.524 12.440 1.00 94.94 344 SER A CA 1
ATOM 2327 C C . SER A 1 344 ? 3.246 3.041 12.328 1.00 94.94 344 SER A C 1
ATOM 2329 O O . SER A 1 344 ? 2.517 3.059 13.319 1.00 94.94 344 SER A O 1
ATOM 2331 N N . THR A 1 345 ? 2.871 3.490 11.134 1.00 97.12 345 THR A N 1
ATOM 2332 C CA . THR A 1 345 ? 1.511 3.925 10.811 1.00 97.12 345 THR A CA 1
ATOM 2333 C C . THR A 1 345 ? 0.995 3.127 9.622 1.00 97.12 345 THR A C 1
ATOM 2335 O O . THR A 1 345 ? 1.687 3.016 8.613 1.00 97.12 345 THR A O 1
ATOM 2338 N N . GLY A 1 346 ? -0.177 2.506 9.714 1.00 97.94 346 GLY A N 1
ATOM 2339 C CA . GLY A 1 346 ? -0.783 1.808 8.579 1.00 97.94 346 GLY A CA 1
ATOM 2340 C C . GLY A 1 346 ? -1.191 2.824 7.518 1.00 97.94 346 GLY A C 1
ATOM 2341 O O . GLY A 1 346 ? -0.614 2.862 6.434 1.00 97.94 346 GLY A O 1
ATOM 2342 N N . VAL A 1 347 ? -2.106 3.717 7.893 1.00 98.56 347 VAL A N 1
ATOM 2343 C CA . VAL A 1 347 ? -2.639 4.787 7.045 1.00 98.56 347 VAL A CA 1
ATOM 2344 C C . VAL A 1 347 ? -2.559 6.130 7.772 1.00 98.56 347 VAL A C 1
ATOM 2346 O O . VAL A 1 347 ? -3.010 6.251 8.911 1.00 98.56 347 VAL A O 1
ATOM 2349 N N . TYR A 1 348 ? -2.004 7.144 7.109 1.00 98.25 348 TYR A N 1
ATOM 2350 C CA . TYR A 1 348 ? -1.921 8.524 7.581 1.00 98.25 348 TYR A CA 1
ATOM 2351 C C . TYR A 1 348 ? -2.559 9.478 6.571 1.00 98.25 348 TYR A C 1
ATOM 2353 O O . TYR A 1 348 ? -2.005 9.666 5.494 1.00 98.25 348 TYR A O 1
ATOM 2361 N N . GLY A 1 349 ? -3.703 10.087 6.883 1.00 96.94 349 GLY A N 1
ATOM 2362 C CA . GLY A 1 349 ? -4.356 11.047 5.980 1.00 96.94 349 GLY A CA 1
ATOM 2363 C C . GLY A 1 349 ? -4.971 10.444 4.708 1.00 96.94 349 GLY A C 1
ATOM 2364 O O . GLY A 1 349 ? -5.522 11.173 3.893 1.00 96.94 349 GLY A O 1
ATOM 2365 N N . GLY A 1 350 ? -4.843 9.129 4.502 1.00 96.62 350 GLY A N 1
ATOM 2366 C CA . GLY A 1 350 ? -5.316 8.445 3.300 1.00 96.62 350 GLY A CA 1
ATOM 2367 C C . GLY A 1 350 ? -6.809 8.119 3.328 1.00 96.62 350 GLY A C 1
ATOM 2368 O O . GLY A 1 350 ? -7.421 8.054 4.398 1.00 96.62 350 GLY A O 1
ATOM 2369 N N . SER A 1 351 ? -7.368 7.889 2.141 1.00 98.50 351 SER A N 1
ATOM 2370 C CA . SER A 1 351 ? -8.743 7.412 1.946 1.00 98.50 351 SER A CA 1
ATOM 2371 C C . SER A 1 351 ? -8.734 6.042 1.276 1.00 98.50 351 SER A C 1
ATOM 2373 O O . SER A 1 351 ? -7.935 5.812 0.368 1.00 98.50 351 SER A O 1
ATOM 2375 N N . ILE A 1 352 ? -9.593 5.142 1.743 1.00 98.88 352 ILE A N 1
ATOM 2376 C CA . ILE A 1 352 ? -9.746 3.788 1.210 1.00 98.88 352 ILE A CA 1
ATOM 2377 C C . ILE A 1 352 ? -11.223 3.562 0.912 1.00 98.88 352 ILE A C 1
ATOM 2379 O O . ILE A 1 352 ? -12.044 3.725 1.817 1.00 98.88 352 ILE A O 1
ATOM 2383 N N . TYR A 1 353 ? -11.512 3.181 -0.328 1.00 98.81 353 TYR A N 1
ATOM 2384 C CA . TYR A 1 353 ? -12.836 2.845 -0.829 1.00 98.81 353 TYR A CA 1
ATOM 2385 C C . TYR A 1 353 ? -12.824 1.416 -1.378 1.00 98.81 353 TYR A C 1
ATOM 2387 O O . TYR A 1 353 ? -11.922 1.082 -2.149 1.00 98.81 353 TYR A O 1
ATOM 2395 N N . GLY A 1 354 ? -13.770 0.592 -0.921 1.00 97.75 354 GLY A N 1
ATOM 2396 C CA . GLY A 1 354 ? -14.001 -0.754 -1.462 1.00 97.75 354 GLY A CA 1
ATOM 2397 C C . GLY A 1 354 ? -14.798 -0.664 -2.759 1.00 97.75 354 GLY A C 1
ATOM 2398 O O . GLY A 1 354 ? -14.272 -0.922 -3.834 1.00 97.75 354 GLY A O 1
ATOM 2399 N N . GLY A 1 355 ? -15.991 -0.080 -2.664 1.00 98.31 355 GLY A N 1
ATOM 2400 C CA . GLY A 1 355 ? -16.857 0.199 -3.797 1.00 98.31 355 GLY A CA 1
ATOM 2401 C C . GLY A 1 355 ? -18.105 -0.665 -3.719 1.00 98.31 355 GLY A C 1
ATOM 2402 O O . GLY A 1 355 ? -18.930 -0.454 -2.833 1.00 98.31 355 GLY A O 1
ATOM 2403 N N . SER A 1 356 ? -18.304 -1.557 -4.684 1.00 98.44 356 SER A N 1
ATOM 2404 C CA . SER A 1 356 ? -19.439 -2.483 -4.679 1.00 98.44 356 SER A CA 1
ATOM 2405 C C . SER A 1 356 ? -18.967 -3.927 -4.682 1.00 98.44 356 SER A C 1
ATOM 2407 O O . SER A 1 356 ? -18.216 -4.296 -5.576 1.00 98.44 356 SER A O 1
ATOM 2409 N N . GLY A 1 357 ? -19.559 -4.764 -3.837 1.00 98.56 357 GLY A N 1
ATOM 2410 C CA . GLY A 1 357 ? -19.215 -6.167 -3.634 1.00 98.56 357 GLY A CA 1
ATOM 2411 C C . GLY A 1 357 ? -18.691 -6.388 -2.215 1.00 98.56 357 GLY A C 1
ATOM 2412 O O . GLY A 1 357 ? -18.700 -5.484 -1.407 1.00 98.56 357 GLY A O 1
ATOM 2413 N N . ASN A 1 358 ? -18.366 -7.628 -1.844 1.00 98.75 358 ASN A N 1
ATOM 2414 C CA . ASN A 1 358 ? -17.985 -7.933 -0.459 1.00 98.75 358 ASN A CA 1
ATOM 2415 C C . ASN A 1 358 ? -16.479 -7.731 -0.282 1.00 98.75 358 ASN A C 1
ATOM 2417 O O . ASN A 1 358 ? -15.694 -8.638 -0.585 1.00 98.75 358 ASN A O 1
ATOM 2421 N N . ASP A 1 359 ? -16.094 -6.574 0.229 1.00 98.81 359 ASP A N 1
ATOM 2422 C CA . ASP A 1 359 ? -14.713 -6.124 0.251 1.00 98.81 359 ASP A CA 1
ATOM 2423 C C . ASP A 1 359 ? -14.005 -6.445 1.563 1.00 98.81 359 ASP A C 1
ATOM 2425 O O . ASP A 1 359 ? -14.576 -6.504 2.657 1.00 98.81 359 ASP A O 1
ATOM 2429 N N . GLN A 1 360 ? -12.694 -6.643 1.472 1.00 98.88 360 GLN A N 1
ATOM 2430 C CA . GLN A 1 360 ? -11.833 -6.870 2.618 1.00 98.88 360 GLN A CA 1
ATOM 2431 C C . GLN A 1 360 ? -10.782 -5.769 2.733 1.00 98.88 360 GLN A C 1
ATOM 2433 O O . GLN A 1 360 ? -9.893 -5.647 1.896 1.00 98.88 360 GLN A O 1
ATOM 2438 N N . VAL A 1 361 ? -10.777 -5.053 3.859 1.00 98.94 361 VAL A N 1
ATOM 2439 C CA . VAL A 1 361 ? -9.726 -4.086 4.201 1.00 98.94 361 VAL A CA 1
ATOM 2440 C C . VAL A 1 361 ? -8.971 -4.561 5.435 1.00 98.94 361 VAL A C 1
ATOM 2442 O O . VAL A 1 361 ? -9.517 -4.629 6.533 1.00 98.94 361 VAL A O 1
ATOM 2445 N N . THR A 1 362 ? -7.683 -4.865 5.286 1.00 98.88 362 THR A N 1
ATOM 2446 C CA . THR A 1 362 ? -6.796 -5.253 6.389 1.00 98.88 362 THR A CA 1
ATOM 2447 C C . THR A 1 362 ? -5.659 -4.253 6.553 1.00 98.88 362 THR A C 1
ATOM 2449 O O . THR A 1 362 ? -4.822 -4.089 5.670 1.00 98.88 362 THR A O 1
ATOM 2452 N N . ILE A 1 363 ? -5.569 -3.628 7.726 1.00 98.81 363 ILE A N 1
ATOM 2453 C CA . ILE A 1 363 ? -4.486 -2.716 8.098 1.00 98.81 363 ILE A CA 1
ATOM 2454 C C . ILE A 1 363 ? -3.731 -3.283 9.301 1.00 98.81 363 ILE A C 1
ATOM 2456 O O . ILE A 1 363 ? -4.320 -3.622 10.330 1.00 98.81 363 ILE A O 1
ATOM 2460 N N . SER A 1 364 ? -2.406 -3.351 9.198 1.00 98.31 364 SER A N 1
ATOM 2461 C CA . SER A 1 364 ? -1.510 -3.786 10.268 1.00 98.31 364 SER A CA 1
ATOM 2462 C C . SER A 1 364 ? -0.351 -2.808 10.435 1.00 98.31 364 SER A C 1
ATOM 2464 O O . SER A 1 364 ? 0.396 -2.564 9.491 1.00 98.31 364 SER A O 1
ATOM 2466 N N . ALA A 1 365 ? -0.177 -2.274 11.644 1.00 96.94 365 ALA A N 1
ATOM 2467 C CA . ALA A 1 365 ? 0.922 -1.372 11.987 1.00 96.94 365 ALA A CA 1
ATOM 2468 C C . ALA A 1 365 ? 1.705 -1.883 13.202 1.00 96.94 365 ALA A C 1
ATOM 2470 O O . ALA A 1 365 ? 1.157 -2.006 14.302 1.00 96.94 365 ALA A O 1
ATOM 2471 N N . ILE A 1 366 ? 3.000 -2.160 13.030 1.00 94.50 366 ILE A N 1
ATOM 2472 C CA . ILE A 1 366 ? 3.851 -2.743 14.077 1.00 94.50 366 ILE A CA 1
ATOM 2473 C C . ILE A 1 366 ? 5.051 -1.839 14.363 1.00 94.50 366 ILE A C 1
ATOM 2475 O O . ILE A 1 366 ? 5.985 -1.749 13.570 1.00 94.50 366 ILE A O 1
ATOM 2479 N N . GLY A 1 367 ? 5.070 -1.213 15.539 1.00 91.56 367 GLY A N 1
ATOM 2480 C CA . GLY A 1 367 ? 6.216 -0.456 16.045 1.00 91.56 367 GLY A CA 1
ATOM 2481 C C . GLY A 1 367 ? 6.947 -1.215 17.148 1.00 91.56 367 GLY A C 1
ATOM 2482 O O . GLY A 1 367 ? 6.421 -1.376 18.247 1.00 91.56 367 GLY A O 1
ATOM 2483 N N . SER A 1 368 ? 8.178 -1.661 16.898 1.00 87.94 368 SER A N 1
ATOM 2484 C CA . SER A 1 368 ? 8.985 -2.387 17.888 1.00 87.94 368 SER A CA 1
ATOM 2485 C C . SER A 1 368 ? 10.322 -1.689 18.129 1.00 87.94 368 SER A C 1
ATOM 2487 O O . SER A 1 368 ? 11.260 -1.813 17.337 1.00 87.94 368 SER A O 1
ATOM 2489 N N . GLY A 1 369 ? 10.419 -0.965 19.245 1.00 79.69 369 GLY A N 1
ATOM 2490 C CA . GLY A 1 369 ? 11.591 -0.175 19.607 1.00 79.69 369 GLY A CA 1
ATOM 2491 C C . GLY A 1 369 ? 12.106 -0.494 21.006 1.00 79.69 369 GLY A C 1
ATOM 2492 O O . GLY A 1 369 ? 11.331 -0.459 21.951 1.00 79.69 369 GLY A O 1
ATOM 2493 N N . GLY A 1 370 ? 13.413 -0.731 21.167 1.00 72.31 370 GLY A N 1
ATOM 2494 C CA . GLY A 1 370 ? 14.025 -1.001 22.483 1.00 72.31 370 GLY A CA 1
ATOM 2495 C C . GLY A 1 370 ? 13.632 0.023 23.561 1.00 72.31 370 GLY A C 1
ATOM 2496 O O . GLY A 1 370 ? 13.069 -0.365 24.574 1.00 72.31 370 GLY A O 1
ATOM 2497 N N . ASP A 1 371 ? 13.798 1.322 23.290 1.00 72.19 371 ASP A N 1
ATOM 2498 C CA . ASP A 1 371 ? 13.370 2.425 24.179 1.00 72.19 371 ASP A CA 1
ATOM 2499 C C . ASP A 1 371 ? 12.036 3.087 23.751 1.00 72.19 371 ASP A C 1
ATOM 2501 O O . ASP A 1 371 ? 11.838 4.278 23.989 1.00 72.19 371 ASP A O 1
ATOM 2505 N N . GLY A 1 372 ? 11.154 2.358 23.057 1.00 70.19 372 GLY A N 1
ATOM 2506 C CA . GLY A 1 372 ? 9.799 2.820 22.727 1.00 70.19 372 GLY A CA 1
ATOM 2507 C C . GLY A 1 372 ? 9.337 2.504 21.316 1.00 70.19 372 GLY A C 1
ATOM 2508 O O . GLY A 1 372 ? 10.051 2.756 20.344 1.00 70.19 372 GLY A O 1
ATOM 2509 N N . GLY A 1 373 ? 8.134 1.939 21.233 1.00 78.06 373 GLY A N 1
ATOM 2510 C CA . GLY A 1 373 ? 7.432 1.596 20.002 1.00 78.06 373 GLY A CA 1
ATOM 2511 C C . GLY A 1 373 ? 6.117 2.365 19.897 1.00 78.06 373 GLY A C 1
ATOM 2512 O O . GLY A 1 373 ? 5.404 2.510 20.892 1.00 78.06 373 GLY A O 1
ATOM 2513 N N . GLY A 1 374 ? 5.811 2.856 18.700 1.00 87.31 374 GLY A N 1
ATOM 2514 C CA . GLY A 1 374 ? 4.547 3.488 18.345 1.00 87.31 374 GLY A CA 1
ATOM 2515 C C . GLY A 1 374 ? 3.895 2.730 17.196 1.00 87.31 374 GLY A C 1
ATOM 2516 O O . GLY A 1 374 ? 4.536 2.548 16.165 1.00 87.31 374 GLY A O 1
ATOM 2517 N N . GLY A 1 375 ? 2.654 2.287 17.367 1.00 91.69 375 GLY A N 1
ATOM 2518 C CA . GLY A 1 375 ? 1.872 1.641 16.314 1.00 91.69 375 GLY A CA 1
ATOM 2519 C C . GLY A 1 375 ? 0.527 2.332 16.159 1.00 91.69 375 GLY A C 1
ATOM 2520 O O . GLY A 1 375 ? -0.242 2.371 17.116 1.00 91.69 375 GLY A O 1
ATOM 2521 N N . THR A 1 376 ? 0.220 2.845 14.973 1.00 96.94 376 THR A N 1
ATOM 2522 C CA . THR A 1 376 ? -1.094 3.419 14.665 1.00 96.94 376 THR A CA 1
ATOM 2523 C C . THR A 1 376 ? -1.674 2.752 13.428 1.00 96.94 376 THR A C 1
ATOM 2525 O O . THR A 1 376 ? -1.043 2.789 12.382 1.00 96.94 376 THR A O 1
ATOM 2528 N N . GLY A 1 377 ? -2.853 2.139 13.518 1.00 98.00 377 GLY A N 1
ATOM 2529 C CA . GLY A 1 377 ? -3.490 1.518 12.352 1.00 98.00 377 GLY A CA 1
ATOM 2530 C C . GLY A 1 377 ? -3.931 2.578 11.341 1.00 98.00 377 GLY A C 1
ATOM 2531 O O . GLY A 1 377 ? -3.338 2.698 10.272 1.00 98.00 377 GLY A O 1
ATOM 2532 N N . LEU A 1 378 ? -4.910 3.396 11.725 1.00 98.62 378 LEU A N 1
ATOM 2533 C CA . LEU A 1 378 ? -5.481 4.481 10.921 1.00 98.62 378 LEU A CA 1
ATOM 2534 C C . LEU A 1 378 ? -5.367 5.818 11.672 1.00 98.62 378 LEU A C 1
ATOM 2536 O O . LEU A 1 378 ? -5.793 5.918 12.824 1.00 98.62 378 LEU A O 1
ATOM 2540 N N . PHE A 1 379 ? -4.788 6.842 11.041 1.00 98.56 379 PHE A N 1
ATOM 2541 C CA . PHE A 1 379 ? -4.649 8.188 11.602 1.00 98.56 379 PHE A CA 1
ATOM 2542 C C . PHE A 1 379 ? -5.057 9.263 10.597 1.00 98.56 379 PHE A C 1
ATOM 2544 O O . PHE A 1 379 ? -4.475 9.335 9.518 1.00 98.56 379 PHE A O 1
ATOM 2551 N N . GLN A 1 380 ? -6.001 10.136 10.964 1.00 98.25 380 GLN A N 1
ATOM 2552 C CA . GLN A 1 380 ? -6.518 11.195 10.082 1.00 98.25 380 GLN A CA 1
ATOM 2553 C C . GLN A 1 380 ? -7.030 10.681 8.728 1.00 98.25 380 GLN A C 1
ATOM 2555 O O . GLN A 1 380 ? -7.049 11.430 7.760 1.00 98.25 380 GLN A O 1
ATOM 2560 N N . GLY A 1 381 ? -7.416 9.407 8.652 1.00 98.12 381 GLY A N 1
ATOM 2561 C CA . GLY A 1 381 ? -7.846 8.761 7.417 1.00 98.12 381 GLY A CA 1
ATOM 2562 C C . GLY A 1 381 ? -9.327 8.405 7.422 1.00 98.12 381 GLY A C 1
ATOM 2563 O O . GLY A 1 381 ? -10.021 8.556 8.431 1.00 98.12 381 GLY A O 1
ATOM 2564 N N . THR A 1 382 ? -9.795 7.920 6.278 1.00 98.62 382 THR A N 1
ATOM 2565 C CA . THR A 1 382 ? -11.158 7.409 6.094 1.00 98.62 382 THR A CA 1
ATOM 2566 C C . THR A 1 382 ? -11.110 6.033 5.442 1.00 98.62 382 THR A C 1
ATOM 2568 O O . THR A 1 382 ? -10.307 5.812 4.536 1.00 98.62 382 THR A O 1
ATOM 2571 N N . ILE A 1 383 ? -11.960 5.127 5.916 1.00 98.88 383 ILE A N 1
ATOM 2572 C CA . ILE A 1 383 ? -12.286 3.862 5.254 1.00 98.88 383 ILE A CA 1
ATOM 2573 C C . ILE A 1 383 ? -13.799 3.834 5.067 1.00 98.88 383 ILE A C 1
ATOM 2575 O O . ILE A 1 383 ? -14.520 4.129 6.024 1.00 98.88 383 ILE A O 1
ATOM 2579 N N . ASP A 1 384 ? -14.241 3.507 3.861 1.00 98.81 384 ASP A N 1
ATOM 2580 C CA . ASP A 1 384 ? -15.648 3.384 3.481 1.00 98.81 384 ASP A CA 1
ATOM 2581 C C . ASP A 1 384 ? -15.753 2.235 2.469 1.00 98.81 384 ASP A C 1
ATOM 2583 O O . ASP A 1 384 ? -15.246 2.369 1.355 1.00 98.81 384 ASP A O 1
ATOM 2587 N N . THR A 1 385 ? -16.259 1.067 2.873 1.00 98.44 385 THR A N 1
ATOM 2588 C CA . THR A 1 385 ? -16.233 -0.117 1.996 1.00 98.44 385 THR A CA 1
ATOM 2589 C C . THR A 1 385 ? -17.393 -0.158 1.008 1.00 98.44 385 THR A C 1
ATOM 2591 O O . THR A 1 385 ? -17.167 -0.580 -0.116 1.00 98.44 385 THR A O 1
ATOM 2594 N N . GLY A 1 386 ? -18.519 0.491 1.303 1.00 98.50 386 GLY A N 1
ATOM 2595 C CA . GLY A 1 386 ? -19.545 0.791 0.306 1.00 98.50 386 GLY A CA 1
ATOM 2596 C C . GLY A 1 386 ? -20.678 -0.227 0.310 1.00 98.50 386 GLY A C 1
ATOM 2597 O O . GLY A 1 386 ? -21.289 -0.440 1.348 1.00 98.50 386 GLY A O 1
ATOM 2598 N N . GLU A 1 387 ? -21.059 -0.760 -0.849 1.00 98.56 387 GLU A N 1
ATOM 2599 C CA . GLU A 1 387 ? -22.139 -1.752 -0.941 1.00 98.56 387 GLU A CA 1
ATOM 2600 C C . GLU A 1 387 ? -21.581 -3.170 -0.811 1.00 98.56 387 GLU A C 1
ATOM 2602 O O . GLU A 1 387 ? -20.828 -3.584 -1.678 1.00 98.56 387 GLU A O 1
ATOM 2607 N N . GLY A 1 388 ? -22.050 -3.983 0.132 1.00 98.62 388 GLY A N 1
ATOM 2608 C CA . GLY A 1 388 ? -21.576 -5.356 0.291 1.00 98.62 388 GLY A CA 1
ATOM 2609 C C . GLY A 1 388 ? -21.579 -5.830 1.735 1.00 98.62 388 GLY A C 1
ATOM 2610 O O . GLY A 1 388 ? -21.907 -5.096 2.646 1.00 98.62 388 GLY A O 1
ATOM 2611 N N . ASN A 1 389 ? -21.275 -7.108 1.969 1.00 98.81 389 ASN A N 1
ATOM 2612 C CA . ASN A 1 389 ? -20.995 -7.582 3.328 1.00 98.81 389 ASN A CA 1
ATOM 2613 C C . ASN A 1 389 ? -19.484 -7.541 3.537 1.00 98.81 389 ASN A C 1
ATOM 2615 O O . ASN A 1 389 ? -18.779 -8.500 3.201 1.00 98.81 389 ASN A O 1
ATOM 2619 N N . ASP A 1 390 ? -19.006 -6.442 4.091 1.00 98.88 390 ASP A N 1
ATOM 2620 C CA . ASP A 1 390 ? -17.597 -6.102 4.083 1.00 98.88 390 ASP A CA 1
ATOM 2621 C C . ASP A 1 390 ? -16.886 -6.527 5.365 1.00 98.88 390 ASP A C 1
ATOM 2623 O O . ASP A 1 390 ? -17.470 -6.799 6.418 1.00 98.88 390 ASP A O 1
ATOM 2627 N N . SER A 1 391 ? -15.562 -6.605 5.293 1.00 98.88 391 SER A N 1
ATOM 2628 C CA . SER A 1 391 ? -14.715 -6.941 6.429 1.00 98.88 391 SER A CA 1
ATOM 2629 C C . SER A 1 391 ? -13.574 -5.946 6.570 1.00 98.88 391 SER A C 1
ATOM 2631 O O . SER A 1 391 ? -12.563 -6.025 5.870 1.00 98.88 391 SER A O 1
ATOM 2633 N N . ILE A 1 392 ? -13.650 -5.109 7.600 1.00 98.94 392 ILE A N 1
ATOM 2634 C CA . ILE A 1 392 ? -12.609 -4.154 7.970 1.00 98.94 392 ILE A CA 1
ATOM 2635 C C . ILE A 1 392 ? -11.869 -4.670 9.204 1.00 98.94 392 ILE A C 1
ATOM 2637 O O . ILE A 1 392 ? -12.428 -4.805 10.289 1.00 98.94 392 ILE A O 1
ATOM 2641 N N . THR A 1 393 ? -10.572 -4.936 9.075 1.00 98.88 393 THR A N 1
ATOM 2642 C CA . THR A 1 393 ? -9.696 -5.320 10.187 1.00 98.88 393 THR A CA 1
ATOM 2643 C C . THR A 1 393 ? -8.543 -4.338 10.323 1.00 98.88 393 THR A C 1
ATOM 2645 O O . THR A 1 393 ? -7.671 -4.256 9.464 1.00 98.88 393 THR A O 1
ATOM 2648 N N . ILE A 1 394 ? -8.485 -3.629 11.447 1.00 98.88 394 ILE A N 1
ATOM 2649 C CA . ILE A 1 394 ? -7.421 -2.676 11.768 1.00 98.88 394 ILE A CA 1
ATOM 2650 C C . ILE A 1 394 ? -6.709 -3.148 13.025 1.00 98.88 394 ILE A C 1
ATOM 2652 O O . ILE A 1 394 ? -7.279 -3.208 14.115 1.00 98.88 394 ILE A O 1
ATOM 2656 N N . SER A 1 395 ? -5.427 -3.454 12.885 1.00 98.06 395 SER A N 1
ATOM 2657 C CA . SER A 1 395 ? -4.581 -3.912 13.976 1.00 98.06 395 SER A CA 1
ATOM 2658 C C . SER A 1 395 ? -3.369 -3.007 14.144 1.00 98.06 395 SER A C 1
ATOM 2660 O O . SER A 1 395 ? -2.688 -2.636 13.187 1.00 98.06 395 SER A O 1
ATOM 2662 N N . SER A 1 396 ? -3.072 -2.648 15.388 1.00 97.25 396 SER A N 1
ATOM 2663 C CA . SER A 1 396 ? -1.815 -2.002 15.736 1.00 97.25 396 SER A CA 1
ATOM 2664 C C . SER A 1 396 ? -1.152 -2.684 16.916 1.00 97.25 396 SER A C 1
ATOM 2666 O O . SER A 1 396 ? -1.802 -3.210 17.825 1.00 97.25 396 SER A O 1
ATOM 2668 N N . SER A 1 397 ? 0.174 -2.720 16.883 1.00 94.88 397 SER A N 1
ATOM 2669 C CA . SER A 1 397 ? 0.987 -3.273 17.954 1.00 94.88 397 SER A CA 1
ATOM 2670 C C . SER A 1 397 ? 2.208 -2.408 18.226 1.00 94.88 397 SER A C 1
ATOM 2672 O O . SER A 1 397 ? 2.940 -2.032 17.312 1.00 94.88 397 SER A O 1
ATOM 2674 N N . ALA A 1 398 ? 2.463 -2.159 19.505 1.00 91.88 398 ALA A N 1
ATOM 2675 C CA . ALA A 1 398 ? 3.617 -1.418 19.983 1.00 91.88 398 ALA A CA 1
ATOM 2676 C C . ALA A 1 398 ? 4.379 -2.207 21.055 1.00 91.88 398 ALA A C 1
ATOM 2678 O O . ALA A 1 398 ? 3.792 -2.624 22.058 1.00 91.88 398 ALA A O 1
ATOM 2679 N N . TYR A 1 399 ? 5.691 -2.376 20.868 1.00 88.38 399 TYR A N 1
ATOM 2680 C CA . TYR A 1 399 ? 6.574 -3.089 21.797 1.00 88.38 399 TYR A CA 1
ATOM 2681 C C . TYR A 1 399 ? 7.824 -2.274 22.136 1.00 88.38 399 TYR A C 1
ATOM 2683 O O . TYR A 1 399 ? 8.423 -1.652 21.256 1.00 88.38 399 TYR A O 1
ATOM 2691 N N . GLY A 1 400 ? 8.236 -2.300 23.406 1.00 82.12 400 GLY A N 1
ATOM 2692 C CA . GLY A 1 400 ? 9.439 -1.608 23.874 1.00 82.12 400 GLY A CA 1
ATOM 2693 C C . GLY A 1 400 ? 9.544 -1.478 25.389 1.00 82.12 400 GLY A C 1
ATOM 2694 O O . GLY A 1 400 ? 8.592 -1.756 26.108 1.00 82.12 400 GLY A O 1
ATOM 2695 N N . ALA A 1 401 ? 10.693 -1.036 25.893 1.00 74.06 401 ALA A N 1
ATOM 2696 C CA . ALA A 1 401 ? 10.895 -0.822 27.325 1.00 74.06 401 ALA A CA 1
ATOM 2697 C C . ALA A 1 401 ? 10.193 0.452 27.826 1.00 74.06 401 ALA A C 1
ATOM 2699 O O . ALA A 1 401 ? 9.510 0.458 28.851 1.00 74.06 401 ALA A O 1
ATOM 2700 N N . ILE A 1 402 ? 10.311 1.548 27.070 1.00 72.44 402 ILE A N 1
ATOM 2701 C CA . ILE A 1 402 ? 9.924 2.892 27.520 1.00 72.44 402 ILE A CA 1
ATOM 2702 C C . ILE A 1 402 ? 8.863 3.490 26.592 1.00 72.44 402 ILE A C 1
ATOM 2704 O O . ILE A 1 402 ? 9.059 3.502 25.390 1.00 72.44 402 ILE A O 1
ATOM 2708 N N . GLY A 1 403 ? 7.761 4.034 27.124 1.00 71.31 403 GLY A N 1
ATOM 2709 C CA . GLY A 1 403 ? 6.848 4.899 26.358 1.00 71.31 403 GLY A CA 1
ATOM 2710 C C . GLY A 1 403 ? 6.174 4.239 25.149 1.00 71.31 403 GLY A C 1
ATOM 2711 O O . GLY A 1 403 ? 6.170 4.815 24.063 1.00 71.31 403 GLY A O 1
ATOM 2712 N N . VAL A 1 404 ? 5.627 3.032 25.323 1.00 85.19 404 VAL A N 1
ATOM 2713 C CA . VAL A 1 404 ? 4.906 2.317 24.256 1.00 85.19 404 VAL A CA 1
ATOM 2714 C C . VAL A 1 404 ? 3.505 2.889 24.041 1.00 85.19 404 VAL A C 1
ATOM 2716 O O . VAL A 1 404 ? 2.770 3.114 25.004 1.00 85.19 404 VAL A O 1
ATOM 2719 N N . GLY A 1 405 ? 3.128 3.097 22.780 1.00 90.62 405 GLY A N 1
ATOM 2720 C CA . GLY A 1 405 ? 1.815 3.614 22.400 1.00 90.62 405 GLY A CA 1
ATOM 2721 C C . GLY A 1 405 ? 1.251 2.868 21.200 1.00 90.62 405 GLY A C 1
ATOM 2722 O O . GLY A 1 405 ? 1.849 2.894 20.129 1.00 90.62 405 GLY A O 1
ATOM 2723 N N . SER A 1 406 ? 0.097 2.226 21.364 1.00 95.75 406 SER A N 1
ATOM 2724 C CA . SER A 1 406 ? -0.635 1.596 20.263 1.00 95.75 406 SER A CA 1
ATOM 2725 C C . SER A 1 406 ? -2.000 2.250 20.117 1.00 95.75 406 SER A C 1
ATOM 2727 O O . SER A 1 406 ? -2.719 2.396 21.103 1.00 95.75 406 SER A O 1
ATOM 2729 N N . THR A 1 407 ? -2.383 2.642 18.908 1.00 97.81 407 THR A N 1
ATOM 2730 C CA . THR A 1 407 ? -3.744 3.102 18.613 1.00 97.81 407 THR A CA 1
ATOM 2731 C C . THR A 1 407 ? -4.280 2.381 17.385 1.00 97.81 407 THR A C 1
ATOM 2733 O O . THR A 1 407 ? -3.584 2.288 16.381 1.00 97.81 407 THR A O 1
ATOM 2736 N N . GLY A 1 408 ? -5.466 1.786 17.450 1.00 98.31 408 GLY A N 1
ATOM 2737 C CA . GLY A 1 408 ? -6.078 1.141 16.288 1.00 98.31 408 GLY A CA 1
ATOM 2738 C C . GLY A 1 408 ? -6.478 2.217 15.289 1.00 98.31 408 GLY A C 1
ATOM 2739 O O . GLY A 1 408 ? -5.907 2.307 14.206 1.00 98.31 408 GLY A O 1
ATOM 2740 N N . VAL A 1 409 ? -7.374 3.103 15.722 1.00 98.75 409 VAL A N 1
ATOM 2741 C CA . VAL A 1 409 ? -7.927 4.196 14.915 1.00 98.75 409 VAL A CA 1
ATOM 2742 C C . VAL A 1 409 ? -7.885 5.516 15.698 1.00 98.75 409 VAL A C 1
ATOM 2744 O O . VAL A 1 409 ? -8.328 5.572 16.849 1.00 98.75 409 VAL A O 1
ATOM 2747 N N . TYR A 1 410 ? -7.327 6.574 15.098 1.00 98.62 410 TYR A N 1
ATOM 2748 C CA . TYR A 1 410 ? -7.143 7.893 15.716 1.00 98.62 410 TYR A CA 1
ATOM 2749 C C . TYR A 1 410 ? -7.568 9.039 14.791 1.00 98.62 410 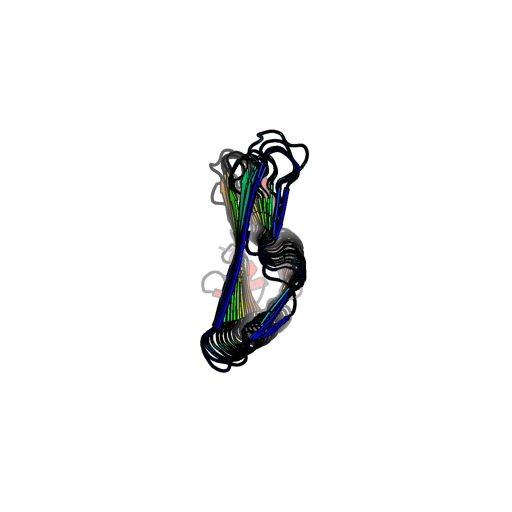TYR A C 1
ATOM 2751 O O . TYR A 1 410 ? -7.079 9.124 13.667 1.00 98.62 410 TYR A O 1
ATOM 2759 N N . GLN A 1 411 ? -8.415 9.965 15.253 1.00 98.62 411 GLN A N 1
ATOM 2760 C CA . GLN A 1 411 ? -8.885 11.109 14.449 1.00 98.62 411 GLN A CA 1
ATOM 2761 C C . GLN A 1 411 ? -9.394 10.715 13.058 1.00 98.62 411 GLN A C 1
ATOM 2763 O O . GLN A 1 411 ? -9.094 11.390 12.081 1.00 98.62 411 GLN A O 1
ATOM 2768 N N . SER A 1 412 ? -10.086 9.584 12.965 1.00 98.81 412 SER A N 1
ATOM 2769 C CA . SER A 1 412 ? -10.435 8.953 11.690 1.00 98.81 412 SER A CA 1
ATOM 2770 C C . SER A 1 412 ? -11.890 8.495 11.674 1.00 98.81 412 SER A C 1
ATOM 2772 O O . SER A 1 412 ? -12.543 8.449 12.721 1.00 98.81 412 SER A O 1
ATOM 2774 N N . ALA A 1 413 ? -12.370 8.138 10.485 1.00 98.69 413 ALA A N 1
ATOM 2775 C CA . ALA A 1 413 ? -13.681 7.541 10.268 1.00 98.69 413 ALA A CA 1
ATOM 2776 C C . ALA A 1 413 ? -13.537 6.158 9.619 1.00 98.69 413 ALA A C 1
ATOM 2778 O O . ALA A 1 413 ? -12.707 5.973 8.728 1.00 98.69 413 ALA A O 1
ATOM 2779 N N . VAL A 1 414 ? -14.340 5.202 10.077 1.00 98.94 414 VAL A N 1
ATOM 2780 C CA . VAL A 1 414 ? -14.460 3.857 9.500 1.00 98.94 414 VAL A CA 1
ATOM 2781 C C . VAL A 1 414 ? -15.942 3.576 9.289 1.00 98.94 414 VAL A C 1
ATOM 2783 O O . VAL A 1 414 ? -16.702 3.703 10.249 1.00 98.94 414 VAL A O 1
ATOM 2786 N N . ARG A 1 415 ? -16.336 3.225 8.065 1.00 98.81 415 ARG A N 1
ATOM 2787 C CA . ARG A 1 415 ? -17.713 2.872 7.699 1.00 98.81 415 ARG A CA 1
ATOM 2788 C C . ARG A 1 415 ? -17.737 1.536 6.966 1.00 98.81 415 ARG A C 1
ATOM 2790 O O . ARG A 1 415 ? -16.891 1.349 6.094 1.00 98.81 415 ARG A O 1
ATOM 2797 N N . GLY A 1 416 ? -18.658 0.656 7.354 1.00 98.38 416 GLY A N 1
ATOM 2798 C CA . GLY A 1 416 ? -18.985 -0.555 6.596 1.00 98.38 416 GLY A CA 1
ATOM 2799 C C . GLY A 1 416 ? -19.770 -0.191 5.338 1.00 98.38 416 GLY A C 1
ATOM 2800 O O . GLY A 1 416 ? -19.258 -0.314 4.235 1.00 98.38 416 GLY A O 1
ATOM 2801 N N . GLY A 1 417 ? -20.914 0.465 5.515 1.00 98.56 417 GLY A N 1
ATOM 2802 C CA . GLY A 1 417 ? -21.732 0.928 4.399 1.00 98.56 417 GLY A CA 1
ATOM 2803 C C . GLY A 1 417 ? -23.033 0.146 4.346 1.00 98.56 417 GLY A C 1
ATOM 2804 O O . GLY A 1 417 ? -23.772 0.148 5.322 1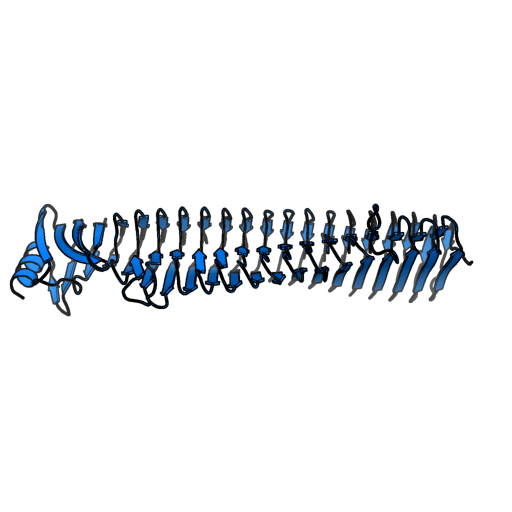.00 98.56 417 GLY A O 1
ATOM 2805 N N . ASP A 1 418 ? -23.365 -0.446 3.208 1.00 98.62 418 ASP A N 1
ATOM 2806 C CA . ASP A 1 418 ? -24.609 -1.181 3.017 1.00 98.62 418 ASP A CA 1
ATOM 2807 C C . ASP A 1 418 ? -24.363 -2.691 3.032 1.00 98.62 418 ASP A C 1
ATOM 2809 O O . ASP A 1 418 ? -23.937 -3.237 2.024 1.00 98.62 418 ASP A O 1
ATOM 2813 N N . GLY A 1 419 ? -24.792 -3.415 4.065 1.00 98.62 419 GLY A N 1
ATOM 2814 C CA . GLY A 1 419 ? -24.837 -4.875 4.032 1.00 98.62 419 GLY A CA 1
ATOM 2815 C C . GLY A 1 419 ? -24.759 -5.537 5.396 1.00 98.62 419 GLY A C 1
ATOM 2816 O O . GLY A 1 419 ? -25.695 -5.470 6.175 1.00 98.62 419 GLY A O 1
ATOM 2817 N N . LYS A 1 420 ? -23.762 -6.377 5.640 1.00 98.81 420 LYS A N 1
ATOM 2818 C CA . LYS A 1 420 ? -23.565 -7.011 6.955 1.00 98.81 420 LYS A CA 1
ATOM 2819 C C . LYS A 1 420 ? -22.090 -7.025 7.226 1.00 98.81 420 LYS A C 1
ATOM 2821 O O . LYS A 1 420 ? -21.393 -7.986 6.882 1.00 98.81 420 LYS A O 1
ATOM 2826 N N . ASP A 1 421 ? -21.651 -5.969 7.865 1.00 98.88 421 ASP A N 1
ATOM 2827 C CA . ASP A 1 421 ? -20.256 -5.624 7.905 1.00 98.88 421 ASP A CA 1
ATOM 2828 C C . ASP A 1 421 ? -19.617 -6.119 9.187 1.00 98.88 421 ASP A C 1
ATOM 2830 O O . ASP A 1 421 ? -20.220 -6.231 10.260 1.00 98.88 421 ASP A O 1
ATOM 2834 N N . VAL A 1 422 ? -18.342 -6.458 9.076 1.00 98.94 422 VAL A N 1
ATOM 2835 C CA . VAL A 1 422 ? -17.528 -6.894 10.199 1.00 98.94 422 VAL A CA 1
ATOM 2836 C C . VAL A 1 422 ? -16.397 -5.900 10.385 1.00 98.94 422 VAL A C 1
ATOM 2838 O O . VAL A 1 422 ? -15.444 -5.869 9.611 1.00 98.94 422 VAL A O 1
ATOM 2841 N N . ILE A 1 423 ? -16.452 -5.134 11.472 1.00 98.94 423 ILE A N 1
ATOM 2842 C CA . ILE A 1 423 ? -15.442 -4.133 11.815 1.00 98.94 423 ILE A CA 1
ATOM 2843 C C . ILE A 1 423 ? -14.680 -4.591 13.058 1.00 98.94 423 ILE A C 1
ATOM 2845 O O . ILE A 1 423 ? -15.191 -4.573 14.176 1.00 98.94 423 ILE A O 1
ATOM 2849 N N . ASN A 1 424 ? -13.418 -4.973 12.880 1.00 98.88 424 ASN A N 1
ATOM 2850 C CA . ASN A 1 424 ? -12.520 -5.415 13.942 1.00 98.88 424 ASN A CA 1
ATOM 2851 C C . ASN A 1 424 ? -11.369 -4.426 14.131 1.00 98.88 424 ASN A C 1
ATOM 2853 O O . ASN A 1 424 ? -10.485 -4.313 13.286 1.00 98.88 424 ASN A O 1
ATOM 2857 N N . ILE A 1 425 ? -11.312 -3.762 15.284 1.00 98.88 425 ILE A N 1
ATOM 2858 C CA . ILE A 1 425 ? -10.250 -2.811 15.624 1.00 98.88 425 ILE A CA 1
ATOM 2859 C C . ILE A 1 425 ? -9.525 -3.283 16.881 1.00 98.88 425 ILE A C 1
ATOM 2861 O O . ILE A 1 425 ? -10.111 -3.403 17.955 1.00 98.88 425 ILE A O 1
ATOM 2865 N N . THR A 1 426 ? -8.221 -3.527 16.774 1.00 98.56 426 THR A N 1
ATOM 2866 C CA . THR A 1 426 ? -7.398 -3.994 17.894 1.00 98.56 426 THR A CA 1
ATOM 2867 C C . THR A 1 426 ? -6.121 -3.176 18.027 1.00 98.56 426 THR A C 1
ATOM 2869 O O . THR A 1 426 ? -5.350 -3.044 17.083 1.00 98.56 426 THR A O 1
ATOM 2872 N N . ALA A 1 427 ? -5.847 -2.692 19.236 1.00 97.94 427 ALA A N 1
ATOM 2873 C CA . ALA A 1 427 ? -4.580 -2.071 19.597 1.00 97.94 427 ALA A CA 1
ATOM 2874 C C . ALA A 1 427 ? -3.922 -2.828 20.748 1.00 97.94 427 ALA A C 1
ATOM 2876 O O . ALA A 1 427 ? -4.561 -3.100 21.766 1.00 97.94 427 ALA A O 1
ATOM 2877 N N . ILE A 1 428 ? -2.634 -3.139 20.614 1.00 95.44 428 ILE A N 1
ATOM 2878 C CA . ILE A 1 428 ? -1.880 -3.904 21.610 1.00 95.44 428 ILE A CA 1
ATOM 2879 C C . ILE A 1 428 ? -0.611 -3.150 21.987 1.00 95.44 428 ILE A C 1
ATOM 2881 O O . ILE A 1 428 ? 0.296 -2.998 21.174 1.00 95.44 428 ILE A O 1
ATOM 2885 N N . ALA A 1 429 ? -0.488 -2.755 23.251 1.00 93.25 429 ALA A N 1
ATOM 2886 C CA . ALA A 1 429 ? 0.741 -2.173 23.779 1.00 93.25 429 ALA A CA 1
ATOM 2887 C C . ALA A 1 429 ? 1.397 -3.116 24.797 1.00 93.25 429 ALA A C 1
ATOM 2889 O O . ALA A 1 429 ? 0.797 -3.514 25.803 1.00 93.25 429 ALA A O 1
ATOM 2890 N N . GLY A 1 430 ? 2.652 -3.482 24.534 1.00 87.12 430 GLY A N 1
ATOM 2891 C CA . GLY A 1 430 ? 3.472 -4.309 25.414 1.00 87.12 430 GLY A CA 1
ATOM 2892 C C . GLY A 1 430 ? 4.729 -3.585 25.870 1.00 87.12 430 GLY A C 1
ATOM 2893 O O . GLY A 1 430 ? 5.631 -3.360 25.067 1.00 87.12 430 GLY A O 1
ATOM 2894 N N . SER A 1 431 ? 4.797 -3.267 27.166 1.00 79.19 431 SER A N 1
ATOM 2895 C CA . SER A 1 431 ? 6.026 -2.789 27.805 1.00 79.19 431 SER A CA 1
ATOM 2896 C C . SER A 1 431 ? 6.695 -3.867 28.651 1.00 79.19 431 SER A C 1
ATOM 2898 O O . SER A 1 431 ? 6.028 -4.771 29.155 1.00 79.19 431 SER A O 1
ATOM 2900 N N . ASP A 1 432 ? 8.003 -3.737 28.879 1.00 72.94 432 ASP A N 1
ATOM 2901 C CA . ASP A 1 432 ? 8.748 -4.562 29.844 1.00 72.94 432 ASP A CA 1
ATOM 2902 C C . ASP A 1 432 ? 8.453 -4.204 31.320 1.00 72.94 432 ASP A C 1
ATOM 2904 O O . ASP A 1 432 ? 9.078 -4.731 32.239 1.00 72.94 432 ASP A O 1
ATOM 2908 N N . GLY A 1 433 ? 7.491 -3.303 31.564 1.00 64.25 433 GLY A N 1
ATOM 2909 C CA . GLY A 1 433 ? 7.107 -2.835 32.896 1.00 64.25 433 GLY A CA 1
ATOM 2910 C C . GLY A 1 433 ? 7.961 -1.685 33.440 1.00 64.25 433 GLY A C 1
ATOM 2911 O O . GLY A 1 433 ? 7.684 -1.188 34.535 1.00 64.25 433 GLY A O 1
ATOM 2912 N N . SER A 1 434 ? 8.963 -1.198 32.705 1.00 68.25 434 SER A N 1
ATOM 2913 C CA . SER A 1 434 ? 9.822 -0.110 33.186 1.00 68.25 434 SER A CA 1
ATOM 2914 C C . SER A 1 434 ? 9.190 1.286 33.057 1.00 68.25 434 SER A C 1
ATOM 2916 O O . SER A 1 434 ? 9.533 2.172 33.846 1.00 68.25 434 SER A O 1
ATOM 2918 N N . SER A 1 435 ? 8.195 1.485 32.177 1.00 73.25 435 SER A N 1
ATOM 2919 C CA . SER A 1 435 ? 7.524 2.785 31.966 1.00 73.25 435 SER A CA 1
ATOM 2920 C C . SER A 1 435 ? 6.021 2.694 31.655 1.00 73.25 435 SER A C 1
ATOM 2922 O O . SER A 1 435 ? 5.559 1.643 31.199 1.00 73.25 435 SER A O 1
ATOM 2924 N N . PRO A 1 436 ? 5.263 3.797 31.858 1.00 79.75 436 PRO A N 1
ATOM 2925 C CA . PRO A 1 436 ? 3.881 3.906 31.403 1.00 79.75 436 PRO A CA 1
ATOM 2926 C C . PRO A 1 436 ? 3.753 3.767 29.883 1.00 79.75 436 PRO A C 1
ATOM 2928 O O . PRO A 1 436 ? 4.632 4.209 29.141 1.00 79.75 436 PRO A O 1
ATOM 2931 N N . GLY A 1 437 ? 2.642 3.196 29.432 1.00 87.06 437 GLY A N 1
ATOM 2932 C CA . GLY A 1 437 ? 2.264 3.124 28.021 1.00 87.06 437 GLY A CA 1
ATOM 2933 C C . GLY A 1 437 ? 0.749 3.106 27.852 1.00 87.06 437 GLY A C 1
ATOM 2934 O O . GLY A 1 437 ? 0.023 3.041 28.846 1.00 87.06 437 GLY A O 1
ATOM 2935 N N . SER A 1 438 ? 0.271 3.144 26.612 1.00 92.44 438 SER A N 1
ATOM 2936 C CA . SER A 1 438 ? -1.164 3.148 26.312 1.00 92.44 438 SER A CA 1
ATOM 2937 C C . SER A 1 438 ? -1.522 2.323 25.077 1.00 92.44 438 SER A C 1
ATOM 2939 O O . SER A 1 438 ? -0.784 2.286 24.093 1.00 92.44 438 SER A O 1
ATOM 2941 N N . ALA A 1 439 ? -2.682 1.675 25.131 1.00 96.12 439 ALA A N 1
ATOM 2942 C CA . ALA A 1 439 ? -3.355 1.044 24.008 1.00 96.12 439 ALA A CA 1
ATOM 2943 C C . ALA A 1 439 ? -4.767 1.624 23.878 1.00 96.12 439 ALA A C 1
ATOM 2945 O O . ALA A 1 439 ? -5.543 1.553 24.828 1.00 96.12 439 ALA A O 1
ATOM 2946 N N . PHE A 1 440 ? -5.106 2.164 22.713 1.00 97.88 440 PHE A N 1
ATOM 2947 C CA . PHE A 1 440 ? -6.452 2.638 22.395 1.00 97.88 440 PHE A CA 1
ATOM 2948 C C . PHE A 1 440 ? -6.972 1.882 21.179 1.00 97.88 440 PHE A C 1
ATOM 2950 O O . PHE A 1 440 ? -6.377 2.002 20.114 1.00 97.88 440 PHE A O 1
ATOM 2957 N N . GLY A 1 441 ? -8.062 1.123 21.298 1.00 98.38 441 GLY A N 1
ATOM 2958 C CA . GLY A 1 441 ? -8.714 0.552 20.116 1.00 98.38 441 GLY A CA 1
ATOM 2959 C C . GLY A 1 441 ? -9.172 1.677 19.184 1.00 98.38 441 GLY A C 1
ATOM 2960 O O . GLY A 1 441 ? -8.678 1.810 18.066 1.00 98.38 441 GLY A O 1
ATOM 2961 N N . LEU A 1 442 ? -10.014 2.563 19.714 1.00 98.50 442 LEU A N 1
ATOM 2962 C CA . LEU A 1 442 ? -10.554 3.744 19.047 1.00 98.50 442 LEU A CA 1
ATOM 2963 C C . LEU A 1 442 ? -10.278 5.001 19.887 1.00 98.50 442 LEU A C 1
ATOM 2965 O O . LEU A 1 442 ? -10.503 5.000 21.100 1.00 98.50 442 LEU A O 1
ATOM 2969 N N . ARG A 1 443 ? -9.784 6.080 19.268 1.00 98.69 443 ARG A N 1
ATOM 2970 C CA . ARG A 1 443 ? -9.516 7.353 19.955 1.00 98.69 443 ARG A CA 1
ATOM 2971 C C . ARG A 1 443 ? -9.903 8.556 19.101 1.00 98.69 443 ARG A C 1
ATOM 2973 O O . ARG A 1 443 ? -9.416 8.678 17.982 1.00 98.69 443 ARG A O 1
ATOM 2980 N N . GLN A 1 444 ? -10.692 9.490 19.631 1.00 98.69 444 GLN A N 1
ATOM 2981 C CA . GLN A 1 444 ? -11.115 10.698 18.902 1.00 98.69 444 GLN A CA 1
ATOM 2982 C C . GLN A 1 444 ? -11.643 10.402 17.491 1.00 98.69 444 GLN A C 1
ATOM 2984 O O . GLN A 1 444 ? -11.280 11.092 16.546 1.00 98.69 444 GLN A O 1
ATOM 2989 N N . SER A 1 445 ? -12.395 9.317 17.333 1.00 98.81 445 SER A N 1
ATOM 2990 C CA . SER A 1 445 ? -12.741 8.755 16.023 1.00 98.81 445 SER A CA 1
ATOM 2991 C C . SER A 1 445 ? -14.196 8.307 15.975 1.00 98.81 445 SER A C 1
ATOM 2993 O O . SER A 1 445 ? -14.855 8.230 17.015 1.00 98.81 445 SER A O 1
ATOM 2995 N N . GLN A 1 446 ? -14.663 7.993 14.770 1.00 98.69 446 GLN A N 1
ATOM 2996 C CA . GLN A 1 446 ? -15.994 7.457 14.508 1.00 98.69 446 GLN A CA 1
ATOM 2997 C C . GLN A 1 446 ? -15.893 6.084 13.840 1.00 98.69 446 GLN A C 1
ATOM 2999 O O . GLN A 1 446 ? -15.074 5.887 12.940 1.00 98.69 446 GLN A O 1
ATOM 3004 N N . VAL A 1 447 ? -16.748 5.164 14.275 1.00 98.88 447 VAL A N 1
ATOM 3005 C CA . VAL A 1 447 ? -17.050 3.908 13.580 1.00 98.88 447 VAL A CA 1
ATOM 3006 C C . VAL A 1 447 ? -18.553 3.860 13.327 1.00 98.88 447 VAL A C 1
ATOM 3008 O O . VAL A 1 447 ? -19.319 4.207 14.228 1.00 98.88 447 VAL A O 1
ATOM 3011 N N . ASP A 1 448 ? -18.947 3.457 12.128 1.00 98.81 448 ASP A N 1
ATOM 3012 C CA . ASP A 1 448 ? -20.337 3.298 11.696 1.00 98.81 448 ASP A CA 1
ATOM 3013 C C . ASP A 1 448 ? -20.473 1.949 10.977 1.00 98.81 448 ASP A C 1
ATOM 3015 O O . ASP A 1 448 ? -19.655 1.663 10.099 1.00 98.81 448 ASP A O 1
ATOM 3019 N N . GLY A 1 449 ? -21.420 1.106 11.390 1.00 98.56 449 GLY A N 1
ATOM 3020 C CA . GLY A 1 449 ? -21.739 -0.135 10.679 1.00 98.56 449 GLY A CA 1
ATOM 3021 C C . GLY A 1 449 ? -22.429 0.195 9.361 1.00 98.56 449 GLY A C 1
ATOM 3022 O O . GLY A 1 449 ? -21.856 -0.030 8.300 1.00 98.56 449 GLY A O 1
ATOM 3023 N N . GLY A 1 450 ? -23.534 0.933 9.449 1.00 98.62 450 GLY A N 1
ATOM 3024 C CA . GLY A 1 450 ? -24.269 1.452 8.304 1.00 98.62 450 GLY A CA 1
ATOM 3025 C C . GLY A 1 450 ? -25.628 0.775 8.178 1.00 98.62 450 GLY A C 1
ATOM 3026 O O . GLY A 1 450 ? -26.412 0.797 9.122 1.00 98.62 450 GLY A O 1
ATOM 3027 N N . GLN A 1 451 ? -25.977 0.270 6.999 1.00 98.56 451 GLN A N 1
ATOM 3028 C CA . GLN A 1 451 ? -27.194 -0.513 6.810 1.00 98.56 451 GLN A CA 1
ATOM 3029 C C . GLN A 1 451 ? -26.922 -2.006 6.980 1.00 98.56 451 GLN A C 1
ATOM 3031 O O . GLN A 1 451 ? -25.964 -2.546 6.450 1.00 98.56 451 GLN A O 1
ATOM 3036 N N . GLY A 1 452 ? -27.900 -2.684 7.567 1.00 98.62 452 GLY A N 1
ATOM 3037 C CA . GLY A 1 452 ? -27.960 -4.113 7.813 1.00 98.62 452 GLY A CA 1
ATOM 3038 C C . GLY A 1 452 ? -27.315 -4.533 9.135 1.00 98.62 452 GLY A C 1
ATOM 3039 O O . GLY A 1 452 ? -27.231 -3.753 10.063 1.00 98.62 452 GLY A O 1
ATOM 3040 N N . ASN A 1 453 ? -27.072 -5.836 9.307 1.00 98.81 453 ASN A N 1
ATOM 3041 C CA . ASN A 1 453 ? -26.760 -6.380 10.637 1.00 98.81 453 ASN A CA 1
ATOM 3042 C C . ASN A 1 453 ? -25.246 -6.507 10.818 1.00 98.81 453 ASN A C 1
ATOM 3044 O O . ASN A 1 453 ? -24.663 -7.490 10.337 1.00 98.81 453 ASN A O 1
ATOM 3048 N N . ASP A 1 454 ? -24.662 -5.608 11.593 1.00 98.88 454 ASP A N 1
ATOM 3049 C CA . ASP A 1 454 ? -23.219 -5.439 11.665 1.00 98.88 454 ASP A CA 1
ATOM 3050 C C . ASP A 1 454 ? -22.604 -6.029 12.935 1.00 98.88 454 ASP A C 1
ATOM 3052 O O . ASP A 1 454 ? -23.224 -6.182 13.994 1.00 98.88 454 ASP A O 1
ATOM 3056 N N . LEU A 1 455 ? -21.325 -6.384 12.837 1.00 98.88 455 LEU A N 1
ATOM 3057 C CA . LEU A 1 455 ? -20.506 -6.844 13.949 1.00 98.88 455 LEU A CA 1
ATOM 3058 C C . LEU A 1 455 ? -19.329 -5.894 14.149 1.00 98.88 455 LEU A C 1
ATOM 3060 O O . LEU A 1 455 ? -18.331 -5.953 13.433 1.00 98.88 455 LEU A O 1
ATOM 3064 N N . ILE A 1 456 ? -19.393 -5.097 15.212 1.00 98.94 456 ILE A N 1
ATOM 3065 C CA . ILE A 1 456 ? -18.353 -4.133 15.565 1.00 98.94 456 ILE A CA 1
ATOM 3066 C C . ILE A 1 456 ? -17.623 -4.613 16.820 1.00 98.94 456 ILE A C 1
ATOM 3068 O O . ILE A 1 456 ? -18.187 -4.684 17.913 1.00 98.94 456 ILE A O 1
ATOM 3072 N N . THR A 1 457 ? -16.333 -4.920 16.689 1.00 98.88 457 THR A N 1
ATOM 3073 C CA . THR A 1 457 ? -15.464 -5.331 17.797 1.00 98.88 457 THR A CA 1
ATOM 3074 C C . THR A 1 457 ? -14.276 -4.391 17.946 1.00 98.88 457 THR A C 1
ATOM 3076 O O . THR A 1 457 ? -13.456 -4.254 17.042 1.00 98.88 457 THR A O 1
ATOM 3079 N N . ILE A 1 458 ? -14.127 -3.785 19.127 1.00 98.81 458 ILE A N 1
ATOM 3080 C CA . ILE A 1 458 ? -13.047 -2.837 19.428 1.00 98.81 458 ILE A CA 1
ATOM 3081 C C . ILE A 1 458 ? -12.313 -3.255 20.707 1.00 98.81 458 ILE A C 1
ATOM 3083 O O . ILE A 1 458 ? -12.927 -3.513 21.748 1.00 98.81 458 ILE A O 1
ATOM 3087 N N . SER A 1 459 ? -10.979 -3.308 20.654 1.00 98.44 459 SER A N 1
ATOM 3088 C CA . SER A 1 459 ? -10.147 -3.712 21.790 1.00 98.44 459 SER A CA 1
ATOM 3089 C C . SER A 1 459 ? -8.880 -2.872 21.955 1.00 98.44 459 SER A C 1
ATOM 3091 O O . SER A 1 459 ? -8.085 -2.737 21.025 1.00 98.44 459 SER A O 1
ATOM 3093 N N . GLY A 1 460 ? -8.650 -2.360 23.168 1.00 97.38 460 GLY A N 1
ATOM 3094 C CA . GLY A 1 460 ? -7.369 -1.777 23.586 1.00 97.38 460 GLY A CA 1
ATOM 3095 C C . GLY A 1 460 ? -6.712 -2.596 24.693 1.00 97.38 460 GLY A C 1
ATOM 3096 O O . GLY A 1 460 ? -7.172 -2.601 25.838 1.00 97.38 460 GLY A O 1
ATOM 3097 N N . GLN A 1 461 ? -5.620 -3.285 24.369 1.00 95.00 461 GLN A N 1
ATOM 3098 C CA . GLN A 1 461 ? -5.012 -4.290 25.238 1.00 95.00 461 GLN A CA 1
ATOM 3099 C C . GLN A 1 461 ? -3.643 -3.864 25.761 1.00 95.00 461 GLN A C 1
ATOM 3101 O O . GLN A 1 461 ? -2.714 -3.571 25.005 1.00 95.00 461 GLN A O 1
ATOM 3106 N N . ALA A 1 462 ? -3.505 -3.919 27.081 1.00 90.25 462 ALA A N 1
ATOM 3107 C CA . ALA A 1 462 ? -2.252 -3.738 27.790 1.00 90.25 462 ALA A CA 1
ATOM 3108 C C . ALA A 1 462 ? -1.658 -5.100 28.179 1.00 90.25 462 ALA A C 1
ATOM 3110 O O . ALA A 1 462 ? -2.293 -5.880 28.887 1.00 90.25 462 ALA A O 1
ATOM 3111 N N . LYS A 1 463 ? -0.415 -5.384 27.766 1.00 86.56 463 LYS A N 1
ATOM 3112 C CA . LYS A 1 463 ? 0.296 -6.629 28.139 1.00 86.56 463 LYS A CA 1
ATOM 3113 C C . LYS A 1 463 ? 1.096 -6.529 29.449 1.00 86.56 463 LYS A C 1
ATOM 3115 O O . LYS A 1 463 ? 1.710 -7.509 29.860 1.00 86.56 463 LYS A O 1
ATOM 3120 N N . SER A 1 464 ? 1.116 -5.365 30.102 1.00 79.12 464 SER A N 1
ATOM 3121 C CA . SER A 1 464 ? 1.870 -5.106 31.337 1.00 79.12 464 SER A CA 1
ATOM 3122 C C . SER A 1 464 ? 1.085 -4.185 32.273 1.00 79.12 464 SER A C 1
ATOM 3124 O O . SER A 1 464 ? 0.367 -3.304 31.809 1.00 79.12 464 SER A O 1
ATOM 3126 N N . GLY A 1 465 ? 1.244 -4.351 33.592 1.00 70.50 465 GLY A N 1
ATOM 3127 C CA . GLY A 1 465 ? 0.459 -3.638 34.616 1.00 70.50 465 GLY A CA 1
ATOM 3128 C C . GLY A 1 465 ? 0.678 -2.120 34.689 1.00 70.50 465 GLY A C 1
ATOM 3129 O O . GLY A 1 465 ? -0.063 -1.430 35.381 1.00 70.50 465 GLY A O 1
ATOM 3130 N N . ARG A 1 466 ? 1.674 -1.583 33.975 1.00 81.38 466 ARG A N 1
ATOM 3131 C CA . ARG A 1 466 ? 1.909 -0.131 33.845 1.00 81.38 466 ARG A CA 1
ATOM 3132 C C . ARG A 1 466 ? 1.451 0.437 32.501 1.00 81.38 466 ARG A C 1
ATOM 3134 O O . ARG A 1 466 ? 1.678 1.609 32.230 1.00 81.38 466 ARG A O 1
ATOM 3141 N N . VAL A 1 467 ? 0.819 -0.374 31.659 1.00 85.38 467 VAL A N 1
ATOM 3142 C CA . VAL A 1 467 ? 0.212 0.059 30.399 1.00 85.38 467 VAL A CA 1
ATOM 3143 C C . VAL A 1 467 ? -1.294 0.152 30.609 1.00 85.38 467 VAL A C 1
ATOM 3145 O O . VAL A 1 467 ? -1.891 -0.738 31.213 1.00 85.38 467 VAL A O 1
ATOM 3148 N N . THR A 1 468 ? -1.910 1.229 30.135 1.00 91.69 468 THR A N 1
ATOM 3149 C CA . THR A 1 468 ? -3.369 1.364 30.142 1.00 91.69 468 THR A CA 1
ATOM 3150 C C . THR A 1 468 ? -3.958 0.906 28.815 1.00 91.69 468 THR A C 1
ATOM 3152 O O . THR A 1 468 ? -3.338 1.061 27.766 1.00 91.69 468 THR A O 1
ATOM 3155 N N . GLY A 1 469 ? -5.142 0.301 28.855 1.00 94.56 469 GLY A N 1
ATOM 3156 C CA . GLY A 1 469 ? -5.832 -0.222 27.677 1.00 94.56 469 GLY A CA 1
ATOM 3157 C C . GLY A 1 469 ? -7.279 0.246 27.639 1.00 94.56 469 GLY A C 1
ATOM 3158 O O . GLY A 1 469 ? -8.045 -0.088 28.544 1.00 94.56 469 GLY A O 1
ATOM 3159 N N . TYR A 1 470 ? -7.644 0.997 26.606 1.00 96.88 470 TYR A N 1
ATOM 3160 C CA . TYR A 1 470 ? -8.981 1.543 26.400 1.00 96.88 470 TYR A CA 1
ATOM 3161 C C . TYR A 1 470 ? -9.584 1.009 25.106 1.00 96.88 470 TYR A C 1
ATOM 3163 O O . TYR A 1 470 ? -8.941 1.077 24.060 1.00 96.88 470 TYR A O 1
ATOM 3171 N N . GLY A 1 471 ? -10.818 0.508 25.165 1.00 98.06 471 GLY A N 1
ATOM 3172 C CA . GLY A 1 471 ? -11.555 0.109 23.965 1.00 98.06 471 GLY A CA 1
ATOM 3173 C C . GLY A 1 471 ? -11.840 1.314 23.074 1.00 98.06 471 GLY A C 1
ATOM 3174 O O . GLY A 1 471 ? -11.254 1.435 22.003 1.00 98.06 471 GLY A O 1
ATOM 3175 N N . ALA A 1 472 ? -12.665 2.240 23.561 1.00 98.31 472 ALA A N 1
ATOM 3176 C CA . ALA A 1 472 ? -12.993 3.498 22.900 1.00 98.31 472 ALA A CA 1
ATOM 3177 C C . ALA A 1 472 ? -12.767 4.688 23.845 1.00 98.31 472 ALA A C 1
ATOM 3179 O O . ALA A 1 472 ? -13.234 4.670 24.983 1.00 98.31 472 ALA A O 1
ATOM 3180 N N . SER A 1 473 ? -12.068 5.723 23.369 1.00 98.38 473 SER A N 1
ATOM 3181 C CA . SER A 1 473 ? -11.794 6.959 24.116 1.00 98.38 473 SER A CA 1
ATOM 3182 C C . SER A 1 473 ? -12.171 8.194 23.300 1.00 98.38 473 SER A C 1
ATOM 3184 O O . SER A 1 473 ? -11.698 8.356 22.174 1.00 98.38 473 SER A O 1
ATOM 3186 N N . GLN A 1 474 ? -13.025 9.069 23.834 1.00 98.44 474 GLN A N 1
ATOM 3187 C CA . GLN A 1 474 ? -13.488 10.293 23.163 1.00 98.44 474 GLN A CA 1
ATOM 3188 C C . GLN A 1 474 ? -14.019 10.027 21.749 1.00 98.44 474 GLN A C 1
ATOM 3190 O O . GLN A 1 474 ? -13.689 10.746 20.810 1.00 98.44 474 GLN A O 1
ATOM 3195 N N . SER A 1 475 ? -14.739 8.924 21.573 1.00 98.75 475 SER A N 1
ATOM 3196 C CA . SER A 1 475 ? -15.089 8.383 20.259 1.00 98.75 475 SER A CA 1
ATOM 3197 C C . SER A 1 475 ? -16.559 8.012 20.185 1.00 98.75 475 SER A C 1
ATOM 3199 O O . SER A 1 475 ? -17.188 7.768 21.219 1.00 98.75 475 SER A O 1
ATOM 3201 N N . THR A 1 476 ? -17.069 7.935 18.961 1.00 98.69 476 THR A N 1
ATOM 3202 C CA . THR A 1 476 ? -18.426 7.484 18.666 1.00 98.69 476 THR A CA 1
ATOM 3203 C C . THR A 1 476 ? -18.401 6.147 17.936 1.00 98.69 476 THR A C 1
ATOM 3205 O O . THR A 1 476 ? -17.542 5.904 17.086 1.00 98.69 476 THR A O 1
ATOM 3208 N N . VAL A 1 477 ? -19.331 5.266 18.288 1.00 98.88 477 VAL A N 1
ATOM 3209 C CA . VAL A 1 477 ? -19.578 4.004 17.583 1.00 98.88 477 VAL A CA 1
ATOM 3210 C C . VAL A 1 477 ? -21.073 3.910 17.334 1.00 98.88 477 VAL A C 1
ATOM 3212 O O . VAL A 1 477 ? -21.844 4.070 18.279 1.00 98.88 477 VAL A O 1
ATOM 3215 N N . HIS A 1 478 ? -21.458 3.683 16.087 1.00 98.69 478 HIS A N 1
ATOM 3216 C CA . HIS A 1 478 ? -22.839 3.542 15.643 1.00 98.69 478 HIS A CA 1
ATOM 3217 C C . HIS A 1 478 ? -22.995 2.165 14.990 1.00 98.69 478 HIS A C 1
ATOM 3219 O O . HIS A 1 478 ? -22.143 1.800 14.183 1.00 98.69 478 HIS A O 1
ATOM 3225 N N . GLY A 1 479 ? -24.014 1.402 15.390 1.00 98.50 479 GLY A N 1
ATOM 3226 C CA . GLY A 1 479 ? -24.427 0.186 14.685 1.00 98.50 479 GLY A CA 1
ATOM 3227 C C . GLY A 1 479 ? -25.049 0.565 13.346 1.00 98.50 479 GLY A C 1
ATOM 3228 O O . GLY A 1 479 ? -24.445 0.330 12.310 1.00 98.50 479 GLY A O 1
ATOM 3229 N N . GLY A 1 480 ? -26.134 1.336 13.401 1.00 98.50 480 GLY A N 1
ATOM 3230 C CA . GLY A 1 480 ? -26.813 1.866 12.227 1.00 98.50 480 GLY A CA 1
ATOM 3231 C C . GLY A 1 480 ? -28.226 1.304 12.106 1.00 98.50 480 GLY A C 1
ATOM 3232 O O . GLY A 1 480 ? -29.005 1.375 13.057 1.00 98.50 480 GLY A O 1
ATOM 3233 N N . ASP A 1 481 ? -28.596 0.841 10.917 1.00 98.56 481 ASP A N 1
ATOM 3234 C CA . ASP A 1 481 ? -29.893 0.226 10.644 1.00 98.56 481 ASP A CA 1
ATOM 3235 C C . ASP A 1 481 ? -29.772 -1.299 10.627 1.00 98.56 481 ASP A C 1
ATOM 3237 O O . ASP A 1 481 ? -29.444 -1.866 9.601 1.00 98.56 481 ASP A O 1
ATOM 3241 N N . GLY A 1 482 ? -30.188 -2.015 11.660 1.00 98.62 482 GLY A N 1
ATOM 3242 C CA . GLY A 1 482 ? -30.163 -3.473 11.657 1.00 98.62 482 GLY A CA 1
ATOM 3243 C C . GLY A 1 482 ? -30.142 -4.048 13.058 1.00 98.62 482 GLY A C 1
ATOM 3244 O O . GLY A 1 482 ? -30.500 -3.399 14.019 1.00 98.62 482 GLY A O 1
ATOM 3245 N N . ASN A 1 483 ? -29.854 -5.337 13.188 1.00 98.81 483 ASN A N 1
ATOM 3246 C CA . ASN A 1 483 ? -29.669 -5.944 14.507 1.00 98.81 483 ASN A CA 1
ATOM 3247 C C . ASN A 1 483 ? -28.174 -6.132 14.717 1.00 98.81 483 ASN A C 1
ATOM 3249 O O . ASN A 1 483 ? -27.619 -7.158 14.299 1.00 98.81 483 ASN A O 1
ATOM 3253 N N . ASP A 1 484 ? -27.559 -5.146 15.348 1.00 98.88 484 ASP A N 1
ATOM 3254 C CA . ASP A 1 484 ? -26.116 -5.016 15.420 1.00 98.88 484 ASP A CA 1
ATOM 3255 C C . ASP A 1 484 ? -25.549 -5.649 16.683 1.00 98.88 484 ASP A C 1
ATOM 3257 O O . ASP A 1 484 ? -26.206 -5.819 17.715 1.00 98.88 484 ASP A O 1
ATOM 3261 N N . VAL A 1 485 ? -24.274 -6.016 16.617 1.00 98.88 485 VAL A N 1
ATOM 3262 C CA . VAL A 1 485 ? -23.522 -6.517 17.762 1.00 98.88 485 VAL A CA 1
ATOM 3263 C C . VAL A 1 485 ? -22.308 -5.636 17.981 1.00 98.88 485 VAL A C 1
ATOM 3265 O O . VAL A 1 485 ? -21.333 -5.696 17.234 1.00 98.88 485 VAL A O 1
ATOM 3268 N N . ILE A 1 486 ? -22.322 -4.884 19.080 1.00 98.88 486 ILE A N 1
ATOM 3269 C CA . ILE A 1 486 ? -21.241 -3.973 19.450 1.00 98.88 486 ILE A CA 1
ATOM 3270 C C . ILE A 1 486 ? -20.516 -4.515 20.683 1.00 98.88 486 ILE A C 1
ATOM 3272 O O . ILE A 1 486 ? -21.064 -4.601 21.785 1.00 98.88 486 ILE A O 1
ATOM 3276 N N . SER A 1 487 ? -19.245 -4.876 20.510 1.00 98.75 487 SER A N 1
ATOM 3277 C CA . SER A 1 487 ? -18.386 -5.436 21.552 1.00 98.75 487 SER A CA 1
ATOM 3278 C C . SER A 1 487 ? -17.151 -4.569 21.770 1.00 98.75 487 SER A C 1
ATOM 3280 O O . SER A 1 487 ? -16.243 -4.533 20.941 1.00 98.75 487 SER A O 1
ATOM 3282 N N . ILE A 1 488 ? -17.069 -3.909 22.927 1.00 98.62 488 ILE A N 1
ATOM 3283 C CA . ILE A 1 488 ? -15.968 -2.994 23.251 1.00 98.62 488 ILE A CA 1
ATOM 3284 C C . ILE A 1 488 ? -15.292 -3.427 24.542 1.00 98.62 488 ILE A C 1
ATOM 3286 O O . ILE A 1 488 ? -15.919 -3.562 25.596 1.00 98.62 488 ILE A O 1
ATOM 3290 N N . SER A 1 489 ? -13.977 -3.608 24.465 1.00 97.75 489 SER A N 1
ATOM 3291 C CA . SER A 1 489 ? -13.157 -4.089 25.571 1.00 97.75 489 SER A CA 1
ATOM 3292 C C . SER A 1 489 ? -11.878 -3.275 25.730 1.00 97.75 489 SER A C 1
ATOM 3294 O O . SER A 1 489 ? -11.279 -2.800 24.769 1.00 97.75 489 SER A O 1
ATOM 3296 N N . GLY A 1 490 ? -11.414 -3.150 26.966 1.00 95.62 490 GLY A N 1
ATOM 3297 C CA . GLY A 1 490 ? -10.089 -2.623 27.249 1.00 95.62 490 GLY A CA 1
ATOM 3298 C C . GLY A 1 490 ? -9.595 -3.120 28.594 1.00 95.62 490 GLY A C 1
ATOM 3299 O O . GLY A 1 490 ? -10.391 -3.391 29.494 1.00 95.62 490 GLY A O 1
ATOM 3300 N N . THR A 1 491 ? -8.278 -3.279 28.732 1.00 93.69 491 THR A N 1
ATOM 3301 C CA . THR A 1 491 ? -7.678 -3.789 29.977 1.00 93.69 491 THR A CA 1
ATOM 3302 C C . THR A 1 491 ? -7.947 -2.865 31.169 1.00 93.69 491 THR A C 1
ATOM 3304 O O . THR A 1 491 ? -8.140 -3.333 32.288 1.00 93.69 491 THR A O 1
ATOM 3307 N N . THR A 1 492 ? -7.963 -1.553 30.934 1.00 93.00 492 THR A N 1
ATOM 3308 C CA . THR A 1 492 ? -8.255 -0.530 31.942 1.00 93.00 492 THR A CA 1
ATOM 3309 C C . THR A 1 492 ? -9.740 -0.191 31.956 1.00 93.00 492 THR A C 1
ATOM 3311 O O . THR A 1 492 ? -10.377 -0.285 33.004 1.00 93.00 492 THR A O 1
ATOM 3314 N N . ALA A 1 493 ? -10.293 0.167 30.799 1.00 94.75 493 ALA A N 1
ATOM 3315 C CA . ALA A 1 493 ? -11.711 0.448 30.627 1.00 94.75 493 ALA A CA 1
ATOM 3316 C C . ALA A 1 493 ? -12.139 0.124 29.193 1.00 94.75 493 ALA A C 1
ATOM 3318 O O . ALA A 1 493 ? -11.369 0.289 28.252 1.00 94.75 493 ALA A O 1
ATOM 3319 N N . ALA A 1 494 ? -13.375 -0.321 29.010 1.00 96.88 494 ALA A N 1
ATOM 3320 C CA . ALA A 1 494 ? -13.960 -0.414 27.681 1.00 96.88 494 ALA A CA 1
ATOM 3321 C C . ALA A 1 494 ? -14.215 0.984 27.103 1.00 96.88 494 ALA A C 1
ATOM 3323 O O . ALA A 1 494 ? -13.873 1.223 25.949 1.00 96.88 494 ALA A O 1
ATOM 3324 N N . LEU A 1 495 ? -14.755 1.897 27.917 1.00 97.50 495 LEU A N 1
ATOM 3325 C CA . LEU A 1 495 ? -15.166 3.244 27.509 1.00 97.50 495 LEU A CA 1
ATOM 3326 C C . LEU A 1 495 ? -14.432 4.331 28.312 1.00 97.50 495 LEU A C 1
ATOM 3328 O O . LEU A 1 495 ? -14.229 4.193 29.521 1.00 97.50 495 LEU A O 1
ATOM 3332 N N . ASP A 1 496 ? -14.065 5.418 27.644 1.00 96.81 496 ASP A N 1
ATOM 3333 C CA . ASP A 1 496 ? -13.460 6.613 28.237 1.00 96.81 496 ASP A CA 1
ATOM 3334 C C . ASP A 1 496 ? -13.975 7.864 27.514 1.00 96.81 496 ASP A C 1
ATOM 3336 O O . ASP A 1 496 ? -13.483 8.229 26.453 1.00 96.81 496 ASP A O 1
ATOM 3340 N N . ASP A 1 497 ? -15.030 8.485 28.037 1.00 97.06 497 ASP A N 1
ATOM 3341 C CA . ASP A 1 497 ? -15.772 9.562 27.364 1.00 97.06 497 ASP A CA 1
ATOM 3342 C C . ASP A 1 497 ? -16.251 9.150 25.957 1.00 97.06 497 ASP A C 1
ATOM 3344 O O . ASP A 1 497 ? -16.195 9.924 25.001 1.00 97.06 497 ASP A O 1
ATOM 3348 N N . ALA A 1 498 ? -16.685 7.895 25.817 1.00 98.19 498 ALA A N 1
ATOM 3349 C CA . ALA A 1 498 ? -17.177 7.341 24.560 1.00 98.19 498 ALA A CA 1
ATOM 3350 C C . ALA A 1 498 ? -18.708 7.311 24.503 1.00 98.19 498 ALA A C 1
ATOM 3352 O O . ALA A 1 498 ? -19.394 7.280 25.531 1.00 98.19 498 ALA A O 1
ATOM 3353 N N . LEU A 1 499 ? -19.228 7.291 23.283 1.00 98.50 499 LEU A N 1
ATOM 3354 C CA . LEU A 1 499 ? -20.649 7.310 22.990 1.00 98.50 499 LEU A CA 1
ATOM 3355 C C . LEU A 1 499 ? -20.981 6.200 21.998 1.00 98.50 499 LEU A C 1
ATOM 3357 O O . LEU A 1 499 ? -20.462 6.186 20.885 1.00 98.50 499 LEU A O 1
ATOM 3361 N N . ILE A 1 500 ? -21.800 5.253 22.437 1.00 98.75 500 ILE A N 1
ATOM 3362 C CA . ILE A 1 500 ? -22.130 4.039 21.697 1.00 98.75 500 ILE A CA 1
ATOM 3363 C C . ILE A 1 500 ? -23.627 4.055 21.403 1.00 98.75 500 ILE A C 1
ATOM 3365 O O . ILE A 1 500 ? -24.420 4.157 22.338 1.00 98.75 500 ILE A O 1
ATOM 3369 N N . TYR A 1 501 ? -23.988 3.954 20.130 1.00 98.50 501 TYR A N 1
ATOM 3370 C CA . TYR A 1 501 ? -25.360 3.947 19.638 1.00 98.50 501 TYR A CA 1
ATOM 3371 C C . TYR A 1 501 ? -25.641 2.647 18.892 1.00 98.50 501 TYR A C 1
ATOM 3373 O O . TYR A 1 501 ? -24.838 2.266 18.044 1.00 98.50 501 TYR A O 1
ATOM 3381 N N . GLY A 1 502 ? -26.759 1.994 19.204 1.00 98.31 502 GLY A N 1
ATOM 3382 C CA . GLY A 1 502 ? -27.289 0.881 18.408 1.00 98.31 502 GLY A CA 1
ATOM 3383 C C . GLY A 1 502 ? -27.848 1.410 17.104 1.00 98.31 502 GLY A C 1
ATOM 3384 O O . GLY A 1 502 ? -27.171 1.376 16.087 1.00 98.31 502 GLY A O 1
ATOM 3385 N N . GLY A 1 503 ? -28.980 2.101 17.195 1.00 98.44 503 GLY A N 1
ATOM 3386 C CA . GLY A 1 503 ? -29.604 2.751 16.049 1.00 98.44 503 GLY A CA 1
ATOM 3387 C C . GLY A 1 503 ? -31.017 2.231 15.876 1.00 98.44 503 GLY A C 1
ATOM 3388 O O . GLY A 1 503 ? -31.810 2.339 16.809 1.00 98.44 503 GLY A O 1
ATOM 3389 N N . ASN A 1 504 ? -31.371 1.757 14.687 1.00 98.44 504 ASN A N 1
ATOM 3390 C CA . ASN A 1 504 ? -32.654 1.102 14.455 1.00 98.44 504 ASN A CA 1
ATOM 3391 C C . ASN A 1 504 ? -32.470 -0.413 14.475 1.00 98.44 504 ASN A C 1
ATOM 3393 O O . ASN A 1 504 ? -31.686 -0.913 13.692 1.00 98.44 504 ASN A O 1
ATOM 3397 N N . GLY A 1 505 ? -33.320 -1.141 15.196 1.00 98.50 505 GLY A N 1
ATOM 3398 C CA . GLY A 1 505 ? -33.360 -2.602 15.215 1.00 98.50 505 GLY A CA 1
ATOM 3399 C C . GLY A 1 505 ? -33.122 -3.158 16.616 1.00 98.50 505 GLY A C 1
ATOM 3400 O O . GLY A 1 505 ? -33.411 -2.485 17.590 1.00 98.50 505 GLY A O 1
ATOM 3401 N N . ASN A 1 506 ? -32.794 -4.445 16.745 1.00 98.75 506 ASN A N 1
ATOM 3402 C CA . ASN A 1 506 ? -32.637 -5.077 18.061 1.00 98.75 506 ASN A CA 1
ATOM 3403 C C . ASN A 1 506 ? -31.158 -5.355 18.314 1.00 98.75 506 ASN A C 1
ATOM 3405 O O . ASN A 1 506 ? -30.642 -6.400 17.902 1.00 98.75 506 ASN A O 1
ATOM 3409 N N . ASP A 1 507 ? -30.504 -4.434 19.006 1.00 98.81 507 ASP A N 1
ATOM 3410 C CA . ASP A 1 507 ? -29.053 -4.398 19.110 1.00 98.81 507 ASP A CA 1
ATOM 3411 C C . ASP A 1 507 ? -28.533 -5.108 20.358 1.00 98.81 507 ASP A C 1
ATOM 3413 O O . ASP A 1 507 ? -29.212 -5.259 21.381 1.00 98.81 507 ASP A O 1
ATOM 3417 N N . VAL A 1 508 ? -27.286 -5.572 20.285 1.00 98.81 508 VAL A N 1
ATOM 3418 C CA . VAL A 1 508 ? -26.610 -6.284 21.370 1.00 98.81 508 VAL A CA 1
ATOM 3419 C C . VAL A 1 508 ? -25.319 -5.581 21.762 1.00 98.81 508 VAL A C 1
ATOM 3421 O O . VAL A 1 508 ? -24.350 -5.530 21.005 1.00 98.81 508 VAL A O 1
ATOM 3424 N N . PHE A 1 509 ? -25.248 -5.169 23.025 1.00 98.75 509 PHE A N 1
ATOM 3425 C CA . PHE A 1 509 ? -24.117 -4.451 23.594 1.00 98.75 509 PHE A CA 1
ATOM 3426 C C . PHE A 1 509 ? -23.339 -5.320 24.576 1.00 98.75 509 PHE A C 1
ATOM 3428 O O . PHE A 1 509 ? -23.824 -5.726 25.638 1.00 98.75 509 PHE A O 1
ATOM 3435 N N . LYS A 1 510 ? -22.071 -5.552 24.244 1.00 98.06 510 LYS A N 1
ATOM 3436 C CA . LYS A 1 510 ? -21.062 -6.160 25.116 1.00 98.06 510 LYS A CA 1
ATOM 3437 C C . LYS A 1 510 ? -20.007 -5.116 25.434 1.00 98.06 510 LYS A C 1
ATOM 3439 O O . LYS A 1 510 ? -18.875 -5.158 24.952 1.00 98.06 510 LYS A O 1
ATOM 3444 N N . THR A 1 511 ? -20.407 -4.145 26.239 1.00 92.81 511 THR A N 1
ATOM 3445 C CA . THR A 1 511 ? -19.531 -3.077 26.715 1.00 92.81 511 THR A CA 1
ATOM 3446 C C . THR A 1 511 ? -19.059 -3.401 28.124 1.00 92.81 511 THR A C 1
ATOM 3448 O O . THR A 1 511 ? -19.846 -3.830 28.958 1.00 92.81 511 THR A O 1
ATOM 3451 N N . GLY A 1 512 ? -17.773 -3.214 28.410 1.00 93.31 512 GLY A N 1
ATOM 3452 C CA . GLY A 1 512 ? -17.250 -3.330 29.774 1.00 93.31 512 GLY A CA 1
ATOM 3453 C C . GLY A 1 512 ? -17.448 -2.064 30.620 1.00 93.31 512 GLY A C 1
ATOM 3454 O O . GLY A 1 512 ? -18.144 -1.122 30.242 1.00 93.31 512 GLY A O 1
ATOM 3455 N N . ARG A 1 513 ? -16.743 -2.019 31.756 1.00 94.50 513 ARG A N 1
ATOM 3456 C CA . ARG A 1 513 ? -16.640 -0.839 32.638 1.00 94.50 513 ARG A CA 1
ATOM 3457 C C . ARG A 1 513 ? -16.061 0.368 31.903 1.00 94.50 513 ARG A C 1
ATOM 3459 O O . ARG A 1 513 ? -15.182 0.197 31.058 1.00 94.50 513 ARG A O 1
ATOM 3466 N N . GLY A 1 514 ? -16.434 1.576 32.310 1.00 95.38 514 GLY A N 1
ATOM 3467 C CA . GLY A 1 514 ? -15.810 2.798 31.803 1.00 95.38 514 GLY A CA 1
ATOM 3468 C C . GLY A 1 514 ? -16.739 4.001 31.810 1.00 95.38 514 GLY A C 1
ATOM 3469 O O . GLY A 1 514 ? -17.930 3.862 32.069 1.00 95.38 514 GLY A O 1
ATOM 3470 N N . SER A 1 515 ? -16.192 5.179 31.527 1.00 96.88 515 SER A N 1
ATOM 3471 C CA . SER A 1 515 ? -16.992 6.398 31.409 1.00 96.88 515 SER A CA 1
ATOM 3472 C C . SER A 1 515 ? -17.549 6.525 29.998 1.00 96.88 515 SER A C 1
ATOM 3474 O O . SER A 1 515 ? -16.794 6.456 29.031 1.00 96.88 515 SER A O 1
ATOM 3476 N N . GLY A 1 516 ? -18.856 6.717 29.865 1.00 97.62 516 GLY A N 1
ATOM 3477 C CA . GLY A 1 516 ? -19.482 6.855 28.555 1.00 97.62 516 GLY A CA 1
ATOM 3478 C C . GLY A 1 516 ? -20.991 6.690 28.584 1.00 97.62 516 GLY A C 1
ATOM 3479 O O . GLY A 1 516 ? -21.588 6.463 29.638 1.00 97.62 516 GLY A O 1
ATOM 3480 N N . THR A 1 517 ? -21.597 6.803 27.408 1.00 98.44 517 THR A N 1
ATOM 3481 C CA . THR A 1 517 ? -23.025 6.550 27.205 1.00 98.44 517 THR A CA 1
ATOM 3482 C C . THR A 1 517 ? -23.204 5.395 26.232 1.00 98.44 517 THR A C 1
ATOM 3484 O O . THR A 1 517 ? -22.524 5.348 25.210 1.00 98.44 517 THR A O 1
ATOM 3487 N N . VAL A 1 518 ? -24.108 4.479 26.564 1.00 98.62 518 VAL A N 1
ATOM 3488 C CA . VAL A 1 518 ? -24.600 3.435 25.664 1.00 98.62 518 VAL A CA 1
ATOM 3489 C C . VAL A 1 518 ? -26.093 3.664 25.482 1.00 98.62 518 VAL A C 1
ATOM 3491 O O . VAL A 1 518 ? -26.828 3.735 26.466 1.00 98.62 518 VAL A O 1
ATOM 3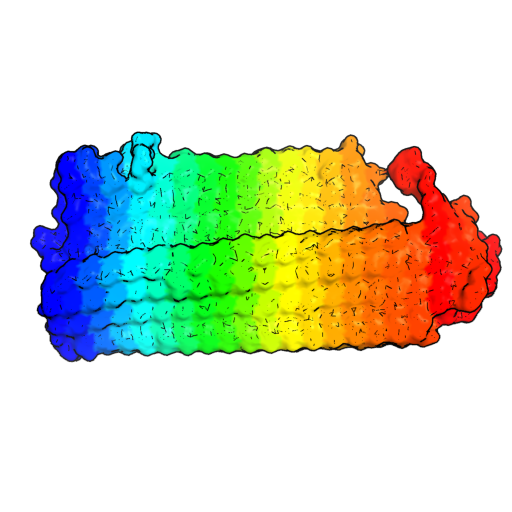494 N N . ASP A 1 519 ? -26.527 3.820 24.244 1.00 98.50 519 ASP A N 1
ATOM 3495 C CA . ASP A 1 519 ? -27.907 4.107 23.875 1.00 98.50 519 ASP A CA 1
ATOM 3496 C C . ASP A 1 519 ? -28.364 3.059 22.857 1.00 98.50 519 ASP A C 1
ATOM 3498 O O . ASP A 1 519 ? -27.753 2.935 21.794 1.00 98.50 519 ASP A O 1
ATOM 3502 N N . GLY A 1 520 ? -29.386 2.275 23.213 1.00 97.88 520 GLY A N 1
ATOM 3503 C CA . GLY A 1 520 ? -29.926 1.233 22.335 1.00 97.88 520 GLY A CA 1
ATOM 3504 C C . GLY A 1 520 ? -30.559 1.814 21.073 1.00 97.88 520 GLY A C 1
ATOM 3505 O O . GLY A 1 520 ? -30.332 1.321 19.977 1.00 97.88 520 GLY A O 1
ATOM 3506 N N . GLY A 1 521 ? -31.209 2.972 21.196 1.00 97.75 521 GLY A N 1
ATOM 3507 C CA . GLY A 1 521 ? -31.952 3.575 20.102 1.00 97.75 521 GLY A CA 1
ATOM 3508 C C . GLY A 1 521 ? -33.365 3.006 19.997 1.00 97.75 521 GLY A C 1
ATOM 3509 O O . GLY A 1 521 ? -34.148 3.087 20.945 1.00 97.75 521 GLY A O 1
ATOM 3510 N N . ALA A 1 522 ? -33.747 2.573 18.802 1.00 97.69 522 ALA A N 1
ATOM 3511 C CA . ALA A 1 522 ? -35.093 2.140 18.480 1.00 97.69 522 ALA A CA 1
ATOM 3512 C C . ALA A 1 522 ? -35.153 0.630 18.257 1.00 97.69 522 ALA A C 1
ATOM 3514 O O . ALA A 1 522 ? -34.822 0.156 17.180 1.00 97.69 522 ALA A O 1
ATOM 3515 N N . GLY A 1 523 ? -35.775 -0.093 19.182 1.00 97.44 523 GLY A N 1
ATOM 3516 C CA . GLY A 1 523 ? -36.163 -1.482 18.975 1.00 97.44 523 GLY A CA 1
ATOM 3517 C C . GLY A 1 523 ? -36.235 -2.238 20.286 1.00 97.44 523 GLY A C 1
ATOM 3518 O O . GLY A 1 523 ? -36.951 -1.806 21.187 1.00 97.44 523 GLY A O 1
ATOM 3519 N N . LYS A 1 524 ? -35.633 -3.427 20.349 1.00 98.12 524 LYS A N 1
ATOM 3520 C CA . LYS A 1 524 ? -35.532 -4.213 21.586 1.00 98.12 524 LYS A CA 1
ATOM 3521 C C . LYS A 1 524 ? -34.081 -4.546 21.854 1.00 98.12 524 LYS A C 1
ATOM 3523 O O . LYS A 1 524 ? -33.601 -5.603 21.445 1.00 98.12 524 LYS A O 1
ATOM 3528 N N . ASP A 1 525 ? -33.447 -3.676 22.611 1.00 98.56 525 ASP A N 1
ATOM 3529 C CA . ASP A 1 525 ? -32.005 -3.686 22.767 1.00 98.56 525 ASP A CA 1
ATOM 3530 C C . ASP A 1 525 ? -31.575 -4.441 24.023 1.00 98.56 525 ASP A C 1
ATOM 3532 O O . ASP A 1 525 ? -32.258 -4.441 25.055 1.00 98.56 525 ASP A O 1
ATOM 3536 N N . LEU A 1 526 ? -30.433 -5.122 23.926 1.00 98.50 526 LEU A N 1
ATOM 3537 C CA . LEU A 1 526 ? -29.881 -5.979 24.966 1.00 98.50 526 LEU A CA 1
ATOM 3538 C C . LEU A 1 526 ? -28.477 -5.532 25.366 1.00 98.50 526 LEU A C 1
ATOM 3540 O O . LEU A 1 526 ? -27.545 -5.598 24.569 1.00 98.50 526 LEU A O 1
ATOM 3544 N N . ILE A 1 527 ? -28.280 -5.228 26.650 1.00 98.56 527 ILE A N 1
ATOM 3545 C CA . ILE A 1 527 ? -26.949 -4.983 27.220 1.00 98.56 527 ILE A CA 1
ATOM 3546 C C . ILE A 1 527 ? -26.536 -6.053 28.235 1.00 98.56 527 ILE A C 1
ATOM 3548 O O . ILE A 1 527 ? -27.310 -6.462 29.105 1.00 98.56 527 ILE A O 1
ATOM 3552 N N . PHE A 1 528 ? -25.278 -6.487 28.149 1.00 98.25 528 PHE A N 1
ATOM 3553 C CA . PHE A 1 528 ? -24.648 -7.390 29.111 1.00 98.25 528 PHE A CA 1
ATOM 3554 C C . PHE A 1 528 ? -24.007 -6.600 30.258 1.00 98.25 528 PHE A C 1
ATOM 3556 O O . PHE A 1 528 ? -23.205 -5.697 30.025 1.00 98.25 528 PHE A O 1
ATOM 3563 N N . LEU A 1 529 ? -24.311 -6.978 31.503 1.00 96.88 529 LEU A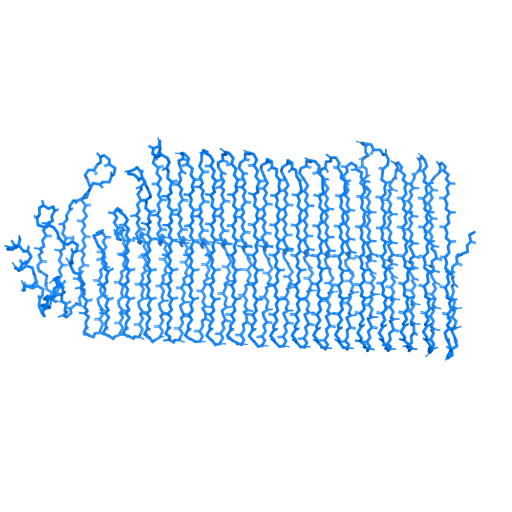 N 1
ATOM 3564 C CA . LEU A 1 529 ? -23.841 -6.305 32.724 1.00 96.88 529 LEU A CA 1
ATOM 3565 C C . LEU A 1 529 ? -22.898 -7.177 33.577 1.00 96.88 529 LEU A C 1
ATOM 3567 O O . LEU A 1 529 ? -22.660 -6.879 34.746 1.00 96.88 529 LEU A O 1
ATOM 3571 N N . ASP A 1 530 ? -22.316 -8.231 32.998 1.00 93.56 530 ASP A N 1
ATOM 3572 C CA . ASP A 1 530 ? -21.432 -9.191 33.692 1.00 93.56 530 ASP A CA 1
ATOM 3573 C C . ASP A 1 530 ? -20.148 -8.574 34.264 1.00 93.56 530 ASP A C 1
ATOM 3575 O O . ASP A 1 530 ? -19.442 -9.195 35.056 1.00 93.56 530 ASP A O 1
ATOM 3579 N N . PHE A 1 531 ? -19.825 -7.344 33.869 1.00 93.25 531 PHE A N 1
ATOM 3580 C CA . PHE A 1 531 ? -18.692 -6.604 34.410 1.00 93.25 531 PHE A CA 1
ATOM 3581 C C . PHE A 1 531 ? -18.978 -5.954 35.773 1.00 93.25 531 PHE A C 1
ATOM 3583 O O . PHE A 1 531 ? -18.051 -5.383 36.356 1.00 93.25 531 PHE A O 1
ATOM 3590 N N . PHE A 1 532 ? -20.230 -5.963 36.248 1.00 95.19 532 PHE A N 1
ATOM 3591 C CA . PHE A 1 532 ? -20.627 -5.308 37.492 1.00 95.19 532 PHE A CA 1
ATOM 3592 C C . PHE A 1 532 ? -20.007 -5.989 38.723 1.00 95.19 532 PHE A C 1
ATOM 3594 O O . PHE A 1 532 ? -20.021 -7.210 38.850 1.00 95.19 532 PHE A O 1
ATOM 3601 N N . ASP A 1 533 ? -19.496 -5.181 39.654 1.00 92.88 533 ASP A N 1
ATOM 3602 C CA . ASP A 1 533 ? -18.922 -5.626 40.927 1.00 92.88 533 ASP A CA 1
ATOM 3603 C C . ASP A 1 533 ? -19.436 -4.738 42.068 1.00 92.88 533 ASP A C 1
ATOM 3605 O O . ASP A 1 533 ? -19.023 -3.582 42.205 1.00 92.88 533 ASP A O 1
ATOM 3609 N N . ALA A 1 534 ? -20.317 -5.286 42.911 1.00 92.25 534 ALA A N 1
ATOM 3610 C CA . ALA A 1 534 ? -20.936 -4.573 44.029 1.00 92.25 534 ALA A CA 1
ATOM 3611 C C . ALA A 1 534 ? -19.920 -4.057 45.068 1.00 92.25 534 ALA A C 1
ATOM 3613 O O . ALA A 1 534 ? -20.231 -3.140 45.829 1.00 92.25 534 ALA A O 1
ATOM 3614 N N . ALA A 1 535 ? -18.693 -4.597 45.104 1.00 91.38 535 ALA A N 1
ATOM 3615 C CA . ALA A 1 535 ? -17.651 -4.118 46.010 1.00 91.38 535 ALA A CA 1
ATOM 3616 C C . ALA A 1 535 ? -17.058 -2.767 45.578 1.00 91.38 535 ALA A C 1
ATOM 3618 O O . ALA A 1 535 ? -16.546 -2.019 46.415 1.00 91.38 535 ALA A O 1
ATOM 3619 N N . THR A 1 536 ? -17.097 -2.456 44.279 1.00 91.81 536 THR A N 1
ATOM 3620 C CA . THR A 1 536 ? -16.427 -1.281 43.698 1.00 91.81 536 THR A CA 1
ATOM 3621 C C . THR A 1 536 ? -17.357 -0.367 42.899 1.00 91.81 536 THR A C 1
ATOM 3623 O O . THR A 1 536 ? -16.912 0.688 42.428 1.00 91.81 536 THR A O 1
ATOM 3626 N N . MET A 1 537 ? -18.636 -0.737 42.773 1.00 96.12 537 MET A N 1
ATOM 3627 C CA . MET A 1 537 ? -19.633 -0.055 41.949 1.00 96.12 537 MET A CA 1
ATOM 3628 C C . MET A 1 537 ? -20.959 0.181 42.670 1.00 96.12 537 MET A C 1
ATOM 3630 O O . MET A 1 537 ? -21.332 -0.519 43.607 1.00 96.12 537 MET A O 1
ATOM 3634 N N . THR A 1 538 ? -21.709 1.157 42.167 1.00 96.06 538 THR A N 1
ATOM 3635 C CA . THR A 1 538 ? -23.113 1.392 42.493 1.00 96.06 538 THR A CA 1
ATOM 3636 C C . THR A 1 538 ? -23.921 1.508 41.208 1.00 96.06 538 THR A C 1
ATOM 3638 O O . THR A 1 538 ? -23.408 1.923 40.167 1.00 96.06 538 THR A O 1
ATOM 3641 N N . ILE A 1 539 ? -25.193 1.134 41.281 1.00 97.19 539 ILE A N 1
ATOM 3642 C CA . ILE A 1 539 ? -26.126 1.155 40.157 1.00 97.19 539 ILE A CA 1
ATOM 3643 C C . ILE A 1 539 ? -27.437 1.802 40.590 1.00 97.19 539 ILE A C 1
ATOM 3645 O O . ILE A 1 539 ? -27.925 1.535 41.688 1.00 97.19 539 ILE A O 1
ATOM 3649 N N . ALA A 1 540 ? -28.003 2.650 39.736 1.00 96.06 540 ALA A N 1
ATOM 3650 C CA . ALA A 1 540 ? -29.294 3.288 39.947 1.00 96.06 540 ALA A CA 1
ATOM 3651 C C . ALA A 1 540 ? -30.126 3.242 38.663 1.00 96.06 540 ALA A C 1
ATOM 3653 O O . ALA A 1 540 ? -29.652 3.643 37.599 1.00 96.06 540 ALA A O 1
ATOM 3654 N N . ALA A 1 541 ? -31.376 2.795 38.775 1.00 95.50 541 ALA A N 1
ATOM 3655 C CA . ALA A 1 541 ? -32.339 2.910 37.688 1.00 95.50 541 ALA A CA 1
ATOM 3656 C C . ALA A 1 541 ? -32.689 4.382 37.432 1.00 95.50 541 ALA A C 1
ATOM 3658 O O . ALA A 1 541 ? -32.843 5.172 38.366 1.00 95.50 541 ALA A O 1
ATOM 3659 N N . GLN A 1 542 ? -32.815 4.729 36.159 1.00 93.94 542 GLN A N 1
ATOM 3660 C CA . GLN A 1 542 ? -33.190 6.048 35.667 1.00 93.94 542 GLN A CA 1
ATOM 3661 C C . GLN A 1 542 ? -34.584 5.992 35.026 1.00 93.94 542 GLN A C 1
ATOM 3663 O O . GLN A 1 542 ? -35.153 4.923 34.790 1.00 93.94 542 GLN A O 1
ATOM 3668 N N . SER A 1 543 ? -35.162 7.159 34.740 1.00 87.62 543 SER A N 1
ATOM 3669 C CA . SER A 1 543 ? -36.378 7.243 33.924 1.00 87.62 543 SER A CA 1
ATOM 3670 C C . SER A 1 543 ? -36.158 6.645 32.531 1.00 87.62 543 SER A C 1
ATOM 3672 O O . SER A 1 543 ? -35.041 6.668 32.026 1.00 87.62 543 SER A O 1
ATOM 3674 N N . GLY A 1 544 ? -37.228 6.166 31.890 1.00 83.56 544 GLY A N 1
ATOM 3675 C CA . GLY A 1 544 ? -37.145 5.658 30.515 1.00 83.56 544 GLY A CA 1
ATOM 3676 C C . GLY A 1 544 ? -36.373 4.342 30.392 1.00 83.56 544 GLY A C 1
ATOM 3677 O O . GLY A 1 544 ? -35.703 4.127 29.396 1.00 83.56 544 GLY A O 1
ATOM 3678 N N . ASN A 1 545 ? -36.439 3.490 31.421 1.00 91.69 545 ASN A N 1
ATOM 3679 C CA . ASN A 1 545 ? -35.723 2.212 31.484 1.00 91.69 545 ASN A CA 1
ATOM 3680 C C . ASN A 1 545 ? -34.187 2.331 31.399 1.00 91.69 545 ASN A C 1
ATOM 3682 O O . ASN A 1 545 ? -33.527 1.377 31.021 1.00 91.69 545 ASN A O 1
ATOM 3686 N N . GLY A 1 546 ? -33.602 3.476 31.765 1.00 95.44 546 GLY A N 1
ATOM 3687 C CA . GLY A 1 546 ? -32.147 3.655 31.775 1.00 95.44 546 GLY A CA 1
ATOM 3688 C C . GLY A 1 546 ? -31.462 3.174 33.060 1.00 95.44 546 GLY A C 1
ATOM 3689 O O . GLY A 1 546 ? -32.102 2.979 34.097 1.00 95.44 546 GLY A O 1
ATOM 3690 N N . LEU A 1 547 ? -30.134 3.059 33.023 1.00 97.88 547 LEU A N 1
ATOM 3691 C CA . LEU A 1 547 ? -29.284 2.800 34.191 1.00 97.88 547 LEU A CA 1
ATOM 3692 C C . LEU A 1 547 ? -28.170 3.846 34.286 1.00 97.88 547 LEU A C 1
ATOM 3694 O O . LEU A 1 547 ? -27.588 4.253 33.286 1.00 97.88 547 LEU A O 1
ATOM 3698 N N . GLN A 1 548 ? -27.823 4.228 35.511 1.00 97.69 548 GLN A N 1
ATOM 3699 C CA . GLN A 1 548 ? -26.559 4.888 35.815 1.00 97.69 548 GLN A CA 1
ATOM 3700 C C . GLN A 1 548 ? -25.715 3.937 36.654 1.00 97.69 548 GLN A C 1
ATOM 3702 O O . GLN A 1 548 ? -26.116 3.567 37.759 1.00 97.69 548 GLN A O 1
ATOM 3707 N N . ILE A 1 549 ? -24.538 3.579 36.152 1.00 97.62 549 ILE A N 1
ATOM 3708 C CA . ILE A 1 549 ? -23.538 2.822 36.900 1.00 97.62 549 ILE A CA 1
ATOM 3709 C C . ILE A 1 549 ? -22.391 3.771 37.220 1.00 97.62 549 ILE A C 1
ATOM 3711 O O . ILE A 1 549 ? -21.871 4.445 36.333 1.00 97.62 549 ILE A O 1
ATOM 3715 N N . THR A 1 550 ? -21.994 3.839 38.486 1.00 97.06 550 THR A N 1
ATOM 3716 C CA . THR A 1 550 ? -20.785 4.560 38.895 1.00 97.06 550 THR A CA 1
ATOM 3717 C C . THR A 1 550 ? -19.871 3.620 39.643 1.00 97.06 550 THR A C 1
ATOM 3719 O O . THR A 1 550 ? -20.327 2.729 40.357 1.00 97.06 550 THR A O 1
ATOM 3722 N N . GLY A 1 551 ? -18.570 3.803 39.499 1.00 95.25 551 GLY A N 1
ATOM 3723 C CA . GLY A 1 551 ? -17.621 2.950 40.187 1.00 95.25 551 GLY A CA 1
ATOM 3724 C C . GLY A 1 551 ? -16.250 3.569 40.282 1.00 95.25 551 GLY A C 1
ATOM 3725 O O . GLY A 1 551 ? -16.013 4.711 39.884 1.00 95.25 551 GLY A O 1
ATOM 3726 N N . THR A 1 552 ? -15.330 2.782 40.819 1.00 92.38 552 THR A N 1
ATOM 3727 C CA . THR A 1 552 ? -13.911 3.124 40.841 1.00 92.38 552 THR A CA 1
ATOM 3728 C C . THR A 1 552 ? -13.097 2.059 40.123 1.00 92.38 552 THR A C 1
ATOM 3730 O O . THR A 1 552 ? -13.465 0.887 40.091 1.00 92.38 552 THR A O 1
ATOM 3733 N N . ALA A 1 553 ? -11.994 2.468 39.509 1.00 85.75 553 ALA A N 1
ATOM 3734 C CA . ALA A 1 553 ? -11.031 1.578 38.880 1.00 85.75 553 ALA A CA 1
ATOM 3735 C C . ALA A 1 553 ? -9.614 1.974 39.299 1.00 85.75 553 ALA A C 1
ATOM 3737 O O . ALA A 1 553 ? -9.315 3.156 39.482 1.00 85.75 553 ALA A O 1
ATOM 3738 N N . GLN A 1 554 ? -8.739 0.982 39.450 1.00 83.75 554 GLN A N 1
ATOM 3739 C CA . GLN A 1 554 ? -7.308 1.232 39.596 1.00 83.75 554 GLN A CA 1
ATOM 3740 C C . GLN A 1 554 ? -6.711 1.459 38.209 1.00 83.75 554 GLN A C 1
ATOM 3742 O O . GLN A 1 554 ? -6.743 0.572 37.357 1.00 83.75 554 GLN A O 1
ATOM 3747 N N . VAL A 1 555 ? -6.171 2.652 37.987 1.00 82.12 555 VAL A N 1
ATOM 3748 C CA . VAL A 1 555 ? -5.421 3.008 36.784 1.00 82.12 555 VAL A CA 1
ATOM 3749 C C . VAL A 1 555 ? -3.991 3.275 37.222 1.00 82.12 555 VAL A C 1
ATOM 3751 O O . VAL A 1 555 ? -3.685 4.333 37.778 1.00 82.12 555 VAL A O 1
ATOM 3754 N N . MET A 1 556 ? -3.118 2.288 37.002 1.00 79.38 556 MET A N 1
ATOM 3755 C CA . MET A 1 556 ? -1.789 2.248 37.621 1.00 79.38 556 MET A CA 1
ATOM 3756 C C . MET A 1 556 ? -1.919 2.375 39.154 1.00 79.38 556 MET A C 1
ATOM 3758 O O . MET A 1 556 ? -2.665 1.613 39.761 1.00 79.38 556 MET A O 1
ATOM 3762 N N . ASP A 1 557 ? -1.258 3.359 39.768 1.00 80.81 557 ASP A N 1
ATOM 3763 C CA . ASP A 1 557 ? -1.232 3.559 41.224 1.00 80.81 557 ASP A CA 1
ATOM 3764 C C . ASP A 1 557 ? -2.318 4.538 41.722 1.00 80.81 557 ASP A C 1
ATOM 3766 O O . ASP A 1 557 ? -2.190 5.125 42.800 1.00 80.81 557 ASP A O 1
ATOM 3770 N N . LYS A 1 558 ? -3.359 4.798 40.916 1.00 84.75 558 LYS A N 1
ATOM 3771 C CA . LYS A 1 558 ? -4.424 5.761 41.236 1.00 84.75 558 LYS A CA 1
ATOM 3772 C C . LYS A 1 558 ? -5.809 5.135 41.130 1.00 84.75 558 LYS A C 1
ATOM 3774 O O . LYS A 1 558 ? -6.161 4.552 40.108 1.00 84.75 558 LYS A O 1
ATOM 3779 N N . THR A 1 559 ? -6.635 5.383 42.143 1.00 87.88 559 THR A N 1
ATOM 3780 C CA . THR A 1 559 ? -8.081 5.162 42.070 1.00 87.88 559 THR A CA 1
ATOM 3781 C C . THR A 1 559 ? -8.725 6.281 41.257 1.00 87.88 559 THR A C 1
ATOM 3783 O O . THR A 1 559 ? -8.630 7.451 41.633 1.00 87.88 559 THR A O 1
ATOM 3786 N N . VAL A 1 560 ? -9.400 5.930 40.167 1.00 90.38 560 VAL A N 1
ATOM 3787 C CA . VAL A 1 560 ? -10.141 6.861 39.308 1.00 90.38 560 VAL A CA 1
ATOM 3788 C C . VAL A 1 560 ? -11.621 6.491 39.348 1.00 90.38 560 VAL A C 1
ATOM 3790 O O . VAL A 1 560 ? -11.966 5.311 39.294 1.00 90.38 560 VAL A O 1
ATOM 3793 N N . GLY A 1 561 ? -12.491 7.489 39.492 1.00 93.44 561 GLY A N 1
ATOM 3794 C CA . GLY A 1 561 ? -13.938 7.303 39.394 1.00 93.44 561 GLY A CA 1
ATOM 3795 C C . GLY A 1 561 ? -14.390 7.264 37.937 1.00 93.44 561 GLY A C 1
ATOM 3796 O O . GLY A 1 561 ? -13.801 7.935 37.093 1.00 93.44 561 GLY A O 1
ATOM 3797 N N . TRP A 1 562 ? -15.440 6.507 37.650 1.00 96.25 562 TRP A N 1
ATOM 3798 C CA . TRP A 1 562 ? -16.054 6.444 36.325 1.00 96.25 562 TRP A CA 1
ATOM 3799 C C . TRP A 1 562 ? -17.577 6.394 36.434 1.00 96.25 562 TRP A C 1
ATOM 3801 O O . TRP A 1 562 ? -18.126 6.020 37.476 1.00 96.25 562 TRP A O 1
ATOM 3811 N N . SER A 1 563 ? -18.249 6.795 35.355 1.00 97.25 563 SER A N 1
ATOM 3812 C CA . SER A 1 563 ? -19.708 6.866 35.275 1.00 97.25 563 SER A CA 1
ATOM 3813 C C . SER A 1 563 ? -20.181 6.429 33.894 1.00 97.25 563 SER A C 1
ATOM 3815 O O . SER A 1 563 ? -19.844 7.071 32.902 1.00 97.25 563 SER A O 1
ATOM 3817 N N . GLN A 1 564 ? -20.976 5.366 33.833 1.00 98.00 564 GLN A N 1
ATOM 3818 C CA . GLN A 1 564 ? -21.598 4.882 32.605 1.00 98.00 564 GLN A CA 1
ATOM 3819 C C . GLN A 1 564 ? -23.101 5.119 32.648 1.00 98.00 564 GLN A C 1
ATOM 3821 O O . GLN A 1 564 ? -23.762 4.755 33.627 1.00 98.00 564 GLN A O 1
ATOM 3826 N N . THR A 1 565 ? -23.623 5.724 31.591 1.00 98.12 565 THR A N 1
ATOM 3827 C CA . THR A 1 565 ? -25.053 5.955 31.400 1.00 98.12 565 THR A CA 1
ATOM 3828 C C . THR A 1 565 ? -25.563 5.006 30.329 1.00 98.12 565 THR A C 1
ATOM 3830 O O . THR A 1 565 ? -24.980 4.914 29.254 1.00 98.12 565 THR A O 1
ATOM 3833 N N . ILE A 1 566 ? -26.642 4.296 30.627 1.00 98.38 566 ILE A N 1
ATOM 3834 C CA . ILE A 1 566 ? -27.303 3.374 29.709 1.00 98.38 566 ILE A CA 1
ATOM 3835 C C . ILE A 1 566 ? -28.712 3.910 29.466 1.00 98.38 566 ILE A C 1
ATOM 3837 O O . ILE A 1 566 ? -29.442 4.162 30.430 1.00 98.38 566 ILE A O 1
ATOM 3841 N N . LEU A 1 567 ? -29.079 4.103 28.204 1.00 97.50 567 LEU A N 1
ATOM 3842 C CA . LEU A 1 567 ? -30.341 4.698 27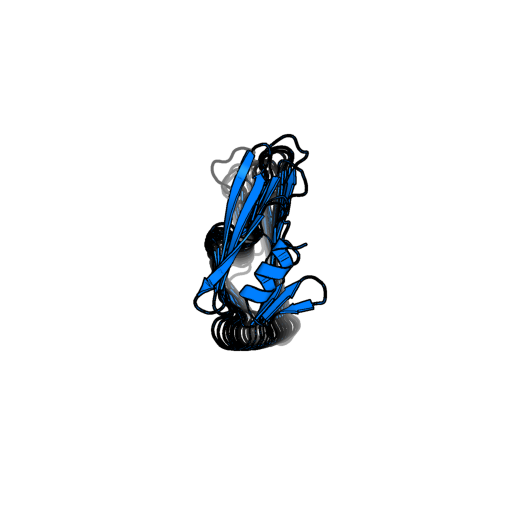.762 1.00 97.50 567 LEU A CA 1
ATOM 3843 C C . LEU A 1 567 ? -31.033 3.784 26.751 1.00 97.50 567 LEU A C 1
ATOM 3845 O O . LEU A 1 567 ? -30.357 3.010 26.081 1.00 97.50 567 LEU A O 1
ATOM 3849 N N . ASN A 1 568 ? -32.362 3.907 26.661 1.00 96.56 568 ASN A N 1
ATOM 3850 C CA . ASN A 1 568 ? -33.196 3.230 25.662 1.00 96.56 568 ASN A CA 1
ATOM 3851 C C . ASN A 1 568 ? -32.838 1.742 25.511 1.00 96.56 568 ASN A C 1
ATOM 3853 O O . ASN A 1 568 ? -32.489 1.291 24.435 1.00 96.56 568 ASN A O 1
ATOM 3857 N N . MET A 1 569 ? -32.833 1.015 26.631 1.00 97.25 569 MET A N 1
ATOM 3858 C CA . MET A 1 569 ? -32.605 -0.430 26.642 1.00 97.25 569 MET A CA 1
ATOM 3859 C C . MET A 1 569 ? -33.873 -1.136 27.093 1.00 97.25 569 MET A C 1
ATOM 3861 O O . MET A 1 569 ? -34.457 -0.769 28.116 1.00 97.25 569 MET A O 1
ATOM 3865 N N . GLU A 1 570 ? -34.264 -2.198 26.400 1.00 97.50 570 GLU A N 1
ATOM 3866 C CA . GLU A 1 570 ? -35.408 -3.037 26.763 1.00 97.50 570 GLU A CA 1
ATOM 3867 C C . GLU A 1 570 ? -34.984 -4.250 27.594 1.00 97.50 570 GLU A C 1
ATOM 3869 O O . GLU A 1 570 ? -35.800 -4.788 28.349 1.00 97.50 570 GLU A O 1
ATOM 3874 N N . GLN A 1 571 ? -33.732 -4.701 27.461 1.00 98.06 571 GLN A N 1
ATOM 3875 C CA . GLN A 1 571 ? -33.239 -5.928 28.077 1.00 98.06 571 GLN A CA 1
ATOM 3876 C C . GLN A 1 571 ? -31.854 -5.769 28.717 1.00 98.06 571 GLN A C 1
ATOM 3878 O O . GLN A 1 571 ? -30.929 -5.177 28.163 1.00 98.06 571 GLN A O 1
ATOM 3883 N N . PHE A 1 572 ? -31.692 -6.380 29.891 1.00 98.31 572 PHE A N 1
ATOM 3884 C CA . PHE A 1 572 ? -30.450 -6.371 30.666 1.00 98.31 572 PHE A CA 1
ATOM 3885 C C . PHE A 1 572 ? -30.084 -7.797 31.055 1.00 98.31 572 PHE A C 1
ATOM 3887 O O . PHE A 1 572 ? -30.864 -8.466 31.735 1.00 98.31 572 PHE A O 1
ATOM 3894 N N . GLN A 1 573 ? -28.904 -8.267 30.660 1.00 98.06 573 GLN A N 1
ATOM 3895 C CA . GLN A 1 573 ? -28.441 -9.612 30.987 1.00 98.06 573 GLN A CA 1
ATOM 3896 C C . GLN A 1 573 ? -27.374 -9.605 32.085 1.00 98.06 573 GLN A C 1
ATOM 3898 O O . GLN A 1 573 ? -26.400 -8.856 32.018 1.00 98.06 573 GLN A O 1
ATOM 3903 N N . VAL A 1 574 ? -27.552 -10.491 33.070 1.00 96.19 574 VAL A N 1
ATOM 3904 C CA . VAL A 1 574 ? -26.570 -10.806 34.118 1.00 96.19 574 VAL A CA 1
ATOM 3905 C C . VAL A 1 574 ? -26.436 -12.325 34.223 1.00 96.19 574 VAL A C 1
ATOM 3907 O O . VAL A 1 574 ? -27.380 -13.036 34.584 1.00 96.19 574 VAL A O 1
ATOM 3910 N N . GLY A 1 575 ? -25.263 -12.847 33.885 1.00 93.31 575 GLY A N 1
ATOM 3911 C CA . GLY A 1 575 ? -24.990 -14.266 33.731 1.00 93.31 575 GLY A CA 1
ATOM 3912 C C . GLY A 1 575 ? -25.917 -14.893 32.690 1.00 93.31 575 GLY A C 1
ATOM 3913 O O . GLY A 1 575 ? -25.801 -14.646 31.492 1.00 93.31 575 GLY A O 1
ATOM 3914 N N . SER A 1 576 ? -26.852 -15.721 33.160 1.00 94.06 576 SER A N 1
ATOM 3915 C CA . SER A 1 576 ? -27.863 -16.382 32.313 1.00 94.06 576 SER A CA 1
ATOM 3916 C C . SER A 1 576 ? -29.268 -15.783 32.437 1.00 94.06 576 SER A C 1
ATOM 3918 O O . SER A 1 576 ? -30.186 -16.239 31.757 1.00 94.06 576 SER A O 1
ATOM 3920 N N . THR A 1 577 ? -29.447 -14.775 33.294 1.00 97.12 577 THR A N 1
ATOM 3921 C CA . THR A 1 577 ? -30.749 -14.162 33.573 1.00 97.12 577 THR A CA 1
ATOM 3922 C C . THR A 1 577 ? -30.917 -12.887 32.755 1.00 97.12 577 THR A C 1
ATOM 3924 O O . THR A 1 577 ? -30.007 -12.061 32.718 1.00 97.12 577 THR A O 1
ATOM 3927 N N . ILE A 1 578 ? -32.091 -12.710 32.141 1.00 97.81 578 ILE A N 1
ATOM 3928 C CA . ILE A 1 578 ? -32.470 -11.497 31.406 1.00 97.81 578 ILE A CA 1
ATOM 3929 C C . ILE A 1 578 ? -33.587 -10.786 32.170 1.00 97.81 578 ILE A C 1
ATOM 3931 O O . ILE A 1 578 ? -34.607 -11.393 32.499 1.00 97.81 578 ILE A O 1
ATOM 3935 N N . PHE A 1 579 ? -33.396 -9.496 32.418 1.00 97.94 579 PHE A N 1
ATOM 3936 C CA . PHE A 1 579 ? -34.374 -8.591 33.008 1.00 97.94 579 PHE A CA 1
ATOM 3937 C C . PHE A 1 579 ? -34.950 -7.682 31.926 1.00 97.94 579 PHE A C 1
ATOM 3939 O O . PHE A 1 579 ? -34.228 -7.254 31.030 1.00 97.94 579 PHE A O 1
ATOM 3946 N N . THR A 1 580 ? -36.241 -7.368 32.022 1.00 96.56 580 THR A N 1
ATOM 3947 C CA . THR A 1 580 ? -36.936 -6.485 31.064 1.00 96.56 580 THR A CA 1
ATOM 3948 C C . THR A 1 580 ? -37.087 -5.055 31.571 1.00 96.56 580 THR A C 1
ATOM 3950 O O . THR A 1 580 ? -37.606 -4.190 30.870 1.00 96.56 580 THR A O 1
ATOM 3953 N N . THR A 1 581 ? -36.669 -4.793 32.812 1.00 96.69 581 THR A N 1
ATOM 3954 C CA . THR A 1 581 ? -36.660 -3.446 33.374 1.00 96.69 581 THR A CA 1
ATOM 3955 C C . THR A 1 581 ? -35.346 -3.140 34.085 1.00 96.69 581 THR A C 1
ATOM 3957 O O . THR A 1 581 ? -34.763 -3.994 34.760 1.00 96.69 581 THR A O 1
ATOM 3960 N N . ALA A 1 582 ? -34.911 -1.886 33.997 1.00 96.81 582 ALA A N 1
ATOM 3961 C CA . ALA A 1 582 ? -33.732 -1.381 34.690 1.00 96.81 582 ALA A CA 1
ATOM 3962 C C . ALA A 1 582 ? -33.857 -1.506 36.218 1.00 96.81 582 ALA A C 1
ATOM 3964 O O . ALA A 1 582 ? -32.875 -1.759 36.911 1.00 96.81 582 ALA A O 1
ATOM 3965 N N . VAL A 1 583 ? -35.073 -1.365 36.759 1.00 97.19 583 VAL A N 1
ATOM 3966 C CA . VAL A 1 583 ? -35.339 -1.491 38.201 1.00 97.19 583 VAL A CA 1
ATOM 3967 C C . VAL A 1 583 ? -35.086 -2.918 38.688 1.00 97.19 583 VAL A C 1
ATOM 3969 O O . VAL A 1 583 ? -34.441 -3.099 39.723 1.00 97.19 583 VAL A O 1
ATOM 3972 N N . GLU A 1 584 ? -35.560 -3.928 37.955 1.00 96.81 584 GLU A N 1
ATOM 3973 C CA . GLU A 1 584 ? -35.328 -5.336 38.299 1.00 96.81 584 GLU A CA 1
ATOM 3974 C C . GLU A 1 584 ? -33.838 -5.680 38.233 1.00 96.81 584 GLU A C 1
ATOM 3976 O O . GLU A 1 584 ? -33.302 -6.239 39.192 1.00 96.81 584 GLU A O 1
ATOM 3981 N N . ALA A 1 585 ? -33.159 -5.275 37.154 1.00 96.69 585 ALA A N 1
ATOM 3982 C CA . ALA A 1 585 ? -31.725 -5.496 36.985 1.00 96.69 585 ALA A CA 1
ATOM 3983 C C . ALA A 1 585 ? -30.903 -4.833 38.106 1.00 96.69 585 ALA A C 1
ATOM 3985 O O . ALA A 1 585 ? -30.059 -5.481 38.726 1.00 96.69 585 ALA A O 1
ATOM 3986 N N . ALA A 1 586 ? -31.184 -3.562 38.421 1.00 96.12 586 ALA A N 1
ATOM 3987 C CA . ALA A 1 586 ? -30.498 -2.831 39.484 1.00 96.12 586 ALA A CA 1
ATOM 3988 C C . ALA A 1 586 ? -30.742 -3.454 40.867 1.00 96.12 586 ALA A C 1
ATOM 3990 O O . ALA A 1 586 ? -29.801 -3.601 41.643 1.00 96.12 586 ALA A O 1
ATOM 3991 N N . THR A 1 587 ? -31.980 -3.861 41.166 1.00 95.56 587 THR A N 1
ATOM 3992 C CA . THR A 1 587 ? -32.321 -4.511 42.444 1.00 95.56 587 THR A CA 1
ATOM 3993 C C . THR A 1 587 ? -31.580 -5.837 42.601 1.00 95.56 587 THR A C 1
ATOM 3995 O O . THR A 1 587 ? -31.047 -6.122 43.672 1.00 95.56 587 THR A O 1
ATOM 3998 N N . PHE A 1 588 ? -31.514 -6.633 41.530 1.00 96.19 588 PHE A N 1
ATOM 3999 C CA . PHE A 1 588 ? -30.784 -7.895 41.529 1.00 96.19 588 PHE A CA 1
ATOM 4000 C C . PHE A 1 588 ? -29.289 -7.678 41.797 1.00 96.19 588 PHE A C 1
ATOM 4002 O O . PHE A 1 588 ? -28.750 -8.265 42.734 1.00 96.19 588 PHE A O 1
ATOM 4009 N N . LEU A 1 589 ? -28.645 -6.784 41.041 1.00 93.94 589 LEU A N 1
ATOM 4010 C CA . LEU A 1 589 ? -27.210 -6.495 41.156 1.00 93.94 589 LEU A CA 1
ATOM 4011 C C . LEU A 1 589 ? -26.811 -5.868 42.501 1.00 93.94 589 LEU A C 1
ATOM 4013 O O . LEU A 1 589 ? -25.691 -6.069 42.948 1.00 93.94 589 LEU A O 1
ATOM 4017 N N . GLN A 1 590 ? -27.708 -5.137 43.168 1.00 90.88 590 GLN A N 1
ATOM 4018 C CA . GLN A 1 590 ? -27.468 -4.610 44.521 1.00 90.88 590 GLN A CA 1
ATOM 4019 C C . GLN A 1 590 ? -27.585 -5.676 45.623 1.00 90.88 590 GLN A C 1
ATOM 4021 O O . GLN A 1 590 ? -27.133 -5.447 46.745 1.00 90.88 590 GLN A O 1
ATOM 4026 N N . SER A 1 591 ? -28.250 -6.798 45.336 1.00 87.44 591 SER A N 1
ATOM 4027 C CA . SER A 1 591 ? -28.480 -7.891 46.291 1.00 87.44 591 SER A CA 1
ATOM 4028 C C . SER A 1 591 ? -27.478 -9.044 46.173 1.00 87.44 591 SER A C 1
ATOM 4030 O O . SER A 1 591 ? -27.414 -9.875 47.083 1.00 87.44 591 SER A O 1
ATOM 4032 N N . ALA A 1 592 ? -26.749 -9.092 45.054 1.00 76.50 592 ALA A N 1
ATOM 4033 C CA . ALA A 1 592 ? -25.664 -10.026 44.769 1.00 76.50 592 ALA A CA 1
ATOM 4034 C C . ALA A 1 592 ? -24.349 -9.518 45.371 1.00 76.50 592 ALA A C 1
ATOM 4036 O O . ALA A 1 592 ? -23.595 -10.370 45.896 1.00 76.50 592 ALA A O 1
#